Protein AF-0000000080588706 (afdb_homodimer)

Nearest PDB structures (foldseek):
  3ign-assembly1_A  TM=9.531E-01  e=1.843E-22  Marinobacter nauticus VT8
  2v0n-assembly1_B  TM=8.837E-01  e=4.310E-19  Caulobacter vibrioides CB15
  6zxc-assembly2_D  TM=8.278E-01  e=2.221E-19  Leptospira biflexa serovar Patoc strain 'Patoc 1 (Paris)'
  7e6g-assembly1_B  TM=8.335E-01  e=3.306E-19  Pseudomonas aeruginosa
  5xge-assembly1_A  TM=8.839E-01  e=7.107E-17  Pseudomonas aeruginosa PAO1

Secondary structure (DSSP, 8-state):
-HHHHHHHHHHHHHHHHHHHHHHHTT--B-TTT-SB-HHHHHHHHHHHHHHHHHH---EEEEEEEETTHHHHHHHH-HHHHHHHHHHHHHHHHTTS-TT-EEEE-SSSEEEEEEET--HHHHHHHHHHHHHHHHH-EEEETTEEEE--EEEEEEEE-TTS----HHHHHHHHHHHHHHHHHTTSS-EEE---------------/-HHHHHHHHHHHHHHHHHHHHHHHTT--B-TTT-SB-HHHHHHHHHHHHHHHHHH---EEEEEEEETTHHHHHHHH-HHHHHHHHHHHHHHHHTTS-TT-EEEE-SSSEEEEEEET--HHHHHHHHHHHHHHHHH-EEEETTEEEE--EEEEEEEE-TTS----HHHHHHHHHHHHHHHHHTTSS-EEE---------------

Structure (mmCIF, N/CA/C/O backbone):
data_AF-0000000080588706-model_v1
#
loop_
_entity.id
_entity.type
_entity.pdbx_description
1 polymer 'GGDEF domain-containing protein'
#
loop_
_atom_site.group_PDB
_atom_site.id
_atom_site.type_symbol
_atom_site.label_atom_id
_atom_site.label_alt_id
_atom_site.label_comp_id
_atom_site.label_asym_id
_atom_site.label_entity_id
_atom_site.label_seq_id
_atom_site.pdbx_PDB_ins_code
_atom_site.Cartn_x
_atom_site.Cartn_y
_atom_site.Cartn_z
_atom_site.occupancy
_atom_site.B_iso_or_equiv
_atom_site.auth_seq_id
_atom_site.auth_comp_id
_atom_site.auth_asym_id
_atom_site.auth_atom_id
_atom_site.pdbx_PDB_model_num
ATOM 1 N N . MET A 1 1 ? -2.217 -39.906 14.453 1 26.47 1 MET A N 1
ATOM 2 C CA . MET A 1 1 ? -1.635 -39.156 15.578 1 26.47 1 MET A CA 1
ATOM 3 C C . MET A 1 1 ? -1.185 -37.781 15.156 1 26.47 1 MET A C 1
ATOM 5 O O . MET A 1 1 ? -0.947 -36.906 16 1 26.47 1 MET A O 1
ATOM 9 N N . SER A 1 2 ? -0.702 -37.719 13.852 1 30.05 2 SER A N 1
ATOM 10 C CA . SER A 1 2 ? 0.004 -36.531 13.328 1 30.05 2 SER A CA 1
ATOM 11 C C . SER A 1 2 ? -0.957 -35.375 13.055 1 30.05 2 SER A C 1
ATOM 13 O O . SER A 1 2 ? -0.527 -34.25 12.781 1 30.05 2 SER A O 1
ATOM 15 N N . PHE A 1 3 ? -2.244 -35.688 12.867 1 34.56 3 PHE A N 1
ATOM 16 C CA . PHE A 1 3 ? -3.264 -34.688 12.578 1 34.56 3 PHE A CA 1
ATOM 17 C C . PHE A 1 3 ? -3.553 -33.844 13.812 1 34.56 3 PHE A C 1
ATOM 19 O O . PHE A 1 3 ? -4.023 -32.688 13.695 1 34.56 3 PHE A O 1
ATOM 26 N N . ALA A 1 4 ? -3.445 -34.438 14.977 1 36.06 4 ALA A N 1
ATOM 27 C CA . ALA A 1 4 ? -3.834 -33.844 16.25 1 36.06 4 ALA A CA 1
ATOM 28 C C . ALA A 1 4 ? -2.926 -32.656 16.578 1 36.06 4 ALA A C 1
ATOM 30 O O . ALA A 1 4 ? -3.383 -31.641 17.141 1 36.06 4 ALA A O 1
ATOM 31 N N . LEU A 1 5 ? -1.639 -32.812 16.328 1 36.34 5 LEU A N 1
ATOM 32 C CA . LEU A 1 5 ? -0.689 -31.766 16.703 1 36.34 5 LEU A CA 1
ATOM 33 C C . LEU A 1 5 ? -0.88 -30.516 15.852 1 36.34 5 LEU A C 1
ATOM 35 O O . LEU A 1 5 ? -0.644 -29.391 16.312 1 36.34 5 LEU A O 1
ATOM 39 N N . MET A 1 6 ? -1.364 -30.719 14.633 1 37.78 6 MET A N 1
ATOM 40 C CA . MET A 1 6 ? -1.624 -29.562 13.781 1 37.78 6 MET A CA 1
ATOM 41 C C . MET A 1 6 ? -2.83 -28.781 14.281 1 37.78 6 MET A C 1
ATOM 43 O O . MET A 1 6 ? -2.906 -27.562 14.094 1 37.78 6 MET A O 1
ATOM 47 N N . GLY A 1 7 ? -3.705 -29.453 14.922 1 40.56 7 GLY A N 1
ATOM 48 C CA . GLY A 1 7 ? -4.887 -28.812 15.469 1 40.56 7 GLY A CA 1
ATOM 49 C C . GLY A 1 7 ? -4.574 -27.906 16.656 1 40.56 7 GLY A C 1
ATOM 50 O O . GLY A 1 7 ? -5.141 -26.828 16.781 1 40.56 7 GLY A O 1
ATOM 51 N N . SER A 1 8 ? -3.865 -28.516 17.578 1 45.09 8 SER A N 1
ATOM 52 C CA . SER A 1 8 ? -3.594 -27.781 18.812 1 45.09 8 SER A CA 1
ATOM 53 C C . SER A 1 8 ? -2.701 -26.578 18.562 1 45.09 8 SER A C 1
ATOM 55 O O . SER A 1 8 ? -2.922 -25.5 19.125 1 45.09 8 SER A O 1
ATOM 57 N N . LEU A 1 9 ? -1.676 -26.797 17.781 1 43.16 9 LEU A N 1
ATOM 58 C CA . LEU A 1 9 ? -0.84 -25.656 17.422 1 43.16 9 LEU A CA 1
ATOM 59 C C . LEU A 1 9 ? -1.643 -24.609 16.641 1 43.16 9 LEU A C 1
ATOM 61 O O . LEU A 1 9 ? -1.504 -23.406 16.875 1 43.16 9 LEU A O 1
ATOM 65 N N . GLY A 1 10 ? -2.594 -25.094 15.977 1 42.53 10 GLY A N 1
ATOM 66 C CA . GLY A 1 10 ? -3.525 -24.203 15.32 1 42.53 10 GLY A CA 1
ATOM 67 C C . GLY A 1 10 ? -4.367 -23.391 16.297 1 42.53 10 GLY A C 1
ATOM 68 O O . GLY A 1 10 ? -4.582 -22.188 16.094 1 42.53 10 GLY A O 1
ATOM 69 N N . PHE A 1 11 ? -4.848 -24.234 17.219 1 42.31 11 PHE A N 1
ATOM 70 C CA . PHE A 1 11 ? -5.707 -23.594 18.203 1 42.31 11 PHE A CA 1
ATOM 71 C C . PHE A 1 11 ? -4.918 -22.578 19.031 1 42.31 11 PHE A C 1
ATOM 73 O O . PHE A 1 11 ? -5.379 -21.469 19.266 1 42.31 11 PHE A O 1
ATOM 80 N N . VAL A 1 12 ? -3.828 -22.969 19.641 1 44 12 VAL A N 1
ATOM 81 C CA . VAL A 1 12 ? -2.992 -22.062 20.406 1 44 12 VAL A CA 1
ATOM 82 C C . VAL A 1 12 ? -2.566 -20.891 19.531 1 44 12 VAL A C 1
ATOM 84 O O . VAL A 1 12 ? -2.576 -19.734 19.969 1 44 12 VAL A O 1
ATOM 87 N N . LEU A 1 13 ? -2.41 -21.203 18.281 1 44.69 13 LEU A N 1
ATOM 88 C CA . LEU A 1 13 ? -2.1 -20.141 17.344 1 44.69 13 LEU A CA 1
ATOM 89 C C . LEU A 1 13 ? -3.32 -19.266 17.078 1 44.69 13 LEU A C 1
ATOM 91 O O . LEU A 1 13 ? -3.191 -18.062 16.906 1 44.69 13 LEU A O 1
ATOM 95 N N . MET A 1 14 ? -4.48 -19.922 17.281 1 42.28 14 MET A N 1
ATOM 96 C CA . MET A 1 14 ? -5.719 -19.156 17.109 1 42.28 14 MET A CA 1
ATOM 97 C C . MET A 1 14 ? -5.945 -18.219 18.297 1 42.28 14 MET A C 1
ATOM 99 O O . MET A 1 14 ? -6.348 -17.078 18.125 1 42.28 14 MET A O 1
ATOM 103 N N . ILE A 1 15 ? -5.879 -18.781 19.484 1 45.59 15 ILE A N 1
ATOM 104 C CA . ILE A 1 15 ? -6.066 -17.953 20.672 1 45.59 15 ILE A CA 1
ATOM 105 C C . ILE A 1 15 ? -5.027 -16.828 20.672 1 45.59 15 ILE A C 1
ATOM 107 O O . ILE A 1 15 ? -5.348 -15.672 20.984 1 45.59 15 ILE A O 1
ATOM 111 N N . LYS A 1 16 ? -3.871 -17.156 20.391 1 43.78 16 LYS A N 1
ATOM 112 C CA . LYS A 1 16 ? -2.789 -16.172 20.344 1 43.78 16 LYS A CA 1
ATOM 113 C C . LYS A 1 16 ? -3.004 -15.164 19.234 1 43.78 16 LYS A C 1
ATOM 115 O O . LYS A 1 16 ? -2.695 -13.977 19.391 1 43.78 16 LYS A O 1
ATOM 120 N N . GLU A 1 17 ? -3.676 -15.516 18.25 1 45.12 17 GLU A N 1
ATOM 121 C CA . GLU A 1 17 ? -4.004 -14.633 17.141 1 45.12 17 GLU A CA 1
ATOM 122 C C . GLU A 1 17 ? -5.035 -13.578 17.547 1 45.12 17 GLU A C 1
ATOM 124 O O . GLU A 1 17 ? -4.945 -12.422 17.141 1 45.12 17 GLU A O 1
ATOM 129 N N . ARG A 1 18 ? -5.992 -14.07 18.281 1 44.62 18 ARG A N 1
ATOM 130 C CA . ARG A 1 18 ? -6.988 -13.102 18.734 1 44.62 18 ARG A CA 1
ATOM 131 C C . ARG A 1 18 ? -6.348 -12.031 19.609 1 44.62 18 ARG A C 1
ATOM 133 O O . ARG A 1 18 ? -6.676 -10.844 19.484 1 44.62 18 ARG A O 1
ATOM 140 N N . SER A 1 19 ? -5.586 -12.445 20.422 1 43.91 19 SER A N 1
ATOM 141 C CA . SER A 1 19 ? -4.957 -11.477 21.312 1 43.91 19 SER A CA 1
ATOM 142 C C . SER A 1 19 ? -4.02 -10.547 20.562 1 43.91 19 SER A C 1
ATOM 144 O O . SER A 1 19 ? -3.971 -9.344 20.828 1 43.91 19 SER A O 1
ATOM 146 N N . ASP A 1 20 ? -3.449 -11.102 19.578 1 43.53 20 ASP A N 1
ATOM 147 C CA . ASP A 1 20 ? -2.488 -10.32 18.812 1 43.53 20 ASP A CA 1
ATOM 148 C C . ASP A 1 20 ? -3.193 -9.258 17.969 1 43.53 20 ASP A C 1
ATOM 150 O O . ASP A 1 20 ? -2.713 -8.133 17.844 1 43.53 20 ASP A O 1
ATOM 154 N N . ARG A 1 21 ? -4.309 -9.594 17.359 1 43.53 21 ARG A N 1
ATOM 155 C CA . ARG A 1 21 ? -5.117 -8.578 16.688 1 43.53 21 ARG A CA 1
ATOM 156 C C . ARG A 1 21 ? -5.605 -7.523 17.672 1 43.53 21 ARG A C 1
ATOM 158 O O . ARG A 1 21 ? -5.645 -6.336 17.344 1 43.53 21 ARG A O 1
ATOM 165 N N . GLU A 1 22 ? -6.055 -8.039 18.672 1 45.22 22 GLU A N 1
ATOM 166 C CA . GLU A 1 22 ? -6.508 -7.094 19.703 1 45.22 22 GLU A CA 1
ATOM 167 C C . GLU A 1 22 ? -5.352 -6.238 20.203 1 45.22 22 GLU A C 1
ATOM 169 O O . GLU A 1 22 ? -5.512 -5.035 20.422 1 45.22 22 GLU A O 1
ATOM 174 N N . ILE A 1 23 ? -4.262 -6.801 20.281 1 44.41 23 ILE A N 1
ATOM 175 C CA . ILE A 1 23 ? -3.102 -6.098 20.812 1 44.41 23 ILE A CA 1
ATOM 176 C C . ILE A 1 23 ? -2.512 -5.188 19.75 1 44.41 23 ILE A C 1
ATOM 178 O O . ILE A 1 23 ? -2.131 -4.047 20.031 1 44.41 23 ILE A O 1
ATOM 182 N N . ARG A 1 24 ? -2.4 -5.602 18.5 1 49.34 24 ARG A N 1
ATOM 183 C CA . ARG A 1 24 ? -1.996 -4.715 17.422 1 49.34 24 ARG A CA 1
ATOM 184 C C . ARG A 1 24 ? -2.953 -3.535 17.281 1 49.34 24 ARG A C 1
ATOM 186 O O . ARG A 1 24 ? -2.529 -2.412 17.016 1 49.34 24 ARG A O 1
ATOM 193 N N . THR A 1 25 ? -4.238 -3.881 17.5 1 48.94 25 THR A N 1
ATOM 194 C CA . THR A 1 25 ? -5.234 -2.818 17.562 1 48.94 25 THR A CA 1
ATOM 195 C C . THR A 1 25 ? -4.945 -1.869 18.719 1 48.94 25 THR A C 1
ATOM 197 O O . THR A 1 25 ? -5.27 -0.682 18.656 1 48.94 25 THR A O 1
ATOM 200 N N . LEU A 1 26 ? -3.955 -2.4 19.516 1 59.91 26 LEU A N 1
ATOM 201 C CA . LEU A 1 26 ? -3.83 -1.521 20.688 1 59.91 26 LEU A CA 1
ATOM 202 C C . LEU A 1 26 ? -2.531 -0.723 20.625 1 59.91 26 LEU A C 1
ATOM 204 O O . LEU A 1 26 ? -2.412 0.326 2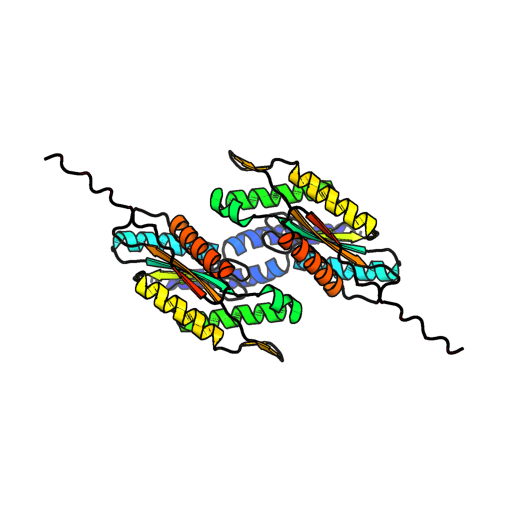1.25 1 59.91 26 LEU A O 1
ATOM 208 N N . ALA A 1 27 ? -1.582 -1.171 19.625 1 76.94 27 ALA A N 1
ATOM 209 C CA . ALA A 1 27 ? -0.328 -0.426 19.547 1 76.94 27 ALA A CA 1
ATOM 210 C C . ALA A 1 27 ? -0.531 0.915 18.844 1 76.94 27 ALA A C 1
ATOM 212 O O . ALA A 1 27 ? -1.333 1.021 17.922 1 76.94 27 ALA A O 1
ATOM 213 N N . MET A 1 28 ? 0.199 1.892 19.359 1 89.5 28 MET A N 1
ATOM 214 C CA . MET A 1 28 ? 0.049 3.24 18.828 1 89.5 28 MET A CA 1
ATOM 215 C C . MET A 1 28 ? 1.148 3.549 17.812 1 89.5 28 MET A C 1
ATOM 217 O O . MET A 1 28 ? 1.116 4.59 17.156 1 89.5 28 MET A O 1
ATOM 221 N N . THR A 1 29 ? 2.184 2.6 17.688 1 93.44 29 THR A N 1
ATOM 222 C CA . THR A 1 29 ? 3.311 2.891 16.797 1 93.44 29 THR A CA 1
ATOM 223 C C . THR A 1 29 ? 3.461 1.805 15.742 1 93.44 29 THR A C 1
ATOM 225 O O . THR A 1 29 ? 3.062 0.658 15.953 1 93.44 29 THR A O 1
ATOM 228 N N . ASP A 1 30 ? 3.998 2.164 14.672 1 92.62 30 ASP A N 1
ATOM 229 C CA . ASP A 1 30 ? 4.418 1.229 13.633 1 92.62 30 ASP A CA 1
ATOM 230 C C . ASP A 1 30 ? 5.621 0.408 14.086 1 92.62 30 ASP A C 1
ATOM 232 O O . ASP A 1 30 ? 6.641 0.967 14.5 1 92.62 30 ASP A O 1
ATOM 236 N N . PRO A 1 31 ? 5.535 -0.844 13.992 1 87.88 31 PRO A N 1
ATOM 237 C CA . PRO A 1 31 ? 6.59 -1.673 14.578 1 87.88 31 PRO A CA 1
ATOM 238 C C . PRO A 1 31 ? 7.934 -1.509 13.867 1 87.88 31 PRO A C 1
ATOM 240 O O . PRO A 1 31 ? 8.984 -1.752 14.469 1 87.88 31 PRO A O 1
ATOM 243 N N . LEU A 1 32 ? 7.938 -1.105 12.648 1 91.69 32 LEU A N 1
ATOM 244 C CA . LEU A 1 32 ? 9.172 -0.988 11.883 1 91.69 32 LEU A CA 1
ATOM 245 C C . LEU A 1 32 ? 9.836 0.367 12.125 1 91.69 32 LEU A C 1
ATOM 247 O O . LEU A 1 32 ? 11 0.435 12.516 1 91.69 32 LEU A O 1
ATOM 251 N N . THR A 1 33 ? 9.078 1.403 12.023 1 96.81 33 THR A N 1
ATOM 252 C CA . THR A 1 33 ? 9.641 2.748 12 1 96.81 33 THR A CA 1
ATOM 253 C C . THR A 1 33 ? 9.5 3.42 13.359 1 96.81 33 THR A C 1
ATOM 255 O O . THR A 1 33 ? 10.125 4.453 13.617 1 96.81 33 THR A O 1
ATOM 258 N N . LYS A 1 34 ? 8.602 2.979 14.234 1 94.75 34 LYS A N 1
ATOM 259 C CA . LYS A 1 34 ? 8.414 3.385 15.625 1 94.75 34 LYS A CA 1
ATOM 260 C C . LYS A 1 34 ? 7.699 4.727 15.719 1 94.75 34 LYS A C 1
ATOM 262 O O . LYS A 1 34 ? 7.562 5.297 16.797 1 94.75 34 LYS A O 1
ATOM 267 N N . ILE A 1 35 ? 7.234 5.219 14.602 1 96.88 35 ILE A N 1
ATOM 268 C CA . ILE A 1 35 ? 6.371 6.395 14.633 1 96.88 35 ILE A CA 1
ATOM 269 C C . ILE A 1 35 ? 4.91 5.957 14.758 1 96.88 35 ILE A C 1
ATOM 271 O O . ILE A 1 35 ? 4.617 4.762 14.805 1 96.88 35 ILE A O 1
ATOM 275 N N . PHE A 1 36 ? 4.043 6.965 14.938 1 96.06 36 PHE A N 1
ATOM 276 C CA . PHE A 1 36 ? 2.631 6.633 15.094 1 96.06 36 PHE A CA 1
ATOM 277 C C . PHE A 1 36 ? 2.145 5.777 13.93 1 96.06 36 PHE A C 1
ATOM 279 O O . PHE A 1 36 ? 2.498 6.027 12.781 1 96.06 36 PHE A O 1
ATOM 286 N N . ASN A 1 37 ? 1.39 4.746 14.281 1 93.69 37 ASN A N 1
ATOM 287 C CA . ASN A 1 37 ? 0.704 4.016 13.219 1 93.69 37 ASN A CA 1
ATOM 288 C C . ASN A 1 37 ? -0.527 4.773 12.727 1 93.69 37 ASN A C 1
ATOM 290 O O . ASN A 1 37 ? -0.875 5.824 13.266 1 93.69 37 ASN A O 1
ATOM 294 N N . ARG A 1 38 ? -1.147 4.32 11.742 1 92.25 38 ARG A N 1
ATOM 295 C CA . ARG A 1 38 ? -2.254 5.02 11.102 1 92.25 38 ARG A CA 1
ATOM 296 C C . ARG A 1 38 ? -3.363 5.328 12.102 1 92.25 38 ARG A C 1
ATOM 298 O O . ARG A 1 38 ? -3.865 6.453 12.148 1 92.25 38 ARG A O 1
ATOM 305 N N . ARG A 1 39 ? -3.742 4.328 12.859 1 88 39 ARG A N 1
ATOM 306 C CA . ARG A 1 39 ? -4.828 4.488 13.82 1 88 39 ARG A CA 1
ATOM 307 C C . ARG A 1 39 ? -4.512 5.594 14.828 1 88 39 ARG A C 1
ATOM 309 O O . ARG A 1 39 ? -5.34 6.473 15.07 1 88 39 ARG A O 1
ATOM 316 N N . ALA A 1 40 ? -3.35 5.473 15.367 1 93.62 40 ALA A N 1
ATOM 317 C CA . ALA A 1 40 ? -2.93 6.465 16.344 1 93.62 40 ALA A CA 1
ATOM 318 C C . ALA A 1 40 ? -2.855 7.855 15.727 1 93.62 40 ALA A C 1
ATOM 320 O O . ALA A 1 40 ? -3.234 8.844 16.359 1 93.62 40 ALA A O 1
ATOM 321 N N . PHE A 1 41 ? -2.355 7.891 14.555 1 96.19 41 PHE A N 1
ATOM 322 C CA . PHE A 1 41 ? -2.256 9.172 13.875 1 96.19 41 PHE A CA 1
ATOM 323 C C . PHE A 1 41 ? -3.635 9.789 13.68 1 96.19 41 PHE A C 1
ATOM 325 O O . PHE A 1 41 ? -3.811 11 13.859 1 96.19 41 PHE A O 1
ATOM 332 N N . MET A 1 42 ? -4.594 9.016 13.312 1 92.38 42 MET A N 1
ATOM 333 C CA . MET A 1 42 ? -5.949 9.508 13.086 1 92.38 42 MET A CA 1
ATOM 334 C C . MET A 1 42 ? -6.559 10.055 14.375 1 92.38 42 MET A C 1
ATOM 336 O O . MET A 1 42 ? -7.277 11.055 14.359 1 92.38 42 MET A O 1
ATOM 340 N N . ILE A 1 43 ? -6.285 9.398 15.398 1 92.5 43 ILE A N 1
ATOM 341 C CA . ILE A 1 43 ? -6.738 9.867 16.703 1 92.5 43 ILE A CA 1
ATOM 342 C C . ILE A 1 43 ? -6.133 11.242 17 1 92.5 43 ILE A C 1
ATOM 344 O O . ILE A 1 43 ? -6.84 12.156 17.438 1 92.5 43 ILE A O 1
ATOM 348 N N . GLN A 1 44 ? -4.859 11.375 16.719 1 94.81 44 GLN A N 1
ATOM 349 C CA . GLN A 1 44 ? -4.18 12.648 16.938 1 94.81 44 GLN A CA 1
ATOM 350 C C . GLN A 1 44 ? -4.734 13.734 16.016 1 94.81 44 GLN A C 1
ATOM 352 O O . GLN A 1 44 ? -4.867 14.891 16.422 1 94.81 44 GLN A O 1
ATOM 357 N N . ALA A 1 45 ? -5.016 13.375 14.852 1 95.5 45 ALA A N 1
ATOM 358 C CA . ALA A 1 45 ? -5.535 14.336 13.883 1 95.5 45 ALA A CA 1
ATOM 359 C C . ALA A 1 45 ? -6.867 14.922 14.344 1 95.5 45 ALA A C 1
ATOM 361 O O . ALA A 1 45 ? -7.098 16.125 14.234 1 95.5 45 ALA A O 1
ATOM 362 N N . GLU A 1 46 ? -7.695 14.039 14.812 1 93.19 46 GLU A N 1
ATOM 363 C CA . GLU A 1 46 ? -8.984 14.492 15.336 1 93.19 46 GLU A CA 1
ATOM 364 C C . GLU A 1 46 ? -8.797 15.445 16.516 1 93.19 46 GLU A C 1
ATOM 366 O O . GLU A 1 46 ? -9.43 16.5 16.578 1 93.19 46 GLU A O 1
ATOM 371 N N . LYS A 1 47 ? -7.934 15.109 17.359 1 94.19 47 LYS A N 1
ATOM 372 C CA . LYS A 1 47 ? -7.652 15.914 18.547 1 94.19 47 LYS A CA 1
ATOM 373 C C . LYS A 1 47 ? -7.07 17.266 18.172 1 94.19 47 LYS A C 1
ATOM 375 O O . LYS A 1 47 ? -7.48 18.297 18.703 1 94.19 47 LYS A O 1
ATOM 380 N N . GLU A 1 48 ? -6.137 17.281 17.281 1 94.25 48 GLU A N 1
ATOM 381 C CA . GLU A 1 48 ? -5.434 18.516 16.922 1 94.25 48 GLU A CA 1
ATOM 382 C C . GLU A 1 48 ? -6.34 19.453 16.125 1 94.25 48 GLU A C 1
ATOM 384 O O . GLU A 1 48 ? -6.223 20.672 16.25 1 94.25 48 GLU A O 1
ATOM 389 N N . LEU A 1 49 ? -7.172 18.875 15.328 1 94.06 49 LEU A N 1
ATOM 390 C CA . LEU A 1 49 ? -8.109 19.75 14.625 1 94.06 49 LEU A CA 1
ATOM 391 C C . LEU A 1 49 ? -9.062 20.422 15.609 1 94.06 49 LEU A C 1
ATOM 393 O O . LEU A 1 49 ? -9.344 21.609 15.477 1 94.06 49 LEU A O 1
ATOM 397 N N . ALA A 1 50 ? -9.562 19.656 16.531 1 91.81 50 ALA A N 1
ATOM 398 C CA . ALA A 1 50 ? -10.43 20.219 17.562 1 91.81 50 ALA A CA 1
ATOM 399 C C . ALA A 1 50 ? -9.711 21.344 18.328 1 91.81 50 ALA A C 1
ATOM 401 O O . ALA A 1 50 ? -10.297 22.375 18.625 1 91.81 50 ALA A O 1
ATOM 402 N N . ALA A 1 51 ? -8.469 21.141 18.625 1 92.75 51 ALA A N 1
ATOM 403 C CA . ALA A 1 51 ? -7.66 22.141 19.328 1 92.75 51 ALA A CA 1
ATOM 404 C C . ALA A 1 51 ? -7.477 23.391 18.469 1 92.75 51 ALA A C 1
ATOM 406 O O . ALA A 1 51 ? -7.523 24.516 18.984 1 92.75 51 ALA A O 1
ATOM 407 N N . ALA A 1 52 ? -7.234 23.172 17.234 1 93.62 52 ALA A N 1
ATOM 408 C CA . ALA A 1 52 ? -7.086 24.297 16.312 1 93.62 52 ALA A CA 1
ATOM 409 C C . ALA A 1 52 ? -8.367 25.109 16.234 1 93.62 52 ALA A C 1
ATOM 411 O O . ALA A 1 52 ? -8.32 26.344 16.25 1 93.62 52 ALA A O 1
ATOM 412 N N . GLU A 1 53 ? -9.445 24.422 16.203 1 90.62 53 GLU A N 1
ATOM 413 C CA . GLU A 1 53 ? -10.734 25.094 16.156 1 90.62 53 GLU A CA 1
ATOM 414 C C . GLU A 1 53 ? -10.969 25.953 17.406 1 90.62 53 GLU A C 1
ATOM 416 O O . GLU A 1 53 ? -11.484 27.062 17.312 1 90.62 53 GLU A O 1
ATOM 421 N N . ARG A 1 54 ? -10.594 25.438 18.5 1 90.19 54 ARG A N 1
ATOM 422 C CA . ARG A 1 54 ? -10.773 26.141 19.766 1 90.19 54 ARG A CA 1
ATOM 423 C C . ARG A 1 54 ? -9.836 27.344 19.859 1 90.19 54 ARG A C 1
ATOM 425 O O . ARG A 1 54 ? -10.242 28.422 20.328 1 90.19 54 ARG A O 1
ATOM 432 N N . SER A 1 55 ? -8.617 27.203 19.422 1 92.06 55 SER A N 1
ATOM 433 C CA . SER A 1 55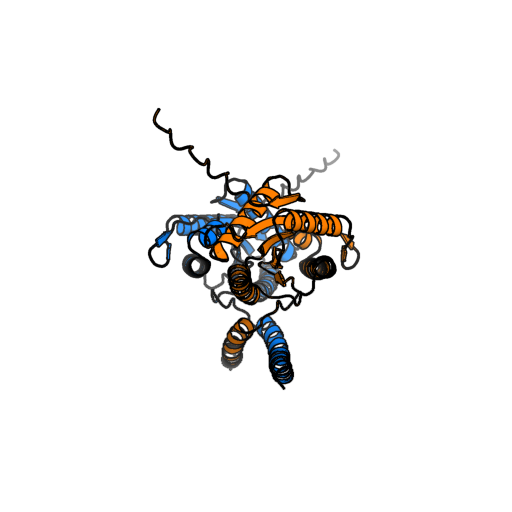 ? -7.602 28.234 19.594 1 92.06 55 SER A CA 1
ATOM 434 C C . SER A 1 55 ? -7.641 29.234 18.453 1 92.06 55 SER A C 1
ATOM 436 O O . SER A 1 55 ? -7.109 30.344 18.562 1 92.06 55 SER A O 1
ATOM 438 N N . GLY A 1 56 ? -8.164 28.766 17.312 1 91.38 56 GLY A N 1
ATOM 439 C CA . GLY A 1 56 ? -8.172 29.609 16.141 1 91.38 56 GLY A CA 1
ATOM 440 C C . GLY A 1 56 ? -6.852 29.594 15.383 1 91.38 56 GLY A C 1
ATOM 441 O O . GLY A 1 56 ? -6.684 30.328 14.406 1 91.38 56 GLY A O 1
ATOM 442 N N . LEU A 1 57 ? -5.941 28.812 15.852 1 93.88 57 LEU A N 1
ATOM 443 C CA . LEU A 1 57 ? -4.641 28.703 15.203 1 93.88 57 LEU A CA 1
ATOM 444 C C . LEU A 1 57 ? -4.715 27.766 14 1 93.88 57 LEU A C 1
ATOM 446 O O . LEU A 1 57 ? -5.516 26.828 13.992 1 93.88 57 LEU A O 1
ATOM 450 N N . PRO A 1 58 ? -3.898 28.031 13.031 1 95.25 58 PRO A N 1
ATOM 451 C CA . PRO A 1 58 ? -3.941 27.156 11.852 1 95.25 58 PRO A CA 1
ATOM 452 C C . PRO A 1 58 ? -3.387 25.766 12.117 1 95.25 58 PRO A C 1
ATOM 454 O O . PRO A 1 58 ? -2.654 25.562 13.086 1 95.25 58 PRO A O 1
ATOM 457 N N . LEU A 1 59 ? -3.803 24.844 11.281 1 96.44 59 LEU A N 1
ATOM 458 C CA . LEU A 1 59 ? -3.336 23.469 11.297 1 96.44 59 LEU A CA 1
ATOM 459 C C . LEU A 1 59 ? -3.023 22.984 9.883 1 96.44 59 LEU A C 1
ATOM 461 O O . LEU A 1 59 ? -3.832 23.156 8.969 1 96.44 59 LEU A O 1
ATOM 465 N N . ALA A 1 60 ? -1.846 22.453 9.703 1 97.44 60 ALA A N 1
ATOM 466 C CA . ALA A 1 60 ? -1.495 21.891 8.398 1 97.44 60 ALA A CA 1
ATOM 467 C C . ALA A 1 60 ? -1.352 20.375 8.469 1 97.44 60 ALA A C 1
ATOM 469 O O . ALA A 1 60 ? -0.986 19.828 9.516 1 97.44 60 ALA A O 1
ATOM 470 N N . PHE A 1 61 ? -1.729 19.75 7.418 1 97.81 61 PHE A N 1
ATOM 471 C CA . PHE A 1 61 ? -1.598 18.312 7.219 1 97.81 61 PHE A CA 1
ATOM 472 C C . PHE A 1 61 ? -0.785 18.016 5.965 1 97.81 61 PHE A C 1
ATOM 474 O O . PHE A 1 61 ? -1.027 18.594 4.906 1 97.81 61 PHE A O 1
ATOM 481 N N . LEU A 1 62 ? 0.229 17.141 6.102 1 98.75 62 LEU A N 1
ATOM 482 C CA . LEU A 1 62 ? 1.02 16.703 4.957 1 98.75 62 LEU A CA 1
ATOM 483 C C . LEU A 1 62 ? 0.875 15.203 4.738 1 98.75 62 LEU A C 1
ATOM 485 O O . LEU A 1 62 ? 0.862 14.43 5.699 1 98.75 62 LEU A O 1
ATOM 489 N N . MET A 1 63 ? 0.682 14.781 3.502 1 98.62 63 MET A N 1
ATOM 490 C CA . MET A 1 63 ? 0.807 13.406 3.037 1 98.62 63 MET A CA 1
ATOM 491 C C . MET A 1 63 ? 2.066 13.227 2.195 1 98.62 63 MET A C 1
ATOM 493 O O . MET A 1 63 ? 2.307 13.992 1.262 1 98.62 63 MET A O 1
ATOM 497 N N . LEU A 1 64 ? 2.848 12.219 2.551 1 98.81 64 LEU A N 1
ATOM 498 C CA . LEU A 1 64 ? 4.117 11.969 1.877 1 98.81 64 LEU A CA 1
ATOM 499 C C . LEU A 1 64 ? 4.152 10.562 1.287 1 98.81 64 LEU A C 1
ATOM 501 O O . LEU A 1 64 ? 3.662 9.617 1.902 1 98.81 64 LEU A O 1
ATOM 505 N N . ASP A 1 65 ? 4.766 10.391 0.19 1 98.56 65 ASP A N 1
ATOM 506 C CA . ASP A 1 65 ? 4.957 9.102 -0.465 1 98.56 65 ASP A CA 1
ATOM 507 C C . ASP A 1 65 ? 6.371 8.977 -1.026 1 98.56 65 ASP A C 1
ATOM 509 O O . ASP A 1 65 ? 6.887 9.914 -1.638 1 98.56 65 ASP A O 1
ATOM 513 N N . ILE A 1 66 ? 7 7.855 -0.748 1 98.31 66 ILE A N 1
ATOM 514 C CA . ILE A 1 66 ? 8.32 7.605 -1.319 1 98.31 66 ILE A CA 1
ATOM 515 C C . ILE A 1 66 ? 8.18 7.246 -2.797 1 98.31 66 ILE A C 1
ATOM 517 O O . ILE A 1 66 ? 7.547 6.246 -3.143 1 98.31 66 ILE A O 1
ATOM 521 N N . ASP A 1 67 ? 8.859 8.055 -3.666 1 98.12 67 ASP A N 1
ATOM 522 C CA . ASP A 1 67 ? 8.766 7.836 -5.105 1 98.12 67 ASP A CA 1
ATOM 523 C C . ASP A 1 67 ? 9.445 6.535 -5.512 1 98.12 67 ASP A C 1
ATOM 525 O O . ASP A 1 67 ? 10.602 6.293 -5.148 1 98.12 67 ASP A O 1
ATOM 529 N N . HIS A 1 68 ? 8.703 5.664 -6.258 1 95.44 68 HIS A N 1
ATOM 530 C CA . HIS A 1 68 ? 9.227 4.449 -6.879 1 95.44 68 HIS A CA 1
ATOM 531 C C . HIS A 1 68 ? 9.758 3.479 -5.828 1 95.44 68 HIS A C 1
ATOM 533 O O . HIS A 1 68 ? 10.781 2.822 -6.039 1 95.44 68 HIS A O 1
ATOM 539 N N . PHE A 1 69 ? 9.102 3.393 -4.699 1 96.25 69 PHE A N 1
ATOM 540 C CA . PHE A 1 69 ? 9.539 2.541 -3.6 1 96.25 69 PHE A CA 1
ATOM 541 C C . PHE A 1 69 ? 9.5 1.072 -4.004 1 96.25 69 PHE A C 1
ATOM 543 O O . PHE A 1 69 ? 10.359 0.289 -3.598 1 96.25 69 PHE A O 1
ATOM 550 N N . LYS A 1 70 ? 8.484 0.717 -4.738 1 91.25 70 LYS A N 1
ATOM 551 C CA . LYS A 1 70 ? 8.398 -0.667 -5.191 1 91.25 70 LYS A CA 1
ATOM 552 C C . LYS A 1 70 ? 9.648 -1.072 -5.965 1 91.25 70 LYS A C 1
ATOM 554 O O . LYS A 1 70 ? 10.109 -2.209 -5.855 1 91.25 70 LYS A O 1
ATOM 559 N N . GLN A 1 71 ? 10.148 -0.189 -6.766 1 92.31 71 GLN A N 1
ATOM 560 C CA . GLN A 1 71 ? 11.352 -0.476 -7.547 1 92.31 71 GLN A CA 1
ATOM 561 C C . GLN A 1 71 ? 12.539 -0.774 -6.641 1 92.31 71 GLN A C 1
ATOM 563 O O . GLN A 1 71 ? 13.406 -1.578 -6.988 1 92.31 71 GLN A O 1
ATOM 568 N N . ILE A 1 72 ? 12.594 -0.135 -5.527 1 93.56 72 ILE A N 1
ATOM 569 C CA . ILE A 1 72 ? 13.656 -0.389 -4.551 1 93.56 72 ILE A CA 1
ATOM 570 C C . ILE A 1 72 ? 13.508 -1.805 -3.996 1 93.56 72 ILE A C 1
ATOM 572 O O . ILE A 1 72 ? 14.484 -2.557 -3.941 1 93.56 72 ILE A O 1
ATOM 576 N N . ASN A 1 73 ? 12.344 -2.166 -3.615 1 89.69 73 ASN A N 1
ATOM 577 C CA . ASN A 1 73 ? 12.086 -3.516 -3.121 1 89.69 73 ASN A CA 1
ATOM 578 C C . ASN A 1 73 ? 12.438 -4.57 -4.168 1 89.69 73 ASN A C 1
ATOM 580 O O . ASN A 1 73 ? 13.031 -5.598 -3.846 1 89.69 73 ASN A O 1
ATOM 584 N N . ASP A 1 74 ? 12.031 -4.238 -5.383 1 85.56 74 ASP A N 1
ATOM 585 C CA . ASP A 1 74 ? 12.25 -5.18 -6.473 1 85.56 74 ASP A CA 1
ATOM 586 C C . ASP A 1 74 ? 13.742 -5.387 -6.727 1 85.56 74 ASP A C 1
ATOM 588 O O . ASP A 1 74 ? 14.188 -6.508 -6.973 1 85.56 74 ASP A O 1
ATOM 592 N N . LYS A 1 75 ? 14.461 -4.359 -6.699 1 89.62 75 LYS A N 1
ATOM 593 C CA . LYS A 1 75 ? 15.867 -4.395 -7.086 1 89.62 75 LYS A CA 1
ATOM 594 C C . LYS A 1 75 ? 16.75 -4.867 -5.926 1 89.62 75 LYS A C 1
ATOM 596 O O . LYS A 1 75 ? 17.703 -5.625 -6.129 1 89.62 75 LYS A O 1
ATOM 601 N N . TYR A 1 76 ? 16.375 -4.457 -4.699 1 90.69 76 TYR A N 1
ATOM 602 C CA . TYR A 1 76 ? 17.312 -4.68 -3.6 1 90.69 76 TYR A CA 1
ATOM 603 C C . TYR A 1 76 ? 16.688 -5.578 -2.533 1 90.69 76 TYR A C 1
ATOM 605 O O . TYR A 1 76 ? 17.359 -5.953 -1.566 1 90.69 76 TYR A O 1
ATOM 613 N N . GLY A 1 77 ? 15.453 -5.902 -2.668 1 86.75 77 GLY A N 1
ATOM 614 C CA . GLY A 1 77 ? 14.773 -6.766 -1.719 1 86.75 77 GLY A CA 1
ATOM 615 C C . GLY A 1 77 ? 13.984 -6 -0.673 1 86.75 77 GLY A C 1
ATOM 616 O O . GLY A 1 77 ? 14.25 -4.82 -0.429 1 86.75 77 GLY A O 1
ATOM 617 N N . HIS A 1 78 ? 13.094 -6.668 0.027 1 87.25 78 HIS A N 1
ATOM 618 C CA . HIS A 1 78 ? 12.211 -6.047 1.012 1 87.25 78 HIS A CA 1
ATOM 619 C C . HIS A 1 78 ? 12.992 -5.602 2.244 1 87.25 78 HIS A C 1
ATOM 621 O O . HIS A 1 78 ? 12.641 -4.609 2.885 1 87.25 78 HIS A O 1
ATOM 627 N N . ALA A 1 79 ? 13.984 -6.359 2.557 1 88.19 79 ALA A N 1
ATOM 628 C CA . ALA A 1 79 ? 14.812 -5.953 3.688 1 88.19 79 ALA A CA 1
ATOM 629 C C . ALA A 1 79 ? 15.445 -4.586 3.441 1 88.19 79 ALA A C 1
ATOM 631 O O . ALA A 1 79 ? 15.508 -3.752 4.348 1 88.19 79 ALA A O 1
ATOM 632 N N . ALA A 1 80 ? 15.883 -4.406 2.246 1 92.56 80 ALA A N 1
ATOM 633 C CA . ALA A 1 80 ? 16.422 -3.105 1.864 1 92.56 80 ALA A CA 1
ATOM 634 C C . ALA A 1 80 ? 15.344 -2.027 1.911 1 92.56 80 ALA A C 1
ATOM 636 O O . ALA A 1 80 ? 15.602 -0.907 2.359 1 92.56 80 ALA A O 1
ATOM 637 N N . GLY A 1 81 ? 14.188 -2.369 1.465 1 95.62 81 GLY A N 1
ATOM 638 C CA . GLY A 1 81 ? 13.062 -1.453 1.561 1 95.62 81 GLY A CA 1
ATOM 639 C C . GLY A 1 81 ? 12.75 -1.042 2.986 1 95.62 81 GLY A C 1
ATOM 640 O O . GLY A 1 81 ? 12.484 0.133 3.256 1 95.62 81 GLY A O 1
ATOM 641 N N . ASP A 1 82 ? 12.797 -2.002 3.879 1 94.44 82 ASP A N 1
ATOM 642 C CA . ASP A 1 82 ? 12.57 -1.728 5.293 1 94.44 82 ASP A CA 1
ATOM 643 C C . ASP A 1 82 ? 13.594 -0.73 5.836 1 94.44 82 ASP A C 1
ATOM 645 O O . ASP A 1 82 ? 13.242 0.182 6.586 1 94.44 82 ASP A O 1
ATOM 649 N N . GLU A 1 83 ? 14.773 -0.954 5.488 1 95.81 83 GLU A N 1
ATOM 650 C CA . GLU A 1 83 ? 15.828 -0.047 5.93 1 95.81 83 GLU A CA 1
ATOM 651 C C . GLU A 1 83 ? 15.602 1.362 5.391 1 95.81 83 GLU A C 1
ATOM 653 O O . GLU A 1 83 ? 15.836 2.348 6.094 1 95.81 83 GLU A O 1
ATOM 658 N N . VAL A 1 84 ? 15.188 1.441 4.176 1 97.25 84 VAL A N 1
ATOM 659 C CA . VAL A 1 84 ? 14.891 2.729 3.555 1 97.25 84 VAL A CA 1
ATOM 660 C C . VAL A 1 84 ? 13.797 3.447 4.344 1 97.25 84 VAL A C 1
ATOM 662 O O . VAL A 1 84 ? 13.914 4.641 4.637 1 97.25 84 VAL A O 1
ATOM 665 N N . LEU A 1 85 ? 12.766 2.744 4.707 1 97.94 85 LEU A N 1
ATOM 666 C CA . LEU A 1 85 ? 11.664 3.322 5.461 1 97.94 85 LEU A CA 1
ATOM 667 C C . LEU A 1 85 ? 12.148 3.9 6.785 1 97.94 85 LEU A C 1
ATOM 669 O O . LEU A 1 85 ? 11.766 5.008 7.164 1 97.94 85 LEU A O 1
ATOM 673 N N . VAL A 1 86 ? 12.961 3.17 7.445 1 97.5 86 VAL A N 1
ATOM 674 C CA . VAL A 1 86 ? 13.492 3.594 8.742 1 97.5 86 VAL A CA 1
ATOM 675 C C . VAL A 1 86 ? 14.336 4.855 8.562 1 97.5 86 VAL A C 1
ATOM 677 O O . VAL A 1 86 ? 14.188 5.816 9.328 1 97.5 86 VAL A O 1
ATOM 680 N N . ARG A 1 87 ? 15.156 4.867 7.586 1 96.5 87 ARG A N 1
ATOM 681 C CA . ARG A 1 87 ? 16.062 5.988 7.359 1 96.5 87 ARG A CA 1
ATOM 682 C C . ARG A 1 87 ? 15.281 7.238 6.953 1 96.5 87 ARG A C 1
ATOM 684 O O . ARG A 1 87 ? 15.633 8.352 7.355 1 96.5 87 ARG A O 1
ATOM 691 N N . ILE A 1 88 ? 14.297 7.078 6.137 1 97.69 88 ILE A N 1
ATOM 692 C CA . ILE A 1 88 ? 13.469 8.211 5.734 1 97.69 88 ILE A CA 1
ATOM 693 C C . ILE A 1 88 ? 12.82 8.844 6.961 1 97.69 88 ILE A C 1
ATOM 695 O O . ILE A 1 88 ? 12.781 10.07 7.086 1 97.69 88 ILE A O 1
ATOM 699 N N . VAL A 1 89 ? 12.344 8.031 7.84 1 98.06 89 VAL A N 1
ATOM 700 C CA . VAL A 1 89 ? 11.695 8.523 9.047 1 98.06 89 VAL A CA 1
ATOM 701 C C . VAL A 1 89 ? 12.695 9.305 9.891 1 98.06 89 VAL A C 1
ATOM 703 O O . VAL A 1 89 ? 12.352 10.336 10.484 1 98.06 89 VAL A O 1
ATOM 706 N N . GLU A 1 90 ? 13.875 8.836 9.945 1 97.25 90 GLU A N 1
ATOM 707 C CA . GLU A 1 90 ? 14.914 9.555 10.672 1 97.25 90 GLU A CA 1
ATOM 708 C C . GLU A 1 90 ? 15.133 10.953 10.102 1 97.25 90 GLU A C 1
ATOM 710 O O . GLU A 1 90 ? 15.227 11.93 10.844 1 97.25 90 GLU A O 1
ATOM 715 N N . VAL A 1 91 ? 15.195 11.023 8.789 1 97 91 VAL A N 1
ATOM 716 C CA . VAL A 1 91 ? 15.391 12.305 8.117 1 97 91 VAL A CA 1
ATOM 717 C C . VAL A 1 91 ? 14.195 13.219 8.375 1 97 91 VAL A C 1
ATOM 719 O O . VAL A 1 91 ? 14.367 14.383 8.734 1 97 91 VAL A O 1
ATOM 722 N N . LEU A 1 92 ? 13.023 12.758 8.234 1 98.31 92 LEU A N 1
ATOM 723 C CA . LEU A 1 92 ? 11.82 13.555 8.43 1 98.31 92 LEU A CA 1
ATOM 724 C C . LEU A 1 92 ? 11.734 14.055 9.867 1 98.31 92 LEU A C 1
ATOM 726 O O . LEU A 1 92 ? 11.484 15.242 10.102 1 98.31 92 LEU A O 1
ATOM 730 N N . SER A 1 93 ? 11.945 13.164 10.789 1 98.19 93 SER A N 1
ATOM 731 C CA . SER A 1 93 ? 11.797 13.469 12.211 1 98.19 93 SER A CA 1
ATOM 732 C C . SER A 1 93 ? 12.766 14.562 12.641 1 98.19 93 SER A C 1
ATOM 734 O O . SER A 1 93 ? 12.445 15.367 13.523 1 98.19 93 SER A O 1
ATOM 736 N N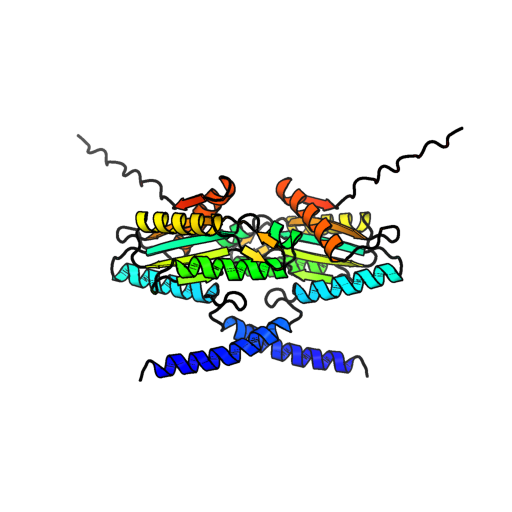 . SER A 1 94 ? 13.891 14.562 12.031 1 97.44 94 SER A N 1
ATOM 737 C CA . SER A 1 94 ? 14.922 15.516 12.422 1 97.44 94 SER A CA 1
ATOM 738 C C . SER A 1 94 ? 14.547 16.938 12.016 1 97.44 94 SER A C 1
ATOM 740 O O . SER A 1 94 ? 15.133 17.906 12.492 1 97.44 94 SER A O 1
ATOM 742 N N . HIS A 1 95 ? 13.492 17.062 11.195 1 98 95 HIS A N 1
ATOM 743 C CA . HIS A 1 95 ? 13.125 18.391 10.703 1 98 95 HIS A CA 1
ATOM 744 C C . HIS A 1 95 ? 11.758 18.812 11.234 1 98 95 HIS A C 1
ATOM 746 O O . HIS A 1 95 ? 11.25 19.875 10.867 1 98 95 HIS A O 1
ATOM 752 N N . LEU A 1 96 ? 11.18 18.047 12.086 1 98.44 96 LEU A N 1
ATOM 753 C CA . LEU A 1 96 ? 9.883 18.344 12.672 1 98.44 96 LEU A CA 1
ATOM 754 C C . LEU A 1 96 ? 10.039 18.875 14.094 1 98.44 96 LEU A C 1
ATOM 756 O O . LEU A 1 96 ? 10.984 18.5 14.797 1 98.44 96 LEU A O 1
ATOM 760 N N . ARG A 1 97 ? 9.102 19.703 14.445 1 98 97 ARG A N 1
ATOM 761 C CA . ARG A 1 97 ? 9.07 20.203 15.812 1 98 97 ARG A CA 1
ATOM 762 C C . ARG A 1 97 ? 8.477 19.172 16.766 1 98 97 ARG A C 1
ATOM 764 O O . ARG A 1 97 ? 7.859 18.188 16.328 1 98 97 ARG A O 1
ATOM 771 N N . LYS A 1 98 ? 8.617 19.375 18.047 1 95.5 98 LYS A N 1
ATOM 772 C CA . LYS A 1 98 ? 8.109 18.484 19.094 1 95.5 98 LYS A CA 1
ATOM 773 C C . LYS A 1 98 ? 6.594 18.359 19.016 1 95.5 98 LYS A C 1
ATOM 775 O O . LYS A 1 98 ? 6.031 17.312 19.312 1 95.5 98 LYS A O 1
ATOM 780 N N . GLN A 1 99 ? 5.93 19.422 18.688 1 96.06 99 GLN A N 1
ATOM 781 C CA . GLN A 1 99 ? 4.473 19.453 18.672 1 96.06 99 GLN A CA 1
ATOM 782 C C . GLN A 1 99 ? 3.922 18.828 17.391 1 96.06 99 GLN A C 1
ATOM 784 O O . GLN A 1 99 ? 2.723 18.547 17.297 1 96.06 99 GLN A O 1
ATOM 789 N N . ASP A 1 100 ? 4.859 18.672 16.422 1 98.25 100 ASP A N 1
ATOM 790 C CA . ASP A 1 100 ? 4.426 18.031 15.18 1 98.25 100 ASP A CA 1
ATOM 791 C C . ASP A 1 100 ? 4.289 16.531 15.367 1 98.25 100 ASP A C 1
ATOM 793 O O . ASP A 1 100 ? 4.957 15.93 16.219 1 98.25 100 ASP A O 1
ATOM 797 N N . THR A 1 101 ? 3.379 15.945 14.625 1 97.75 101 THR A N 1
ATOM 798 C CA . THR A 1 101 ? 3.139 14.508 14.688 1 97.75 101 THR A CA 1
ATOM 799 C C . THR A 1 101 ? 3.467 13.852 13.352 1 97.75 101 THR A C 1
ATOM 801 O O . THR A 1 101 ? 3.061 14.336 12.297 1 97.75 101 THR A O 1
ATOM 804 N N . LEU A 1 102 ? 4.227 12.812 13.414 1 98.56 102 LEU A N 1
ATOM 805 C CA . LEU A 1 102 ? 4.555 12.016 12.242 1 98.56 102 LEU A CA 1
ATOM 806 C C . LEU A 1 102 ? 3.975 10.609 12.359 1 98.56 102 LEU A C 1
ATOM 808 O O . LEU A 1 102 ? 4.059 9.984 13.422 1 98.56 102 LEU A O 1
ATOM 812 N N . GLY A 1 103 ? 3.326 10.141 11.297 1 98.25 103 GLY A N 1
ATOM 813 C CA . GLY A 1 103 ? 2.766 8.797 11.281 1 98.25 103 GLY A CA 1
ATOM 814 C C . GLY A 1 103 ? 3.023 8.055 9.984 1 98.25 103 GLY A C 1
ATOM 815 O O . GLY A 1 103 ? 3.285 8.672 8.953 1 98.25 103 GLY A O 1
ATOM 816 N N . ARG A 1 104 ? 3.068 6.727 10.062 1 97.5 104 ARG A N 1
ATOM 817 C CA . ARG A 1 104 ? 3.086 5.895 8.867 1 97.5 104 ARG A CA 1
ATOM 818 C C . ARG A 1 104 ? 1.672 5.523 8.43 1 97.5 104 ARG A C 1
ATOM 820 O O . ARG A 1 104 ? 0.966 4.809 9.141 1 97.5 104 ARG A O 1
ATOM 827 N N . TYR A 1 105 ? 1.23 5.996 7.301 1 94.81 105 TYR A N 1
ATOM 828 C CA . TYR A 1 105 ? -0.146 5.902 6.828 1 94.81 105 TYR A CA 1
ATOM 829 C C . TYR A 1 105 ? -0.353 4.637 6.004 1 94.81 105 TYR A C 1
ATOM 831 O O . TYR A 1 105 ? -1.438 4.051 6.012 1 94.81 105 TYR A O 1
ATOM 839 N N . GLY A 1 106 ? 0.6 4.266 5.242 1 92.31 106 GLY A N 1
ATOM 840 C CA . GLY A 1 106 ? 0.635 3.088 4.391 1 92.31 106 GLY A CA 1
ATOM 841 C C . GLY A 1 106 ? 2.01 2.451 4.312 1 92.31 106 GLY A C 1
ATOM 842 O O . GLY A 1 106 ? 2.869 2.707 5.16 1 92.31 106 GLY A O 1
ATOM 843 N N . GLY A 1 107 ? 2.115 1.514 3.408 1 92.69 107 GLY A N 1
ATOM 844 C CA . GLY A 1 107 ? 3.41 0.864 3.283 1 92.69 107 GLY A CA 1
ATOM 845 C C . GLY A 1 107 ? 4.551 1.842 3.086 1 92.69 107 GLY A C 1
ATOM 846 O O . GLY A 1 107 ? 5.535 1.818 3.832 1 92.69 107 GLY A O 1
ATOM 847 N N . GLU A 1 108 ? 4.395 2.668 2.127 1 96.94 108 GLU A N 1
ATOM 848 C CA . GLU A 1 108 ? 5.43 3.643 1.796 1 96.94 108 GLU A CA 1
ATOM 849 C C . GLU A 1 108 ? 4.93 5.07 2.002 1 96.94 108 GLU A C 1
ATOM 851 O O . GLU A 1 108 ? 5.57 6.027 1.566 1 96.94 108 GLU A O 1
ATOM 856 N N . GLU A 1 109 ? 3.771 5.191 2.617 1 97.44 109 GLU A N 1
ATOM 857 C CA . GLU A 1 109 ? 3.139 6.492 2.801 1 97.44 109 GLU A CA 1
ATOM 858 C C . GLU A 1 109 ? 3.24 6.957 4.25 1 97.44 109 GLU A C 1
ATOM 860 O O . GLU A 1 109 ? 3.119 6.152 5.176 1 97.44 109 GLU A O 1
ATOM 865 N N . PHE A 1 110 ? 3.51 8.258 4.406 1 98.56 110 PHE A N 1
ATOM 866 C CA . PHE A 1 110 ? 3.604 8.906 5.711 1 98.56 110 PHE A CA 1
ATOM 867 C C . PHE A 1 110 ? 2.701 10.133 5.773 1 98.56 110 PHE A C 1
ATOM 869 O O . PHE A 1 110 ? 2.195 10.594 4.746 1 98.56 110 PHE A O 1
ATOM 876 N N . CYS A 1 111 ? 2.48 10.562 6.949 1 98.5 111 CYS A N 1
ATOM 877 C CA . CYS A 1 111 ? 1.689 11.773 7.152 1 98.5 111 CYS A CA 1
ATOM 878 C C . CYS A 1 111 ? 2.23 12.594 8.32 1 98.5 111 CYS A C 1
ATOM 880 O O . CYS A 1 111 ? 2.896 12.055 9.203 1 98.5 111 CYS A O 1
ATOM 882 N N . ALA A 1 112 ? 1.999 13.859 8.305 1 98.75 112 ALA A N 1
ATOM 883 C CA . ALA A 1 112 ? 2.432 14.766 9.367 1 98.75 112 ALA A CA 1
ATOM 884 C C . ALA A 1 112 ? 1.338 15.773 9.711 1 98.75 112 ALA A C 1
ATOM 886 O O . ALA A 1 112 ? 0.641 16.266 8.82 1 98.75 112 ALA A O 1
ATOM 887 N N . LEU A 1 113 ? 1.202 15.977 10.938 1 98.19 113 LEU A N 1
ATOM 888 C CA . LEU A 1 113 ? 0.336 17 11.492 1 98.19 113 LEU A CA 1
ATOM 889 C C . LEU A 1 113 ? 1.159 18.156 12.07 1 98.19 113 LEU A C 1
ATOM 891 O O . LEU A 1 113 ? 2.059 17.938 12.883 1 98.19 113 LEU A O 1
ATOM 895 N N . LEU A 1 114 ? 0.83 19.375 11.648 1 98.56 114 LEU A N 1
ATOM 896 C CA . LEU A 1 114 ? 1.63 20.547 12.008 1 98.56 114 LEU A CA 1
ATOM 897 C C . LEU A 1 114 ? 0.766 21.609 12.672 1 98.56 114 LEU A C 1
ATOM 899 O O . LEU A 1 114 ? 0.339 22.562 12.008 1 98.56 114 LEU A O 1
ATOM 903 N N . PRO A 1 115 ? 0.574 21.484 13.992 1 97.62 115 PRO A N 1
ATOM 904 C CA . PRO A 1 115 ? -0.19 22.531 14.688 1 97.62 115 PRO A CA 1
ATOM 905 C C . PRO A 1 115 ? 0.459 23.906 14.57 1 97.62 115 PRO A C 1
ATOM 907 O O . PRO A 1 115 ? 1.687 24.016 14.617 1 97.62 115 PRO A O 1
ATOM 910 N N . GLY A 1 116 ? -0.433 24.875 14.43 1 96.88 116 GLY A N 1
ATOM 911 C CA . GLY A 1 116 ? 0.04 26.25 14.383 1 96.88 116 GLY A CA 1
ATOM 912 C C . GLY A 1 116 ? 0.756 26.594 13.086 1 96.88 116 GLY A C 1
ATOM 913 O O . GLY A 1 116 ? 1.576 27.516 13.047 1 96.88 116 GLY A O 1
ATOM 914 N N . THR A 1 117 ? 0.516 25.859 12.047 1 97.56 117 THR A N 1
ATOM 915 C CA . THR A 1 117 ? 1.203 26.047 10.773 1 97.56 117 THR A CA 1
ATOM 916 C C . THR A 1 117 ? 0.211 26.422 9.672 1 97.56 117 THR A C 1
ATOM 918 O O . THR A 1 117 ? -0.758 25.688 9.438 1 97.56 117 THR A O 1
ATOM 921 N N . ASP A 1 118 ? 0.444 27.547 8.992 1 95.44 118 ASP A N 1
ATOM 922 C CA . ASP A 1 118 ? -0.438 27.984 7.918 1 95.44 118 ASP A CA 1
ATOM 923 C C . ASP A 1 118 ? 0.024 27.422 6.57 1 95.44 118 ASP A C 1
ATOM 925 O O . ASP A 1 118 ? 0.91 26.578 6.516 1 95.44 118 ASP A O 1
ATOM 929 N N . ALA A 1 119 ? -0.613 27.859 5.523 1 96.06 119 ALA A N 1
ATOM 930 C CA . ALA A 1 119 ? -0.35 27.344 4.18 1 96.06 119 ALA A CA 1
ATOM 931 C C . ALA A 1 119 ? 1.099 27.594 3.771 1 96.06 119 ALA A C 1
ATOM 933 O O . ALA A 1 119 ? 1.753 26.703 3.211 1 96.06 119 ALA A O 1
ATOM 934 N N . GLN A 1 120 ? 1.527 28.766 4.023 1 97.38 120 GLN A N 1
ATOM 935 C CA . GLN A 1 120 ? 2.898 29.125 3.662 1 97.38 120 GLN A CA 1
ATOM 936 C C . GLN A 1 120 ? 3.902 28.266 4.426 1 97.38 120 GLN A C 1
ATOM 938 O O . GLN A 1 120 ? 4.863 27.75 3.842 1 97.38 120 GLN A O 1
ATOM 943 N N . GLY A 1 121 ? 3.668 28.156 5.734 1 98.12 121 GLY A N 1
ATOM 944 C CA . GLY A 1 121 ? 4.535 27.312 6.551 1 98.12 121 GLY A CA 1
ATOM 945 C C . GLY A 1 121 ? 4.508 25.844 6.148 1 98.12 121 GLY A C 1
ATOM 946 O O . GLY A 1 121 ? 5.543 25.188 6.152 1 98.12 121 GLY A O 1
ATOM 947 N N . ALA A 1 122 ? 3.373 25.391 5.781 1 98.31 122 ALA A N 1
ATOM 948 C CA . ALA A 1 122 ? 3.215 24 5.363 1 98.31 122 ALA A CA 1
ATOM 949 C C . ALA A 1 122 ? 4.016 23.719 4.094 1 98.31 122 ALA A C 1
ATOM 951 O O . ALA A 1 122 ? 4.719 22.703 4.012 1 98.31 122 ALA A O 1
ATOM 952 N N . MET A 1 123 ? 3.877 24.609 3.152 1 98.44 123 MET A N 1
ATOM 953 C CA . MET A 1 123 ? 4.59 24.438 1.889 1 98.44 123 MET A CA 1
ATOM 954 C C . MET A 1 123 ? 6.098 24.516 2.102 1 98.44 123 MET A C 1
ATOM 956 O O . MET A 1 123 ? 6.855 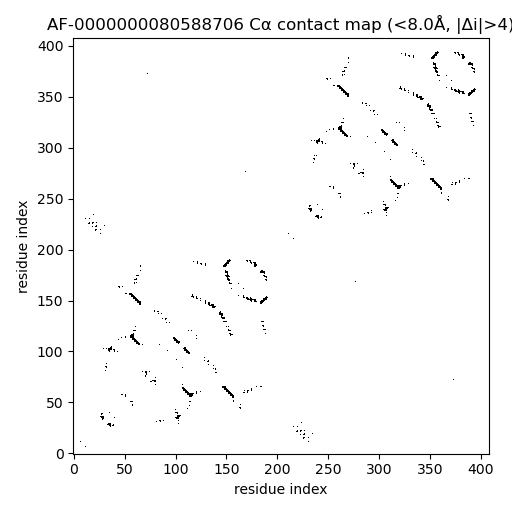23.75 1.509 1 98.44 123 MET A O 1
ATOM 960 N N . ALA A 1 124 ? 6.477 25.469 2.896 1 98.62 124 ALA A N 1
ATOM 961 C CA . ALA A 1 124 ? 7.898 25.609 3.191 1 98.62 124 ALA A CA 1
ATOM 962 C C . ALA A 1 124 ? 8.469 24.328 3.805 1 98.62 124 ALA A C 1
ATOM 964 O O . ALA A 1 124 ? 9.539 23.875 3.41 1 98.62 124 ALA A O 1
ATOM 965 N N . LEU A 1 125 ? 7.781 23.797 4.785 1 98.81 125 LEU A N 1
ATOM 966 C CA . LEU A 1 125 ? 8.25 22.578 5.422 1 98.81 125 LEU A CA 1
ATOM 967 C C . LEU A 1 125 ? 8.211 21.406 4.441 1 98.81 125 LEU A C 1
ATOM 969 O O . LEU A 1 125 ? 9.133 20.594 4.41 1 98.81 125 LEU A O 1
ATOM 973 N N . ALA A 1 126 ? 7.18 21.312 3.666 1 98.88 126 ALA A N 1
ATOM 974 C CA . ALA A 1 126 ? 7.078 20.25 2.668 1 98.88 126 ALA A CA 1
ATOM 975 C C . ALA A 1 126 ? 8.273 20.266 1.719 1 98.88 126 ALA A C 1
ATOM 977 O O . ALA A 1 126 ? 8.891 19.234 1.462 1 98.88 126 ALA A O 1
ATOM 978 N N . GLU A 1 127 ? 8.555 21.406 1.231 1 98.75 127 GLU A N 1
ATOM 979 C CA . GLU A 1 127 ? 9.688 21.562 0.319 1 98.75 127 GLU A CA 1
ATOM 980 C C . GLU A 1 127 ? 11 21.234 1.01 1 98.75 127 GLU A C 1
ATOM 982 O O . GLU A 1 127 ? 11.883 20.609 0.409 1 98.75 127 GLU A O 1
ATOM 987 N N . LYS A 1 128 ? 11.109 21.688 2.215 1 98.69 128 LYS A N 1
ATOM 988 C CA . LYS A 1 128 ? 12.312 21.375 2.979 1 98.69 128 LYS A CA 1
ATOM 989 C C . LYS A 1 128 ? 12.492 19.859 3.125 1 98.69 128 LYS A C 1
ATOM 991 O O . LYS A 1 128 ? 13.586 19.344 2.893 1 98.69 128 LYS A O 1
ATOM 996 N N . LEU A 1 129 ? 11.469 19.203 3.539 1 98.69 129 LEU A N 1
ATOM 997 C CA . LEU A 1 129 ? 11.516 17.75 3.693 1 98.69 129 LEU A CA 1
ATOM 998 C C . LEU A 1 129 ? 11.859 17.078 2.369 1 98.69 129 LEU A C 1
ATOM 1000 O O . LEU A 1 129 ? 12.703 16.172 2.324 1 98.69 129 LEU A O 1
ATOM 1004 N N . ARG A 1 130 ? 11.195 17.469 1.312 1 98.69 130 ARG A N 1
ATOM 1005 C CA . ARG A 1 130 ? 11.43 16.922 -0.021 1 98.69 130 ARG A CA 1
ATOM 1006 C C . ARG A 1 130 ? 12.898 17.062 -0.415 1 98.69 130 ARG A C 1
ATOM 1008 O O . ARG A 1 130 ? 13.523 16.078 -0.84 1 98.69 130 ARG A O 1
ATOM 1015 N N . LEU A 1 131 ? 13.406 18.234 -0.265 1 98.5 131 LEU A N 1
ATOM 1016 C CA . LEU A 1 131 ? 14.773 18.531 -0.659 1 98.5 131 LEU A CA 1
ATOM 1017 C C . LEU A 1 131 ? 15.773 17.766 0.204 1 98.5 131 LEU A C 1
ATOM 1019 O O . LEU A 1 131 ? 16.781 17.266 -0.3 1 98.5 131 LEU A O 1
ATOM 1023 N N . GLU A 1 132 ? 15.531 17.719 1.505 1 98.12 132 GLU A N 1
ATOM 1024 C CA . GLU A 1 132 ? 16.438 17.016 2.408 1 98.12 132 GLU A CA 1
ATOM 1025 C C . GLU A 1 132 ? 16.531 15.531 2.037 1 98.12 132 GLU A C 1
ATOM 1027 O O . GLU A 1 132 ? 17.625 14.961 2.047 1 98.12 132 GLU A O 1
ATOM 1032 N N . VAL A 1 133 ? 15.461 14.93 1.727 1 97.88 133 VAL A N 1
ATOM 1033 C CA . VAL A 1 133 ? 15.469 13.531 1.331 1 97.88 133 VAL A CA 1
ATOM 1034 C C . VAL A 1 133 ? 16.188 13.375 -0.009 1 97.88 133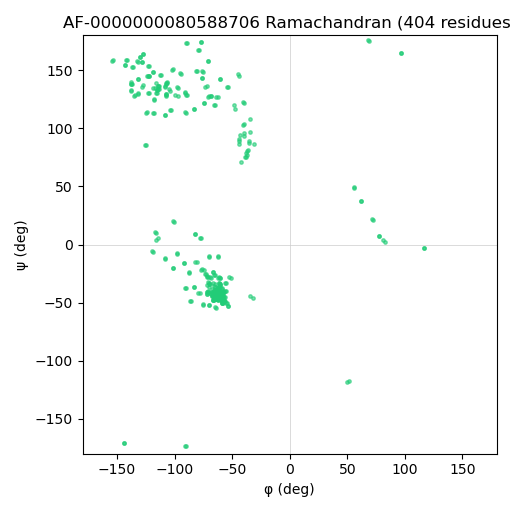 VAL A C 1
ATOM 1036 O O . VAL A 1 133 ? 16.984 12.453 -0.189 1 97.88 133 VAL A O 1
ATOM 1039 N N . ALA A 1 134 ? 15.891 14.242 -0.919 1 97.62 134 ALA A N 1
ATOM 1040 C CA . ALA A 1 134 ? 16.5 14.172 -2.242 1 97.62 134 ALA A CA 1
ATOM 1041 C C . ALA A 1 134 ? 18.016 14.312 -2.146 1 97.62 134 ALA A C 1
ATOM 1043 O O . ALA A 1 134 ? 18.75 13.75 -2.965 1 97.62 134 ALA A O 1
ATOM 1044 N N . MET A 1 135 ? 18.469 14.992 -1.167 1 96.31 135 MET A N 1
ATOM 1045 C CA . MET A 1 135 ? 19.891 15.281 -1.023 1 96.31 135 MET A CA 1
ATOM 1046 C C . MET A 1 135 ? 20.578 14.211 -0.185 1 96.31 135 MET A C 1
ATOM 1048 O O . MET A 1 135 ? 21.812 14.133 -0.164 1 96.31 135 MET A O 1
ATOM 1052 N N . THR A 1 136 ? 19.875 13.438 0.497 1 94.31 136 THR A N 1
ATOM 1053 C CA . THR A 1 136 ? 20.438 12.438 1.397 1 94.31 136 THR A CA 1
ATOM 1054 C C . THR A 1 136 ? 20.641 11.109 0.669 1 94.31 136 THR A C 1
ATOM 1056 O O . THR A 1 136 ? 19.75 10.633 -0.033 1 94.31 136 THR A O 1
ATOM 1059 N N . ARG A 1 137 ? 21.812 10.547 0.803 1 94.56 137 ARG A N 1
ATOM 1060 C CA . ARG A 1 137 ? 22.062 9.18 0.356 1 94.56 137 ARG A CA 1
ATOM 1061 C C . ARG A 1 137 ? 21.766 8.18 1.468 1 94.56 137 ARG A C 1
ATOM 1063 O O . ARG A 1 137 ? 22.25 8.328 2.594 1 94.56 137 ARG A O 1
ATOM 1070 N N . ILE A 1 138 ? 20.984 7.211 1.106 1 92.25 138 ILE A N 1
ATOM 1071 C CA . ILE A 1 138 ? 20.609 6.211 2.098 1 92.25 138 ILE A CA 1
ATOM 1072 C C . ILE A 1 138 ? 21.391 4.926 1.871 1 92.25 138 ILE A C 1
ATOM 1074 O O . ILE A 1 138 ? 21.281 4.293 0.821 1 92.25 138 ILE A O 1
ATOM 1078 N N . GLU A 1 139 ? 22.203 4.621 2.855 1 91.31 139 GLU A N 1
ATOM 1079 C CA . GLU A 1 139 ? 23.016 3.414 2.771 1 91.31 139 GLU A CA 1
ATOM 1080 C C . GLU A 1 139 ? 22.234 2.182 3.203 1 91.31 139 GLU A C 1
ATOM 1082 O O . GLU A 1 139 ? 21.766 2.104 4.34 1 91.31 139 GLU A O 1
ATOM 1087 N N . VAL A 1 140 ? 22.047 1.297 2.299 1 87.12 140 VAL A N 1
ATOM 1088 C CA . VAL A 1 140 ? 21.391 0.023 2.576 1 87.12 140 VAL A CA 1
ATOM 1089 C C . VAL A 1 140 ? 22.312 -1.129 2.164 1 87.12 140 VAL A C 1
ATOM 1091 O O . VAL A 1 140 ? 22.547 -1.344 0.974 1 87.12 140 VAL A O 1
ATOM 1094 N N . GLU A 1 141 ? 22.688 -1.815 3.203 1 85.5 141 GLU A N 1
ATOM 1095 C CA . GLU A 1 141 ? 23.703 -2.844 2.943 1 85.5 141 GLU A CA 1
ATOM 1096 C C . GLU A 1 141 ? 24.875 -2.277 2.152 1 85.5 141 GLU A C 1
ATOM 1098 O O . GLU A 1 141 ? 25.484 -1.279 2.553 1 85.5 141 GLU A O 1
ATOM 1103 N N . GLU A 1 142 ? 25.125 -2.791 0.951 1 87.88 142 GLU A N 1
ATOM 1104 C CA . GLU A 1 142 ? 26.281 -2.363 0.188 1 87.88 142 GLU A CA 1
ATOM 1105 C C . GLU A 1 142 ? 25.906 -1.354 -0.89 1 87.88 142 GLU A C 1
ATOM 1107 O O . GLU A 1 142 ? 26.703 -1.052 -1.777 1 87.88 142 GLU A O 1
ATOM 1112 N N . ASN A 1 143 ? 24.75 -0.77 -0.663 1 90.81 143 ASN A N 1
ATOM 1113 C CA . ASN A 1 143 ? 24.281 0.16 -1.682 1 90.81 143 ASN A CA 1
ATOM 1114 C C . ASN A 1 143 ? 24.016 1.547 -1.099 1 90.81 143 ASN A C 1
ATOM 1116 O O . ASN A 1 143 ? 23.656 1.676 0.073 1 90.81 143 ASN A O 1
ATOM 1120 N N . SER A 1 144 ? 24.297 2.572 -1.909 1 95.06 144 SER A N 1
ATOM 1121 C CA . SER A 1 144 ? 23.953 3.957 -1.615 1 95.06 144 SER A CA 1
ATOM 1122 C C . SER A 1 144 ? 22.812 4.445 -2.521 1 95.06 144 SER A C 1
ATOM 1124 O O . SER A 1 144 ? 23.031 4.68 -3.713 1 95.06 144 SER A O 1
ATOM 1126 N N . LEU A 1 145 ? 21.656 4.668 -1.913 1 95.5 145 LEU A N 1
ATOM 1127 C CA . LEU A 1 145 ? 20.469 4.918 -2.717 1 95.5 145 LEU A CA 1
ATOM 1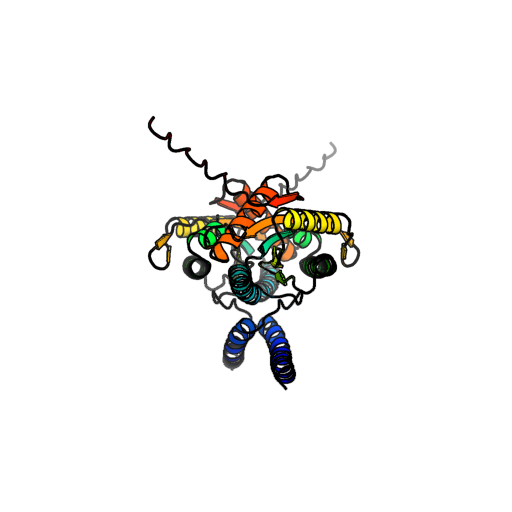128 C C . LEU A 1 145 ? 20.062 6.387 -2.639 1 95.5 145 LEU A C 1
ATOM 1130 O O . LEU A 1 145 ? 20.141 7 -1.574 1 95.5 145 LEU A O 1
ATOM 1134 N N . GLY A 1 146 ? 19.672 6.941 -3.809 1 95.56 146 GLY A N 1
ATOM 1135 C CA . GLY A 1 146 ? 18.953 8.203 -3.863 1 95.56 146 GLY A CA 1
ATOM 1136 C C . GLY A 1 146 ? 17.453 8.039 -3.977 1 95.56 146 GLY A C 1
ATOM 1137 O O . GLY A 1 146 ? 16.969 7.164 -4.703 1 95.56 146 GLY A O 1
ATOM 1138 N N . LEU A 1 147 ? 16.75 8.828 -3.174 1 96.38 147 LEU A N 1
ATOM 1139 C CA . LEU A 1 147 ? 15.297 8.734 -3.162 1 96.38 147 LEU A CA 1
ATOM 1140 C C . LEU A 1 147 ? 14.664 10.117 -3.262 1 96.38 147 LEU A C 1
ATOM 1142 O O . LEU A 1 147 ? 15.32 11.125 -2.98 1 96.38 147 LEU A O 1
ATOM 1146 N N . THR A 1 148 ? 13.477 10.125 -3.711 1 98.31 148 THR A N 1
ATOM 1147 C CA . THR A 1 148 ? 12.703 11.359 -3.684 1 98.31 148 THR A CA 1
ATOM 1148 C C . THR A 1 148 ? 11.328 11.117 -3.064 1 98.31 148 THR A C 1
ATOM 1150 O O . THR A 1 148 ? 10.891 9.977 -2.936 1 98.31 148 THR A O 1
ATOM 1153 N N . LEU A 1 149 ? 10.734 12.18 -2.654 1 98.38 149 LEU A N 1
ATOM 1154 C CA . LEU A 1 149 ? 9.391 12.172 -2.09 1 98.38 149 LEU A CA 1
ATOM 1155 C C . LEU A 1 149 ? 8.438 13.016 -2.934 1 98.38 149 LEU A C 1
ATOM 1157 O O . LEU A 1 149 ? 8.844 14.031 -3.506 1 98.38 149 LEU A O 1
ATOM 1161 N N . SER A 1 150 ? 7.234 12.625 -2.957 1 98.88 150 SER A N 1
ATOM 1162 C CA . SER A 1 150 ? 6.113 13.477 -3.336 1 98.88 150 SER A CA 1
ATOM 1163 C C . SER A 1 150 ? 5.254 13.828 -2.127 1 98.88 150 SER A C 1
ATOM 1165 O O . SER A 1 150 ? 4.996 12.977 -1.271 1 98.88 150 SER A O 1
ATOM 1167 N N . ILE A 1 151 ? 4.871 15.086 -2.031 1 98.88 151 ILE A N 1
ATOM 1168 C CA . ILE A 1 151 ? 4.184 15.547 -0.828 1 98.88 151 ILE A CA 1
ATOM 1169 C C . ILE A 1 151 ? 2.938 16.344 -1.217 1 98.88 151 ILE A C 1
ATOM 1171 O O . ILE A 1 151 ? 2.988 17.188 -2.119 1 98.88 151 ILE A O 1
ATOM 1175 N N . GLY A 1 152 ? 1.844 16.016 -0.64 1 98.88 152 GLY A N 1
ATOM 1176 C CA . GLY A 1 152 ? 0.619 16.797 -0.699 1 98.88 152 GLY A CA 1
ATOM 1177 C C . GLY A 1 152 ? 0.207 17.359 0.647 1 98.88 152 GLY A C 1
ATOM 1178 O O . GLY A 1 152 ? 0.287 16.672 1.666 1 98.88 152 GLY A O 1
ATOM 1179 N N . GLY A 1 153 ? -0.204 18.641 0.646 1 98.38 153 GLY A N 1
ATOM 1180 C CA . GLY A 1 153 ? -0.578 19.281 1.894 1 98.38 153 GLY A CA 1
ATOM 1181 C C . GLY A 1 153 ? -1.944 19.938 1.839 1 98.38 153 GLY A C 1
ATOM 1182 O O . GLY A 1 153 ? -2.479 20.188 0.756 1 98.38 153 GLY A O 1
ATOM 1183 N N . SER A 1 154 ? -2.514 20.094 3 1 96.69 154 SER A N 1
ATOM 1184 C CA . SER A 1 154 ? -3.736 20.859 3.221 1 96.69 154 SER A CA 1
ATOM 1185 C C . SER A 1 154 ? -3.674 21.641 4.531 1 96.69 154 SER A C 1
ATOM 1187 O O . SER A 1 154 ? -2.838 21.344 5.391 1 96.69 154 SER A O 1
ATOM 1189 N N . THR A 1 155 ? -4.504 22.703 4.645 1 95.12 155 THR A N 1
ATOM 1190 C CA . THR A 1 155 ? -4.496 23.516 5.855 1 95.12 155 THR A CA 1
ATOM 1191 C C . THR A 1 155 ? -5.918 23.859 6.289 1 95.12 155 THR A C 1
ATOM 1193 O O . THR A 1 155 ? -6.824 23.938 5.457 1 95.12 155 THR A O 1
ATOM 1196 N N . TRP A 1 156 ? -6.109 23.781 7.527 1 91.94 156 TRP A N 1
ATOM 1197 C CA . TRP A 1 156 ? -7.277 24.391 8.156 1 91.94 156 TRP A CA 1
ATOM 1198 C C . TRP A 1 156 ? -6.93 25.766 8.742 1 91.94 156 TRP A C 1
ATOM 1200 O O . TRP A 1 156 ? -5.965 25.891 9.5 1 91.94 156 TRP A O 1
ATOM 1210 N N . GLU A 1 157 ? -7.746 26.672 8.32 1 85.88 157 GLU A N 1
ATOM 1211 C CA . GLU A 1 157 ? -7.594 28.016 8.859 1 85.88 157 GLU A CA 1
ATOM 1212 C C . GLU A 1 157 ? -8.914 28.547 9.398 1 85.88 157 GLU A C 1
ATOM 1214 O O . GLU A 1 157 ? -9.984 28.141 8.953 1 85.88 157 GLU A O 1
ATOM 1219 N N . HIS A 1 158 ? -8.875 29.141 10.547 1 68.69 158 HIS A N 1
ATOM 1220 C CA . HIS A 1 158 ? -10 29.625 11.344 1 68.69 158 HIS A CA 1
ATOM 1221 C C . HIS A 1 158 ? -11.148 30.094 10.461 1 68.69 158 HIS A C 1
ATOM 1223 O O . HIS A 1 158 ? -12.32 29.859 10.781 1 68.69 158 HIS A O 1
ATOM 1229 N N . LEU A 1 159 ? -10.852 30.797 9.531 1 59.66 159 LEU A N 1
ATOM 1230 C CA . LEU A 1 159 ? -11.969 31.344 8.766 1 59.66 159 LEU A CA 1
ATOM 1231 C C . LEU A 1 159 ? -12.57 30.297 7.848 1 59.66 159 LEU A C 1
ATOM 1233 O O . LEU A 1 159 ? -13.586 30.547 7.188 1 59.66 159 LEU A O 1
ATOM 1237 N N . GLY A 1 160 ? -12.039 29.156 8.039 1 56.88 160 GLY A N 1
ATOM 1238 C CA . GLY A 1 160 ? -12.562 28.156 7.109 1 56.88 160 GLY A CA 1
ATOM 1239 C C . GLY A 1 160 ? -13.711 27.359 7.676 1 56.88 160 GLY A C 1
ATOM 1240 O O . GLY A 1 160 ? -14.031 27.469 8.859 1 56.88 160 GLY A O 1
ATOM 1241 N N . PRO A 1 161 ? -14.656 26.953 6.824 1 59.41 161 PRO A N 1
ATOM 1242 C CA . PRO A 1 161 ? -15.742 26.078 7.285 1 59.41 161 PRO A CA 1
ATOM 1243 C C . PRO A 1 161 ? -15.25 24.938 8.18 1 59.41 161 PRO A C 1
ATOM 1245 O O . PRO A 1 161 ? -14.078 24.562 8.109 1 59.41 161 PRO A O 1
ATOM 1248 N N . THR A 1 162 ? -16.109 24.656 9.117 1 62.06 162 THR A N 1
ATOM 1249 C CA . THR A 1 162 ? -15.867 23.484 9.953 1 62.06 162 THR A CA 1
ATOM 1250 C C . THR A 1 162 ? -15.508 22.281 9.094 1 62.06 162 THR A C 1
ATOM 1252 O O . THR A 1 162 ? -16.188 21.984 8.109 1 62.06 162 THR A O 1
AT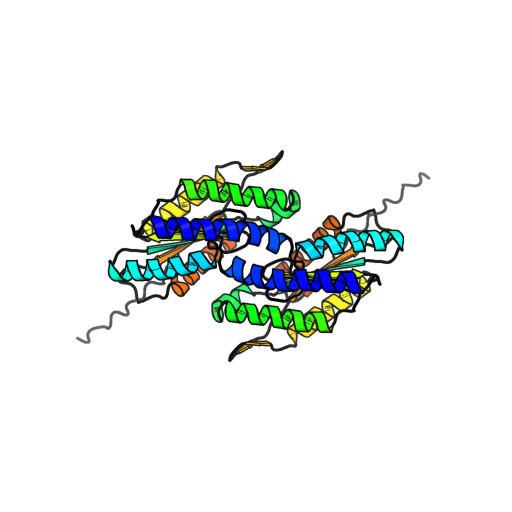OM 1255 N N . LYS A 1 163 ? -14.328 21.797 9.273 1 71.06 163 LYS A N 1
ATOM 1256 C CA . LYS A 1 163 ? -13.891 20.625 8.523 1 71.06 163 LYS A CA 1
ATOM 1257 C C . LYS A 1 163 ? -13.672 19.438 9.445 1 71.06 163 LYS A C 1
ATOM 1259 O O . LYS A 1 163 ? -13.305 19.594 10.609 1 71.06 163 LYS A O 1
ATOM 1264 N N . ASP A 1 164 ? -14.141 18.406 8.945 1 84.94 164 ASP A N 1
ATOM 1265 C CA . ASP A 1 164 ? -13.734 17.125 9.508 1 84.94 164 ASP A CA 1
ATOM 1266 C C . ASP A 1 164 ? -12.289 16.797 9.141 1 84.94 164 ASP A C 1
ATOM 1268 O O . ASP A 1 164 ? -11.797 17.234 8.094 1 84.94 164 ASP A O 1
ATOM 1272 N N . TYR A 1 165 ? -11.555 16.312 10.156 1 87.5 165 TYR A N 1
ATOM 1273 C CA . TYR A 1 165 ? -10.156 15.992 9.883 1 87.5 165 TYR A CA 1
ATOM 1274 C C . TYR A 1 165 ? -10.023 15.102 8.648 1 87.5 165 TYR A C 1
ATOM 1276 O O . TYR A 1 165 ? -9.016 15.141 7.949 1 87.5 165 TYR A O 1
ATOM 1284 N N . ARG A 1 166 ? -11.016 14.312 8.367 1 87.5 166 ARG A N 1
ATOM 1285 C CA . ARG A 1 166 ? -11.008 13.438 7.199 1 87.5 166 ARG A CA 1
ATOM 1286 C C . ARG A 1 166 ? -11.008 14.25 5.906 1 87.5 166 ARG A C 1
ATOM 1288 O O . ARG A 1 166 ? -10.414 13.828 4.906 1 87.5 166 ARG A O 1
ATOM 1295 N N . GLU A 1 167 ? -11.695 15.32 5.945 1 88.75 167 GLU A N 1
ATOM 1296 C CA . GLU A 1 167 ? -11.703 16.203 4.781 1 88.75 167 GLU A CA 1
ATOM 1297 C C . GLU A 1 167 ? -10.32 16.797 4.539 1 88.75 167 GLU A C 1
ATOM 1299 O O . GLU A 1 167 ? -9.883 16.906 3.393 1 88.75 167 GLU A O 1
ATOM 1304 N N . LEU A 1 168 ? -9.75 17.234 5.609 1 90.88 168 LEU A N 1
ATOM 1305 C CA . LEU A 1 168 ? -8.406 17.781 5.523 1 90.88 168 LEU A CA 1
ATOM 1306 C C . LEU A 1 168 ? -7.438 16.766 4.949 1 90.88 168 LEU A C 1
ATOM 1308 O O . LEU A 1 168 ? -6.59 17.094 4.117 1 90.88 168 LEU A O 1
ATOM 1312 N N . MET A 1 169 ? -7.578 15.594 5.344 1 92.75 169 MET A N 1
ATOM 1313 C CA . MET A 1 169 ? -6.723 14.508 4.879 1 92.75 169 MET A CA 1
ATOM 1314 C C . MET A 1 169 ? -6.984 14.203 3.406 1 92.75 169 MET A C 1
ATOM 1316 O O . MET A 1 169 ? -6.051 13.93 2.648 1 92.75 169 MET A O 1
ATOM 1320 N N . GLU A 1 170 ? -8.227 14.195 3.053 1 91.75 170 GLU A N 1
ATOM 1321 C CA . GLU A 1 170 ? -8.594 13.969 1.659 1 91.75 170 GLU A CA 1
ATOM 1322 C C . GLU A 1 170 ? -8.008 15.047 0.752 1 91.75 170 GLU A C 1
ATOM 1324 O O . GLU A 1 170 ? -7.559 14.758 -0.358 1 91.75 170 GLU A O 1
ATOM 1329 N N . GLU A 1 171 ? -8.078 16.219 1.166 1 93.81 171 GLU A N 1
ATOM 1330 C CA . GLU A 1 171 ? -7.5 17.344 0.417 1 93.81 171 GLU A CA 1
ATOM 1331 C C . GLU A 1 171 ? -5.996 17.156 0.221 1 93.81 171 GLU A C 1
ATOM 1333 O O . GLU A 1 171 ? -5.48 17.344 -0.883 1 93.81 171 GLU A O 1
ATOM 1338 N N . ALA A 1 172 ? -5.305 16.812 1.3 1 97.06 172 ALA A N 1
ATOM 1339 C CA . ALA A 1 172 ? -3.867 16.578 1.213 1 97.06 172 ALA A CA 1
ATOM 1340 C C . ALA A 1 172 ? -3.559 15.414 0.272 1 97.06 172 ALA A C 1
ATOM 1342 O O . ALA A 1 172 ? -2.584 15.453 -0.48 1 97.06 172 ALA A O 1
ATOM 1343 N N . ASP A 1 173 ? -4.375 14.414 0.339 1 95.44 173 ASP A N 1
ATOM 1344 C CA . ASP A 1 173 ? -4.203 13.242 -0.522 1 95.44 173 ASP A CA 1
ATOM 1345 C C . ASP A 1 173 ? -4.391 13.617 -1.992 1 95.44 173 ASP A C 1
ATOM 1347 O O . ASP A 1 173 ? -3.699 13.086 -2.865 1 95.44 173 ASP A O 1
ATOM 1351 N N . ARG A 1 174 ? -5.34 14.422 -2.289 1 95.06 174 ARG A N 1
ATOM 1352 C CA . ARG A 1 174 ? -5.551 14.906 -3.65 1 95.06 174 ARG A CA 1
ATOM 1353 C C . ARG A 1 174 ? -4.332 15.672 -4.152 1 95.06 174 ARG A C 1
ATOM 1355 O O . ARG A 1 174 ? -3.916 15.508 -5.301 1 95.06 174 ARG A O 1
ATOM 1362 N N . ALA A 1 175 ? -3.842 16.453 -3.273 1 98.19 175 ALA A N 1
ATOM 1363 C CA . ALA A 1 175 ? -2.631 17.188 -3.625 1 98.19 175 ALA A CA 1
ATOM 1364 C C . ALA A 1 175 ? -1.463 16.234 -3.867 1 98.19 175 ALA A C 1
ATOM 1366 O O . ALA A 1 175 ? -0.674 16.438 -4.797 1 98.19 175 ALA A O 1
ATOM 1367 N N . LEU A 1 176 ? -1.329 15.258 -3.068 1 98.25 176 LEU A N 1
ATOM 1368 C CA . LEU A 1 176 ? -0.289 14.25 -3.262 1 98.25 176 LEU A CA 1
ATOM 1369 C C . LEU A 1 176 ? -0.45 13.555 -4.609 1 98.25 176 LEU A C 1
ATOM 1371 O O . LEU A 1 176 ? 0.534 13.312 -5.312 1 98.25 176 LEU A O 1
ATOM 1375 N N . TYR A 1 177 ? -1.687 13.219 -4.898 1 95.5 177 TYR A N 1
ATOM 1376 C CA . TYR A 1 177 ? -1.962 12.57 -6.176 1 95.5 177 TYR A CA 1
ATOM 1377 C C . TYR A 1 177 ? -1.484 13.438 -7.336 1 95.5 177 TYR A C 1
ATOM 1379 O O . TYR A 1 177 ? -0.889 12.93 -8.289 1 95.5 177 TYR A O 1
ATOM 1387 N N . GLN A 1 178 ? -1.773 14.656 -7.262 1 97.38 178 GLN A N 1
ATOM 1388 C CA . GLN A 1 178 ? -1.324 15.586 -8.289 1 97.38 178 GLN A CA 1
ATOM 1389 C C . GLN A 1 178 ? 0.199 15.656 -8.344 1 97.38 178 GLN A C 1
ATOM 1391 O O . GLN A 1 178 ? 0.783 15.742 -9.422 1 97.38 178 GLN A O 1
ATOM 1396 N N . ALA A 1 179 ? 0.812 15.641 -7.195 1 98.44 179 ALA A N 1
ATOM 1397 C CA . ALA A 1 179 ? 2.271 15.641 -7.145 1 98.44 179 ALA A CA 1
ATOM 1398 C C . ALA A 1 179 ? 2.844 14.406 -7.836 1 98.44 179 ALA A C 1
ATOM 1400 O O . ALA A 1 179 ? 3.785 14.508 -8.625 1 98.44 179 ALA A O 1
ATOM 1401 N N . LYS A 1 180 ? 2.271 13.273 -7.574 1 96.62 180 LYS A N 1
ATOM 1402 C CA . LYS A 1 180 ? 2.725 12.016 -8.172 1 96.62 180 LYS A CA 1
ATOM 1403 C C . LYS A 1 180 ? 2.496 12.016 -9.68 1 96.62 180 LYS A C 1
ATOM 1405 O O . LYS A 1 180 ? 3.389 11.648 -10.445 1 96.62 180 LYS A O 1
ATOM 1410 N N . THR A 1 181 ? 1.38 12.438 -10.125 1 94.62 181 THR A N 1
ATOM 1411 C CA . THR A 1 181 ? 1.03 12.406 -11.547 1 94.62 181 THR A CA 1
ATOM 1412 C C . THR A 1 181 ? 1.736 13.531 -12.297 1 94.62 181 THR A C 1
ATOM 1414 O O . THR A 1 181 ? 1.836 13.492 -13.523 1 94.62 181 THR A O 1
ATOM 1417 N N . GLY A 1 182 ? 2.133 14.555 -11.516 1 96.81 182 GLY A N 1
ATOM 1418 C CA . GLY A 1 182 ? 2.842 15.672 -12.109 1 96.81 182 GLY A CA 1
ATOM 1419 C C . GLY A 1 182 ? 4.324 15.414 -12.297 1 96.81 182 GLY A C 1
ATOM 1420 O O . GLY A 1 182 ? 5.082 16.328 -12.633 1 96.81 182 GLY A O 1
ATOM 1421 N N . GLY A 1 183 ? 4.82 14.203 -12.094 1 97.12 183 GLY A N 1
ATOM 1422 C CA . GLY A 1 183 ? 6.211 13.859 -12.344 1 97.12 183 GLY A CA 1
ATOM 1423 C C . GLY A 1 183 ? 6.957 13.445 -11.094 1 97.12 183 GLY A C 1
ATOM 1424 O O . GLY A 1 183 ? 8.148 13.125 -11.148 1 97.12 183 GLY A O 1
ATOM 1425 N N . ARG A 1 184 ? 6.262 13.516 -9.914 1 97.94 184 ARG A N 1
ATOM 1426 C CA . ARG A 1 184 ? 6.836 13.117 -8.633 1 97.94 184 ARG A CA 1
ATOM 1427 C C . ARG A 1 184 ? 7.945 14.078 -8.211 1 97.94 184 ARG A C 1
ATOM 1429 O O . ARG A 1 184 ? 8.188 15.086 -8.875 1 97.94 184 ARG A O 1
ATOM 1436 N N . ASN A 1 185 ? 8.477 13.891 -7.055 1 98.5 185 ASN A N 1
ATOM 1437 C CA . ASN A 1 185 ? 9.523 14.758 -6.516 1 98.5 185 ASN A CA 1
ATOM 1438 C C . ASN A 1 185 ? 9.086 16.219 -6.484 1 98.5 185 ASN A C 1
ATOM 1440 O O . ASN A 1 185 ? 9.781 17.094 -7.008 1 98.5 185 ASN A O 1
ATOM 1444 N N . ARG A 1 186 ? 7.926 16.406 -5.965 1 98.62 186 ARG A N 1
ATOM 1445 C CA . ARG A 1 186 ? 7.395 17.75 -5.832 1 98.62 186 ARG A CA 1
ATOM 1446 C C . ARG A 1 186 ? 6.398 17.844 -4.684 1 98.62 186 ARG A C 1
ATOM 1448 O O . ARG A 1 186 ? 5.922 16.812 -4.188 1 98.62 186 ARG A O 1
ATOM 1455 N N . SER A 1 187 ? 6.188 18.984 -4.203 1 98.75 187 SER A N 1
ATOM 1456 C CA . SER A 1 187 ? 5.223 19.281 -3.148 1 98.75 187 SER A CA 1
ATOM 1457 C C . SER A 1 187 ? 4.098 20.172 -3.666 1 98.75 187 SER A C 1
ATOM 1459 O O . SER A 1 187 ? 4.344 21.141 -4.398 1 98.75 187 SER A O 1
ATOM 1461 N N . LEU A 1 188 ? 2.871 19.781 -3.309 1 98.69 188 LEU A N 1
ATOM 1462 C CA . LEU A 1 188 ? 1.72 20.594 -3.678 1 98.69 188 LEU A CA 1
ATOM 1463 C C . LEU A 1 188 ? 0.799 20.812 -2.482 1 98.69 188 LEU A C 1
ATOM 1465 O O . LEU A 1 188 ? 0.604 19.906 -1.671 1 98.69 188 LEU A O 1
ATOM 1469 N N . LEU A 1 189 ? 0.252 21.953 -2.385 1 97.94 189 LEU A N 1
ATOM 1470 C CA . LEU A 1 189 ? -0.774 22.25 -1.394 1 97.94 189 LEU A CA 1
ATOM 1471 C C . LEU A 1 189 ? -2.156 22.312 -2.039 1 97.94 189 LEU A C 1
ATOM 1473 O O . LEU A 1 189 ? -2.328 22.906 -3.104 1 97.94 189 LEU A O 1
ATOM 1477 N N . TYR A 1 190 ? -3.061 21.656 -1.379 1 95.69 190 TYR A N 1
ATOM 1478 C CA . TYR A 1 190 ? -4.434 21.703 -1.87 1 95.69 190 TYR A CA 1
ATOM 1479 C C . TYR A 1 190 ? -4.98 23.125 -1.805 1 95.69 190 TYR A C 1
ATOM 1481 O O . TYR A 1 190 ? -4.836 23.812 -0.788 1 95.69 190 TYR A O 1
ATOM 1489 N N . ARG A 1 191 ? -5.5 23.625 -2.902 1 86.75 191 ARG A N 1
ATOM 1490 C CA . ARG A 1 191 ? -6.094 24.953 -2.961 1 86.75 191 ARG A CA 1
ATOM 1491 C C . ARG A 1 191 ? -7.57 24.875 -3.336 1 86.75 191 ARG A C 1
ATOM 1493 O O . ARG A 1 191 ? -7.941 24.188 -4.293 1 86.75 191 ARG A O 1
ATOM 1500 N N . THR A 1 192 ? -8.391 25.266 -2.346 1 69.25 192 THR A N 1
ATOM 1501 C CA . THR A 1 192 ? -9.805 25.359 -2.686 1 69.25 192 THR A CA 1
ATOM 1502 C C . THR A 1 192 ? -10.047 26.469 -3.717 1 69.25 192 THR A C 1
ATOM 1504 O O . THR A 1 192 ? -9.375 27.5 -3.697 1 69.25 192 THR A O 1
ATOM 1507 N N . ALA A 1 193 ? -10.578 26.172 -4.875 1 54.97 193 ALA A N 1
ATOM 1508 C CA . ALA A 1 193 ? -10.93 27.234 -5.809 1 54.97 193 ALA A CA 1
ATOM 1509 C C . ALA A 1 193 ? -11.547 28.422 -5.074 1 54.97 193 ALA A C 1
ATOM 1511 O O . ALA A 1 193 ? -12.297 28.25 -4.113 1 54.97 193 ALA A O 1
ATOM 1512 N N . PRO A 1 194 ? -10.93 29.625 -5.234 1 50.59 194 PRO A N 1
ATOM 1513 C CA . PRO A 1 194 ? -11.562 30.781 -4.613 1 50.59 194 PRO A CA 1
ATOM 1514 C C . PRO A 1 194 ? -13.086 30.781 -4.754 1 50.59 194 PRO A C 1
ATOM 1516 O O . PRO A 1 194 ? -13.609 30.297 -5.766 1 50.59 194 PRO A O 1
ATOM 1519 N N . SER A 1 195 ? -13.781 30.438 -3.707 1 43.25 195 SER A N 1
ATOM 1520 C CA . SER A 1 195 ? -15.211 30.703 -3.842 1 43.25 195 SER A CA 1
ATOM 1521 C C . SER A 1 195 ? -15.461 31.969 -4.637 1 43.25 195 SER A C 1
ATOM 1523 O O . SER A 1 195 ? -14.945 33.031 -4.297 1 43.25 195 SER A O 1
ATOM 1525 N N . ILE A 1 196 ? -15.555 31.875 -5.867 1 41.59 196 ILE A N 1
ATOM 1526 C CA . ILE A 1 196 ? -15.984 33.062 -6.574 1 41.59 196 ILE A CA 1
ATOM 1527 C C . ILE A 1 196 ? -17.062 33.812 -5.758 1 41.59 196 ILE A C 1
ATOM 1529 O O . ILE A 1 196 ? -18.125 33.25 -5.504 1 41.59 196 ILE A O 1
ATOM 1533 N N . GLN A 1 197 ? -16.797 34.469 -4.785 1 39.38 197 GLN A N 1
ATOM 1534 C CA . GLN A 1 197 ? -17.781 35.406 -4.219 1 39.38 197 GLN A CA 1
ATOM 1535 C C . GLN A 1 197 ? -18.578 36.094 -5.316 1 39.38 197 GLN A C 1
ATOM 1537 O O . GLN A 1 197 ? -18.016 36.812 -6.137 1 39.38 197 GLN A O 1
ATOM 1542 N N . THR A 1 198 ? -19.547 35.469 -5.855 1 40.25 198 THR A N 1
ATOM 1543 C CA . THR A 1 198 ? -20.5 36.188 -6.68 1 40.25 198 THR A CA 1
ATOM 1544 C C . THR A 1 198 ? -20.906 37.5 -6.012 1 40.25 198 THR A C 1
ATOM 1546 O O . THR A 1 198 ? -21.422 37.5 -4.887 1 40.25 198 THR A O 1
ATOM 1549 N N . ALA A 1 199 ? -20.219 38.625 -6.227 1 40.59 199 ALA A N 1
ATOM 1550 C CA . ALA A 1 199 ? -20.672 39.969 -5.926 1 40.59 199 ALA A CA 1
ATOM 1551 C C . ALA A 1 199 ? -22.156 40.156 -6.238 1 40.59 199 ALA A C 1
ATOM 1553 O O . ALA A 1 199 ? -22.578 40.031 -7.395 1 40.59 199 ALA A O 1
ATOM 1554 N N . SER A 1 200 ? -23.047 39.688 -5.504 1 39.97 200 SER A N 1
ATOM 1555 C CA . SER A 1 200 ? -24.438 40.125 -5.625 1 39.97 200 SER A CA 1
ATOM 1556 C C . SER A 1 200 ? -24.516 41.625 -5.863 1 39.97 200 SER A C 1
ATOM 1558 O O . SER A 1 200 ? -24 42.406 -5.07 1 39.97 200 SER A O 1
ATOM 1560 N N . ALA A 1 201 ? -24.625 42.156 -7.117 1 41.5 201 ALA A N 1
ATOM 1561 C CA . ALA A 1 201 ? -24.969 43.5 -7.594 1 41.5 201 ALA A CA 1
ATOM 1562 C C . ALA A 1 201 ? -26.094 44.125 -6.766 1 41.5 201 ALA A C 1
ATOM 1564 O O . ALA A 1 201 ? -27.172 43.531 -6.664 1 41.5 201 ALA A O 1
ATOM 1565 N N . ALA A 1 202 ? -25.781 44.875 -5.777 1 39.31 202 ALA A N 1
ATOM 1566 C CA . ALA A 1 202 ? -26.734 45.781 -5.188 1 39.31 202 ALA A CA 1
ATOM 1567 C C . ALA A 1 202 ? -27.531 46.5 -6.266 1 39.31 202 ALA A C 1
ATOM 1569 O O . ALA A 1 202 ? -26.953 47.062 -7.215 1 39.31 202 ALA A O 1
ATOM 1570 N N . THR A 1 203 ? -28.688 46.031 -6.648 1 37.97 203 THR A N 1
ATOM 1571 C CA . THR A 1 203 ? -29.688 46.781 -7.387 1 37.97 203 THR A CA 1
ATOM 1572 C C . THR A 1 203 ? -29.719 48.219 -6.945 1 37.97 203 THR A C 1
ATOM 1574 O O . THR A 1 203 ? -30.016 48.531 -5.789 1 37.97 203 THR A O 1
ATOM 1577 N N . LEU A 1 204 ? -28.781 49.062 -7.469 1 28.59 204 LEU A N 1
ATOM 1578 C CA . LEU A 1 204 ? -29.219 50.469 -7.547 1 28.59 204 LEU A CA 1
ATOM 1579 C C . LEU A 1 204 ? -30.453 50.594 -8.43 1 28.59 204 LEU A C 1
ATOM 1581 O O . LEU A 1 204 ? -30.562 49.906 -9.445 1 28.59 204 LEU A O 1
ATOM 1585 N N . MET B 1 1 ? 1.974 13.383 40.031 1 26.05 1 MET B N 1
ATOM 1586 C CA . MET B 1 1 ? 1.389 12.047 40.156 1 26.05 1 MET B CA 1
ATOM 1587 C C . MET B 1 1 ? 0.945 11.516 38.781 1 26.05 1 MET B C 1
ATOM 1589 O O . MET B 1 1 ? 0.721 10.32 38.625 1 26.05 1 MET B O 1
ATOM 1593 N N . SER B 1 2 ? 0.434 12.508 37.938 1 29.84 2 SER B N 1
ATOM 1594 C CA . SER B 1 2 ? -0.245 12.195 36.688 1 29.84 2 SER B CA 1
ATOM 1595 C C . SER B 1 2 ? 0.743 11.719 35.625 1 29.84 2 SER B C 1
ATOM 1597 O O . SER B 1 2 ? 0.34 11.219 34.562 1 29.84 2 SER B O 1
ATOM 1599 N N . PHE B 1 3 ? 2.018 12.086 35.688 1 34.16 3 PHE B N 1
ATOM 1600 C CA . PHE B 1 3 ? 3.039 11.695 34.75 1 34.16 3 PHE B CA 1
ATOM 1601 C C . PHE B 1 3 ? 3.352 10.203 34.875 1 34.16 3 PHE B C 1
ATOM 1603 O O . PHE B 1 3 ? 3.814 9.578 33.906 1 34.16 3 PHE B O 1
ATOM 1610 N N . ALA B 1 4 ? 3.271 9.695 36.062 1 35.59 4 ALA B N 1
ATOM 1611 C CA . ALA B 1 4 ? 3.676 8.336 36.375 1 35.59 4 ALA B CA 1
ATOM 1612 C C . ALA B 1 4 ? 2.773 7.312 35.719 1 35.59 4 ALA B C 1
ATOM 1614 O O . ALA B 1 4 ? 3.236 6.25 35.281 1 35.59 4 ALA B O 1
ATOM 1615 N N . LEU B 1 5 ? 1.455 7.562 35.656 1 36.06 5 LEU B N 1
ATOM 1616 C CA . LEU B 1 5 ? 0.505 6.609 35.094 1 36.06 5 LEU B CA 1
ATOM 1617 C C . LEU B 1 5 ? 0.694 6.48 33.594 1 36.06 5 LEU B C 1
ATOM 1619 O O . LEU B 1 5 ? 0.443 5.422 33.031 1 36.06 5 LEU B O 1
ATOM 1623 N N . MET B 1 6 ? 1.185 7.555 32.969 1 37.72 6 MET B N 1
ATOM 1624 C CA . MET B 1 6 ? 1.454 7.488 31.547 1 37.72 6 MET B CA 1
ATOM 1625 C C . MET B 1 6 ? 2.668 6.609 31.266 1 37.72 6 MET B C 1
ATOM 1627 O O . MET B 1 6 ? 2.756 5.984 30.203 1 37.72 6 MET B O 1
ATOM 1631 N N . GLY B 1 7 ? 3.547 6.551 32.219 1 40.62 7 GLY B N 1
ATOM 1632 C CA . GLY B 1 7 ? 4.723 5.711 32.062 1 40.62 7 GLY B CA 1
ATOM 1633 C C . GLY B 1 7 ? 4.41 4.227 32.094 1 40.62 7 GLY B C 1
ATOM 1634 O O . GLY B 1 7 ? 4.98 3.443 31.328 1 40.62 7 GLY B O 1
ATOM 1635 N N . SER B 1 8 ? 3.709 3.896 33.156 1 45.34 8 SER B N 1
ATOM 1636 C CA . SER B 1 8 ? 3.434 2.477 33.344 1 45.34 8 SER B CA 1
ATOM 1637 C C . SER B 1 8 ? 2.539 1.922 32.25 1 45.34 8 SER B C 1
ATOM 1639 O O . SER B 1 8 ? 2.756 0.807 31.781 1 45.34 8 SER B O 1
ATOM 1641 N N . LEU B 1 9 ? 1.497 2.654 31.938 1 43.72 9 LEU B N 1
ATOM 1642 C CA . LEU B 1 9 ? 0.662 2.229 30.812 1 43.72 9 LEU B CA 1
ATOM 1643 C C . LEU B 1 9 ? 1.465 2.191 29.516 1 43.72 9 LEU B C 1
ATOM 1645 O O . LEU B 1 9 ? 1.326 1.258 28.719 1 43.72 9 LEU B O 1
ATOM 1649 N N . GLY B 1 10 ? 2.414 3.016 29.484 1 42.72 10 GLY B N 1
ATOM 1650 C CA . GLY B 1 10 ? 3.348 2.973 28.375 1 42.72 10 GLY B CA 1
ATOM 1651 C C . GLY B 1 10 ? 4.195 1.714 28.344 1 42.72 10 GLY B C 1
ATOM 1652 O O . GLY B 1 10 ? 4.418 1.124 27.281 1 42.72 10 GLY B O 1
ATOM 1653 N N . PHE B 1 11 ? 4.676 1.521 29.578 1 42.91 11 PHE B N 1
ATOM 1654 C CA . PHE B 1 11 ? 5.543 0.354 29.703 1 42.91 11 PHE B CA 1
ATOM 1655 C C . PHE B 1 11 ? 4.762 -0.928 29.438 1 42.91 11 PHE B C 1
ATOM 1657 O O . PHE B 1 11 ? 5.23 -1.806 28.703 1 42.91 11 PHE B O 1
ATOM 1664 N N . VAL B 1 12 ? 3.666 -1.161 30.109 1 44.5 12 VAL B N 1
ATOM 1665 C CA . VAL B 1 12 ? 2.838 -2.338 29.875 1 44.5 12 VAL B CA 1
ATOM 1666 C C . VAL B 1 12 ? 2.416 -2.387 28.406 1 44.5 12 VAL B C 1
ATOM 1668 O O . VAL B 1 12 ? 2.432 -3.451 27.781 1 44.5 12 VAL B O 1
ATOM 1671 N N . LEU B 1 13 ? 2.242 -1.215 27.875 1 45.22 13 LEU B N 1
ATOM 1672 C CA . LEU B 1 13 ? 1.936 -1.134 26.453 1 45.22 13 LEU B CA 1
ATOM 1673 C C . LEU B 1 13 ? 3.162 -1.477 25.609 1 45.22 13 LEU B C 1
ATOM 1675 O O . LEU B 1 13 ? 3.037 -2.082 24.547 1 45.22 13 LEU B O 1
ATOM 1679 N N . MET B 1 14 ? 4.324 -1.22 26.234 1 43.03 14 MET B N 1
ATOM 1680 C CA . MET B 1 14 ? 5.562 -1.562 25.547 1 43.03 14 MET B CA 1
ATOM 1681 C C . MET B 1 14 ? 5.801 -3.068 25.578 1 43.03 14 MET B C 1
ATOM 1683 O O . MET B 1 14 ? 6.207 -3.65 24.562 1 43.03 14 MET B O 1
ATOM 1687 N N . ILE B 1 15 ? 5.738 -3.646 26.75 1 45.94 15 ILE B N 1
ATOM 1688 C CA . ILE B 1 15 ? 5.93 -5.09 26.844 1 45.94 15 ILE B CA 1
ATOM 1689 C C . ILE B 1 15 ? 4.895 -5.805 25.984 1 45.94 15 ILE B C 1
ATOM 1691 O O . ILE B 1 15 ? 5.219 -6.77 25.281 1 45.94 15 ILE B O 1
ATOM 1695 N N . LYS B 1 16 ? 3.754 -5.402 26.047 1 44.06 16 LYS B N 1
ATOM 1696 C CA . LYS B 1 16 ? 2.682 -5.996 25.25 1 44.06 16 LYS B CA 1
ATOM 1697 C C . LYS B 1 16 ? 2.906 -5.758 23.766 1 44.06 16 LYS B C 1
ATOM 1699 O O . LYS B 1 16 ? 2.607 -6.625 22.938 1 44.06 16 LYS B O 1
ATOM 1704 N N . GLU B 1 17 ? 3.561 -4.781 23.422 1 45.44 17 GLU B N 1
ATOM 1705 C CA . GLU B 1 17 ? 3.898 -4.48 22.031 1 45.44 17 GLU B CA 1
ATOM 1706 C C . GLU B 1 17 ? 4.938 -5.457 21.5 1 45.44 17 GLU B C 1
ATOM 1708 O O . GLU B 1 17 ? 4.859 -5.879 20.344 1 45.44 17 GLU B O 1
ATOM 1713 N N . ARG B 1 18 ? 5.887 -5.707 22.344 1 45 18 ARG B N 1
ATOM 1714 C CA . ARG B 1 18 ? 6.887 -6.664 21.891 1 45 18 ARG B CA 1
ATOM 1715 C C . ARG B 1 18 ? 6.258 -8.023 21.609 1 45 18 ARG B C 1
ATOM 1717 O O . ARG B 1 18 ? 6.59 -8.672 20.609 1 45 18 ARG B O 1
ATOM 1724 N N . SER B 1 19 ? 5.516 -8.406 22.453 1 44.28 19 SER B N 1
ATOM 1725 C CA . SER B 1 19 ? 4.895 -9.711 22.266 1 44.28 19 SER B CA 1
ATOM 1726 C C . SER B 1 19 ? 3.963 -9.719 21.062 1 44.28 19 SER B C 1
ATOM 1728 O O . SER B 1 19 ? 3.93 -10.688 20.297 1 44.28 19 SER B O 1
ATOM 1730 N N . ASP B 1 20 ? 3.379 -8.625 20.875 1 43.97 20 ASP B N 1
ATOM 1731 C CA . ASP B 1 20 ? 2.424 -8.531 19.781 1 43.97 20 ASP B CA 1
ATOM 1732 C C . ASP B 1 20 ? 3.141 -8.531 18.422 1 43.97 20 ASP B C 1
ATOM 1734 O O . ASP B 1 20 ? 2.674 -9.156 17.469 1 43.97 20 ASP B O 1
ATOM 1738 N N . ARG B 1 21 ? 4.246 -7.828 18.312 1 44.03 21 ARG B N 1
ATOM 1739 C CA . ARG B 1 21 ? 5.066 -7.934 17.109 1 44.03 21 ARG B CA 1
ATOM 1740 C C . ARG B 1 21 ? 5.566 -9.359 16.906 1 44.03 21 ARG B C 1
ATOM 1742 O O . ARG B 1 21 ? 5.613 -9.852 15.781 1 44.03 21 ARG B O 1
ATOM 1749 N N . GLU B 1 22 ? 6.02 -9.812 17.953 1 45.59 22 GLU B N 1
ATOM 1750 C CA . GLU B 1 22 ? 6.488 -11.195 17.859 1 45.59 22 GLU B CA 1
ATOM 1751 C C . GLU B 1 22 ? 5.352 -12.141 17.5 1 45.59 22 GLU B C 1
ATOM 1753 O O . GLU B 1 22 ? 5.535 -13.062 16.688 1 45.59 22 GLU B O 1
ATOM 1758 N N . ILE B 1 23 ? 4.262 -11.875 17.984 1 44.91 23 ILE B N 1
ATOM 1759 C CA . ILE B 1 23 ? 3.117 -12.742 17.734 1 44.91 23 ILE B CA 1
ATOM 1760 C C . ILE B 1 23 ? 2.551 -12.484 16.344 1 44.91 23 ILE B C 1
ATOM 1762 O O . ILE B 1 23 ? 2.201 -13.414 15.625 1 44.91 23 ILE B O 1
ATOM 1766 N N . ARG B 1 24 ? 2.443 -11.25 15.891 1 49.5 24 ARG B N 1
ATOM 1767 C CA . ARG B 1 24 ? 2.055 -10.961 14.516 1 49.5 24 ARG B CA 1
ATOM 1768 C C . ARG B 1 24 ? 3.031 -11.594 13.523 1 49.5 24 ARG B C 1
ATOM 1770 O O . ARG B 1 24 ? 2.625 -12.086 12.469 1 49.5 24 ARG B O 1
ATOM 1777 N N . THR B 1 25 ? 4.297 -11.531 13.945 1 49.41 25 THR B N 1
ATOM 1778 C CA . THR B 1 25 ? 5.316 -12.227 13.172 1 49.41 25 THR B CA 1
ATOM 1779 C C . THR B 1 25 ? 5.047 -13.734 13.156 1 49.41 25 THR B C 1
ATOM 1781 O O . THR B 1 25 ? 5.387 -14.422 12.195 1 49.41 25 THR B O 1
ATOM 1784 N N . LEU B 1 26 ? 4.066 -14.023 14.062 1 60.22 26 LEU B N 1
ATOM 1785 C CA . LEU B 1 26 ? 3.951 -15.477 14.109 1 60.22 26 LEU B CA 1
ATOM 1786 C C . LEU B 1 26 ? 2.658 -15.945 13.445 1 60.22 26 LEU B C 1
ATOM 1788 O O . LEU B 1 26 ? 2.547 -17.094 13.031 1 60.22 26 LEU B O 1
ATOM 1792 N N . ALA B 1 27 ? 1.719 -14.906 13.156 1 77.06 27 ALA B N 1
ATOM 1793 C CA . ALA B 1 27 ? 0.468 -15.32 12.523 1 77.06 27 ALA B CA 1
ATOM 1794 C C . ALA B 1 27 ? 0.675 -15.625 11.047 1 77.06 27 ALA B C 1
ATOM 1796 O O . ALA B 1 27 ? 1.48 -14.969 10.375 1 77.06 27 ALA B O 1
ATOM 1797 N N . MET B 1 28 ? -0.044 -16.641 10.609 1 89.81 28 MET B N 1
ATOM 1798 C CA . MET B 1 28 ? 0.113 -17.078 9.227 1 89.81 28 MET B CA 1
ATOM 1799 C C . MET B 1 28 ? -0.981 -16.484 8.344 1 89.81 28 MET B C 1
ATOM 1801 O O . MET B 1 28 ? -0.948 -16.641 7.121 1 89.81 28 MET B O 1
ATOM 1805 N N . THR B 1 29 ? -2.014 -15.773 8.992 1 93.5 29 THR B N 1
ATOM 1806 C CA . THR B 1 29 ? -3.135 -15.273 8.203 1 93.5 29 THR B CA 1
ATOM 1807 C C . THR B 1 29 ? -3.283 -13.766 8.367 1 93.5 29 THR B C 1
ATOM 1809 O O . THR B 1 29 ? -2.887 -13.203 9.391 1 93.5 29 THR B O 1
ATOM 1812 N N . ASP B 1 30 ? -3.826 -13.172 7.414 1 92.62 30 ASP B N 1
ATOM 1813 C CA . ASP B 1 30 ? -4.242 -11.781 7.477 1 92.62 30 ASP B CA 1
ATOM 1814 C C . ASP B 1 30 ? -5.449 -11.602 8.391 1 92.62 30 ASP B C 1
ATOM 1816 O O . ASP B 1 30 ? -6.469 -12.281 8.219 1 92.62 30 ASP B O 1
ATOM 1820 N N . PRO B 1 31 ? -5.363 -10.742 9.305 1 87.75 31 PRO B N 1
ATOM 1821 C CA . PRO B 1 31 ? -6.426 -10.672 10.32 1 87.75 31 PRO B CA 1
ATOM 1822 C C . PRO B 1 31 ? -7.766 -10.227 9.734 1 87.75 31 PRO B C 1
ATOM 1824 O O . PRO B 1 31 ? -8.82 -10.531 10.305 1 87.75 31 PRO B O 1
ATOM 1827 N N . LEU B 1 32 ? -7.766 -9.547 8.641 1 91.69 32 LEU B N 1
ATOM 1828 C CA . LEU B 1 32 ? -9 -9.031 8.062 1 91.69 32 LEU B CA 1
ATOM 1829 C C . LEU B 1 32 ? -9.656 -10.078 7.164 1 91.69 32 LEU B C 1
ATOM 1831 O O . LEU B 1 32 ? -10.82 -10.422 7.355 1 91.69 32 LEU B O 1
ATOM 1835 N N . THR B 1 33 ? -8.898 -10.656 6.301 1 96.81 33 THR B N 1
ATOM 1836 C CA . THR B 1 33 ? -9.461 -11.484 5.242 1 96.81 33 THR B CA 1
ATOM 1837 C C . THR B 1 33 ? -9.328 -12.969 5.586 1 96.81 33 THR B C 1
ATOM 1839 O O . THR B 1 33 ? -9.953 -13.82 4.949 1 96.81 33 THR B O 1
ATOM 1842 N N . LYS B 1 34 ? -8.43 -13.359 6.488 1 94.81 34 LYS B N 1
ATOM 1843 C CA . LYS B 1 34 ? -8.242 -14.695 7.059 1 94.81 34 LYS B CA 1
ATOM 1844 C C . LYS B 1 34 ? -7.523 -15.617 6.078 1 94.81 34 LYS B C 1
ATOM 1846 O O . LYS B 1 34 ? -7.391 -16.812 6.328 1 94.81 34 LYS B O 1
ATOM 1851 N N . ILE B 1 35 ? -7.059 -15.062 4.992 1 96.94 35 ILE B N 1
ATOM 1852 C CA . ILE B 1 35 ? -6.191 -15.836 4.105 1 96.94 35 ILE B CA 1
ATOM 1853 C C . ILE B 1 35 ? -4.738 -15.656 4.527 1 96.94 35 ILE B C 1
ATOM 1855 O O . ILE B 1 35 ? -4.445 -14.938 5.488 1 96.94 35 ILE B O 1
ATOM 1859 N N . PHE B 1 36 ? -3.859 -16.422 3.871 1 96.06 36 PHE B N 1
ATOM 1860 C CA . PHE B 1 36 ? -2.449 -16.344 4.234 1 96.06 36 PHE B CA 1
ATOM 1861 C C . PHE B 1 36 ? -1.96 -14.898 4.164 1 96.06 36 PHE B C 1
ATOM 1863 O O . PHE B 1 36 ? -2.309 -14.164 3.238 1 96.06 36 PHE B O 1
ATOM 1870 N N . ASN B 1 37 ? -1.211 -14.516 5.18 1 93.75 37 ASN B N 1
ATOM 1871 C CA . ASN B 1 37 ? -0.522 -13.234 5.07 1 93.75 37 ASN B CA 1
ATOM 1872 C C . ASN B 1 37 ? 0.712 -13.336 4.18 1 93.75 37 ASN B C 1
ATOM 1874 O O . ASN B 1 37 ? 1.06 -14.422 3.713 1 93.75 37 ASN B O 1
ATOM 1878 N N . ARG B 1 38 ? 1.326 -12.289 3.914 1 92.31 38 ARG B N 1
ATOM 1879 C CA . ARG B 1 38 ? 2.436 -12.234 2.967 1 92.31 38 ARG B CA 1
ATOM 1880 C C . ARG B 1 38 ? 3.543 -13.203 3.367 1 92.31 38 ARG B C 1
ATOM 1882 O O . ARG B 1 38 ? 4.047 -13.953 2.529 1 92.31 38 ARG B O 1
ATOM 1889 N N . ARG B 1 39 ? 3.916 -13.164 4.617 1 88.25 39 ARG B N 1
ATOM 1890 C CA . ARG B 1 39 ? 5 -14.008 5.105 1 88.25 39 ARG B CA 1
ATOM 1891 C C . ARG B 1 39 ? 4.684 -15.484 4.887 1 88.25 39 ARG B C 1
ATOM 1893 O O . ARG B 1 39 ? 5.512 -16.234 4.359 1 88.25 39 ARG B O 1
ATOM 1900 N N . ALA B 1 40 ? 3.518 -15.836 5.324 1 93.81 40 ALA B N 1
ATOM 1901 C CA . ALA B 1 40 ? 3.1 -17.234 5.176 1 93.81 40 ALA B CA 1
ATOM 1902 C C . ALA B 1 40 ? 3.031 -17.625 3.703 1 93.81 40 ALA B C 1
ATOM 1904 O O . ALA B 1 40 ? 3.414 -18.734 3.338 1 93.81 40 ALA B O 1
ATOM 1905 N N . PHE B 1 41 ? 2.539 -16.75 2.932 1 96.31 41 PHE B N 1
ATOM 1906 C CA . PHE B 1 41 ? 2.445 -17.031 1.505 1 96.31 41 PHE B CA 1
ATOM 1907 C C . PHE B 1 41 ? 3.828 -17.266 0.91 1 96.31 41 PHE B C 1
ATOM 1909 O O . PHE B 1 41 ? 4.008 -18.172 0.094 1 96.31 41 PHE B O 1
ATOM 1916 N N . MET B 1 42 ? 4.777 -16.5 1.277 1 92.5 42 MET B N 1
ATOM 1917 C CA . MET B 1 42 ? 6.133 -16.625 0.755 1 92.5 42 MET B CA 1
ATOM 1918 C C . MET B 1 42 ? 6.738 -17.969 1.155 1 92.5 42 MET B C 1
ATOM 1920 O O . MET B 1 42 ? 7.461 -18.594 0.372 1 92.5 42 MET B O 1
ATOM 1924 N N . ILE B 1 43 ? 6.469 -18.344 2.314 1 92.69 43 ILE B N 1
ATOM 1925 C CA . ILE B 1 43 ? 6.918 -19.656 2.779 1 92.69 43 ILE B CA 1
ATOM 1926 C C . ILE B 1 43 ? 6.312 -20.75 1.903 1 92.69 43 ILE B C 1
ATOM 1928 O O . ILE B 1 43 ? 7.02 -21.672 1.467 1 92.69 43 ILE B O 1
ATOM 1932 N N . GLN B 1 44 ? 5.035 -20.625 1.614 1 94.94 44 GLN B N 1
ATOM 1933 C CA . GLN B 1 44 ? 4.355 -21.594 0.766 1 94.94 44 GLN B CA 1
ATOM 1934 C C . GLN B 1 44 ? 4.918 -21.578 -0.653 1 94.94 44 GLN B C 1
ATOM 1936 O O . GLN B 1 44 ? 5.051 -22.625 -1.289 1 94.94 44 GLN B O 1
ATOM 1941 N N . ALA B 1 45 ? 5.203 -20.438 -1.12 1 95.69 45 ALA B N 1
ATOM 1942 C CA . ALA B 1 45 ? 5.727 -20.297 -2.477 1 95.69 45 ALA B CA 1
ATOM 1943 C C . ALA B 1 45 ? 7.055 -21.031 -2.629 1 95.69 45 ALA B C 1
ATOM 1945 O O . ALA B 1 45 ? 7.285 -21.719 -3.633 1 95.69 45 ALA B O 1
ATOM 1946 N N . GLU B 1 46 ? 7.887 -20.844 -1.647 1 93.5 46 GLU B N 1
ATOM 1947 C CA . GLU B 1 46 ? 9.172 -21.531 -1.659 1 93.5 46 GLU B CA 1
ATOM 1948 C C . GLU B 1 46 ? 8.977 -23.047 -1.647 1 93.5 46 GLU B C 1
ATOM 1950 O O . GLU B 1 46 ? 9.617 -23.766 -2.422 1 93.5 46 GLU B O 1
ATOM 1955 N N . LYS B 1 47 ? 8.109 -23.5 -0.854 1 94.44 47 LYS B N 1
ATOM 1956 C CA . LYS B 1 47 ? 7.828 -24.922 -0.721 1 94.44 47 LYS B CA 1
ATOM 1957 C C . LYS B 1 47 ? 7.246 -25.5 -2.014 1 94.44 47 LYS B C 1
ATOM 1959 O O . LYS B 1 47 ? 7.652 -26.562 -2.463 1 94.44 47 LYS B O 1
ATOM 1964 N N . GLU B 1 48 ? 6.316 -24.812 -2.586 1 94.5 48 GLU B N 1
ATOM 1965 C CA . GLU B 1 48 ? 5.617 -25.297 -3.768 1 94.5 48 GLU B CA 1
ATOM 1966 C C . GLU B 1 48 ? 6.527 -25.297 -4.992 1 94.5 48 GLU B C 1
ATOM 1968 O O . GLU B 1 48 ? 6.414 -26.156 -5.863 1 94.5 48 GLU B O 1
ATOM 1973 N N . LEU B 1 49 ? 7.371 -24.312 -5.059 1 94.31 49 LEU B N 1
ATOM 1974 C CA . LEU B 1 49 ? 8.312 -24.312 -6.172 1 94.31 49 LEU B CA 1
ATOM 1975 C C . LEU B 1 49 ? 9.266 -25.5 -6.07 1 94.31 49 LEU B C 1
ATOM 1977 O O . LEU B 1 49 ? 9.547 -26.172 -7.074 1 94.31 49 LEU B O 1
ATOM 1981 N N . ALA B 1 50 ? 9.758 -25.734 -4.883 1 92.12 50 ALA B N 1
ATOM 1982 C CA . ALA B 1 50 ? 10.617 -26.906 -4.668 1 92.12 50 ALA B CA 1
ATOM 1983 C C . ALA B 1 50 ? 9.891 -28.188 -5.047 1 92.12 50 ALA B C 1
ATOM 1985 O O . ALA B 1 50 ? 10.484 -29.078 -5.66 1 92.12 50 ALA B O 1
ATOM 1986 N N . ALA B 1 51 ? 8.664 -28.312 -4.695 1 92.94 51 ALA B N 1
ATOM 1987 C CA . ALA B 1 51 ? 7.852 -29.484 -5.031 1 92.94 51 ALA B CA 1
ATOM 1988 C C . ALA B 1 51 ? 7.672 -29.609 -6.539 1 92.94 51 ALA B C 1
ATOM 1990 O O . ALA B 1 51 ? 7.719 -30.719 -7.082 1 92.94 51 ALA B O 1
ATOM 1991 N N . ALA B 1 52 ? 7.434 -28.516 -7.16 1 93.81 52 ALA B N 1
ATOM 1992 C CA . ALA B 1 52 ? 7.293 -28.516 -8.609 1 93.81 52 ALA B CA 1
ATOM 1993 C C . ALA B 1 52 ? 8.578 -28.984 -9.289 1 93.81 52 ALA B C 1
ATOM 1995 O O . ALA B 1 52 ? 8.531 -29.781 -10.234 1 93.81 52 ALA B O 1
ATOM 1996 N N . GLU B 1 53 ? 9.648 -28.516 -8.789 1 90.88 53 GLU B N 1
ATOM 1997 C CA . GLU B 1 53 ? 10.945 -28.906 -9.336 1 90.88 53 GLU B CA 1
ATOM 1998 C C . GLU B 1 53 ? 11.172 -30.406 -9.195 1 90.88 53 GLU B C 1
ATOM 2000 O O . GLU B 1 53 ? 11.688 -31.062 -10.109 1 90.88 53 GLU B O 1
ATOM 2005 N N . ARG B 1 54 ? 10.781 -30.938 -8.102 1 90.31 54 ARG B N 1
ATOM 2006 C CA . ARG B 1 54 ? 10.961 -32.344 -7.836 1 90.31 54 ARG B CA 1
ATOM 2007 C C . ARG B 1 54 ? 10.031 -33.188 -8.703 1 90.31 54 ARG B C 1
ATOM 2009 O O . ARG B 1 54 ? 10.43 -34.219 -9.234 1 90.31 54 ARG B O 1
ATOM 2016 N N . SER B 1 55 ? 8.805 -32.75 -8.883 1 92.25 55 SER B N 1
ATOM 2017 C CA . SER B 1 55 ? 7.793 -33.531 -9.578 1 92.25 55 SER B CA 1
ATOM 2018 C C . SER B 1 55 ? 7.84 -33.281 -11.086 1 92.25 55 SER B C 1
ATOM 2020 O O . SER B 1 55 ? 7.312 -34.094 -11.867 1 92.25 55 SER B O 1
ATOM 2022 N N . GLY B 1 56 ? 8.359 -32.156 -11.438 1 91.62 56 GLY B N 1
ATOM 2023 C CA . GLY B 1 56 ? 8.375 -31.766 -12.844 1 91.62 56 GLY B CA 1
ATOM 2024 C C . GLY B 1 56 ? 7.062 -31.172 -13.312 1 91.62 56 GLY B C 1
ATOM 2025 O O . GLY B 1 56 ? 6.898 -30.891 -14.5 1 91.62 56 GLY B O 1
ATOM 2026 N N . LEU B 1 57 ? 6.152 -31.031 -12.398 1 93.94 57 LEU B N 1
ATOM 2027 C CA . LEU B 1 57 ? 4.855 -30.453 -12.734 1 93.94 57 LEU B CA 1
ATOM 2028 C C . LEU B 1 57 ? 4.938 -28.922 -12.766 1 93.94 57 LEU B C 1
ATOM 2030 O O . LEU B 1 57 ? 5.734 -28.328 -12.039 1 93.94 57 LEU B O 1
ATOM 2034 N N . PRO B 1 58 ? 4.129 -28.328 -13.594 1 95.31 58 PRO B N 1
ATOM 2035 C CA . PRO B 1 58 ? 4.18 -26.859 -13.68 1 95.31 58 PRO B CA 1
ATOM 2036 C C . PRO B 1 58 ? 3.621 -26.188 -12.43 1 95.31 58 PRO B C 1
ATOM 2038 O O . PRO B 1 58 ? 2.877 -26.812 -11.664 1 95.31 58 PRO B O 1
ATOM 2041 N N . LEU B 1 59 ? 4.031 -24.969 -12.242 1 96.5 59 LEU B N 1
ATOM 2042 C CA . LEU B 1 59 ? 3.561 -24.094 -11.164 1 96.5 59 LEU B CA 1
ATOM 2043 C C . LEU B 1 59 ? 3.248 -22.703 -11.688 1 96.5 59 LEU B C 1
ATOM 2045 O O . LEU B 1 59 ? 4.059 -22.109 -12.398 1 96.5 59 LEU B O 1
ATOM 2049 N N . ALA B 1 60 ? 2.074 -22.219 -11.391 1 97.5 60 ALA B N 1
ATOM 2050 C CA . ALA B 1 60 ? 1.725 -20.859 -11.789 1 97.5 60 ALA B CA 1
ATOM 2051 C C . ALA B 1 60 ? 1.575 -19.953 -10.57 1 97.5 60 ALA B C 1
ATOM 2053 O O . ALA B 1 60 ? 1.207 -20.422 -9.484 1 97.5 60 ALA B O 1
ATOM 2054 N N . PHE B 1 61 ? 1.941 -18.75 -10.766 1 97.81 61 PHE B N 1
ATOM 2055 C CA . PHE B 1 61 ? 1.808 -17.688 -9.781 1 97.81 61 PHE B CA 1
ATOM 2056 C C . PHE B 1 61 ? 0.998 -16.531 -10.344 1 97.81 61 PHE B C 1
ATOM 2058 O O . PHE B 1 61 ? 1.248 -16.078 -11.469 1 97.81 61 PHE B O 1
ATOM 2065 N N . LEU B 1 62 ? -0.009 -16.062 -9.586 1 98.75 62 LEU B N 1
ATOM 2066 C CA . LEU B 1 62 ? -0.797 -14.906 -9.977 1 98.75 62 LEU B CA 1
ATOM 2067 C C . LEU B 1 62 ? -0.657 -13.781 -8.953 1 98.75 62 LEU B C 1
ATOM 2069 O O . LEU B 1 62 ? -0.652 -14.039 -7.746 1 98.75 62 LEU B O 1
ATOM 2073 N N . MET B 1 63 ? -0.466 -12.57 -9.422 1 98.62 63 MET B N 1
ATOM 2074 C CA . MET B 1 63 ? -0.591 -11.336 -8.648 1 98.62 63 MET B CA 1
ATOM 2075 C C . MET B 1 63 ? -1.848 -10.57 -9.047 1 98.62 63 MET B C 1
ATOM 2077 O O . MET B 1 63 ? -2.084 -10.336 -10.234 1 98.62 63 MET B O 1
ATOM 2081 N N . LEU B 1 64 ? -2.629 -10.203 -8.047 1 98.81 64 LEU B N 1
ATOM 2082 C CA . LEU B 1 64 ? -3.896 -9.523 -8.289 1 98.81 64 LEU B CA 1
ATOM 2083 C C . LEU B 1 64 ? -3.934 -8.172 -7.574 1 98.81 64 LEU B C 1
ATOM 2085 O O . LEU B 1 64 ? -3.438 -8.047 -6.453 1 98.81 64 LEU B O 1
ATOM 2089 N N . ASP B 1 65 ? -4.535 -7.223 -8.141 1 98.56 65 ASP B N 1
ATOM 2090 C CA . ASP B 1 65 ? -4.73 -5.898 -7.555 1 98.56 65 ASP B CA 1
ATOM 2091 C C . ASP B 1 65 ? -6.145 -5.387 -7.816 1 98.56 65 ASP B C 1
ATOM 2093 O O . ASP B 1 65 ? -6.656 -5.504 -8.93 1 98.56 65 ASP B O 1
ATOM 2097 N N . ILE B 1 66 ? -6.781 -4.887 -6.777 1 98.31 66 ILE B N 1
ATOM 2098 C CA . ILE B 1 66 ? -8.094 -4.281 -6.949 1 98.31 66 ILE B CA 1
ATOM 2099 C C . ILE B 1 66 ? -7.953 -2.91 -7.605 1 98.31 66 ILE B C 1
ATOM 2101 O O . ILE B 1 66 ? -7.328 -2.01 -7.047 1 98.31 66 ILE B O 1
ATOM 2105 N N . ASP B 1 67 ? -8.625 -2.736 -8.781 1 98.12 67 ASP B N 1
ATOM 2106 C CA . ASP B 1 67 ? -8.523 -1.486 -9.531 1 98.12 67 ASP B CA 1
ATOM 2107 C C . ASP B 1 67 ? -9.211 -0.344 -8.781 1 98.12 67 ASP B C 1
ATOM 2109 O O . ASP B 1 67 ? -10.367 -0.47 -8.375 1 98.12 67 ASP B O 1
ATOM 2113 N N . HIS B 1 68 ? -8.469 0.78 -8.586 1 95.44 68 HIS B N 1
ATOM 2114 C CA . HIS B 1 68 ? -8.992 2.029 -8.047 1 95.44 68 HIS B CA 1
ATOM 2115 C C . HIS B 1 68 ? -9.523 1.835 -6.629 1 95.44 68 HIS B C 1
ATOM 2117 O O . HIS B 1 68 ? -10.547 2.42 -6.258 1 95.44 68 HIS B O 1
ATOM 2123 N N . PHE B 1 69 ? -8.875 1.018 -5.832 1 96.25 69 PHE B N 1
ATOM 2124 C CA . PHE B 1 69 ? -9.32 0.706 -4.48 1 96.25 69 PHE B CA 1
ATOM 2125 C C . PHE B 1 69 ? -9.289 1.947 -3.598 1 96.25 69 PHE B C 1
ATOM 2127 O O . PHE B 1 69 ? -10.148 2.129 -2.738 1 96.25 69 PHE B O 1
ATOM 2134 N N . LYS B 1 70 ? -8.266 2.734 -3.791 1 91.19 70 LYS B N 1
ATOM 2135 C CA . LYS B 1 70 ? -8.18 3.967 -3.01 1 91.19 70 LYS B CA 1
ATOM 2136 C C . LYS B 1 70 ? -9.438 4.82 -3.188 1 91.19 70 LYS B C 1
ATOM 2138 O O . LYS B 1 70 ? -9.898 5.453 -2.238 1 91.19 70 LYS B O 1
ATOM 2143 N N . GLN B 1 71 ? -9.93 4.883 -4.375 1 92.19 71 GLN B N 1
ATOM 2144 C CA . GLN B 1 71 ? -11.125 5.664 -4.652 1 92.19 71 GLN B CA 1
ATOM 2145 C C . GLN B 1 71 ? -12.32 5.156 -3.848 1 92.19 71 GLN B C 1
ATOM 2147 O O . GLN B 1 71 ? -13.188 5.934 -3.447 1 92.19 71 GLN B O 1
ATOM 2152 N N . ILE B 1 72 ? -12.383 3.898 -3.627 1 93.69 72 ILE B N 1
ATOM 2153 C CA . ILE B 1 72 ? -13.438 3.307 -2.814 1 93.69 72 ILE B CA 1
ATOM 2154 C C . ILE B 1 72 ? -13.297 3.775 -1.368 1 93.69 72 ILE B C 1
ATOM 2156 O O . ILE B 1 72 ? -14.273 4.215 -0.755 1 93.69 72 ILE B O 1
ATOM 2160 N N . ASN B 1 73 ? -12.133 3.703 -0.855 1 89.75 73 ASN B N 1
ATOM 2161 C CA . ASN B 1 73 ? -11.883 4.176 0.502 1 89.75 73 ASN B CA 1
ATOM 2162 C C . ASN B 1 73 ? -12.227 5.652 0.655 1 89.75 73 ASN B C 1
ATOM 2164 O O . ASN B 1 73 ? -12.828 6.055 1.651 1 89.75 73 ASN B O 1
ATOM 2168 N N . ASP B 1 74 ? -11.82 6.395 -0.357 1 85.5 74 ASP B N 1
ATOM 2169 C CA . ASP B 1 74 ? -12.047 7.836 -0.318 1 85.5 74 ASP B CA 1
ATOM 2170 C C . ASP B 1 74 ? -13.539 8.164 -0.326 1 85.5 74 ASP B C 1
ATOM 2172 O O . ASP B 1 74 ? -13.984 9.062 0.387 1 85.5 74 ASP B O 1
ATOM 2176 N N . LYS B 1 75 ? -14.242 7.477 -1.108 1 89.62 75 LYS B N 1
ATOM 2177 C CA . LYS B 1 75 ? -15.648 7.797 -1.333 1 89.62 75 LYS B CA 1
ATOM 2178 C C . LYS B 1 75 ? -16.531 7.203 -0.239 1 89.62 75 LYS B C 1
ATOM 2180 O O . LYS B 1 75 ? -17.484 7.84 0.211 1 89.62 75 LYS B O 1
ATOM 2185 N N . TYR B 1 76 ? -16.172 5.996 0.223 1 90.81 76 TYR B N 1
ATOM 2186 C CA . TYR B 1 76 ? -17.109 5.281 1.086 1 90.81 76 TYR B CA 1
ATOM 2187 C C . TYR B 1 76 ? -16.5 5.027 2.459 1 90.81 76 TYR B C 1
ATOM 2189 O O . TYR B 1 76 ? -17.172 4.512 3.357 1 90.81 76 TYR B O 1
ATOM 2197 N N . GLY B 1 77 ? -15.273 5.336 2.633 1 86.88 77 GLY B N 1
ATOM 2198 C CA . GLY B 1 77 ? -14.594 5.148 3.904 1 86.88 77 GLY B CA 1
ATOM 2199 C C . GLY B 1 77 ? -13.805 3.852 3.973 1 86.88 77 GLY B C 1
ATOM 2200 O O . GLY B 1 77 ? -14.07 2.918 3.215 1 86.88 77 GLY B O 1
ATOM 2201 N N . HIS B 1 78 ? -12.914 3.729 4.938 1 87.38 78 HIS B N 1
ATOM 2202 C CA . HIS B 1 78 ? -12.031 2.574 5.082 1 87.38 78 HIS B CA 1
ATOM 2203 C C . HIS B 1 78 ? -12.812 1.339 5.52 1 87.38 78 HIS B C 1
ATOM 2205 O O . HIS B 1 78 ? -12.453 0.215 5.16 1 87.38 78 HIS B O 1
ATOM 2211 N N . ALA B 1 79 ? -13.82 1.587 6.305 1 88.31 79 ALA B N 1
ATOM 2212 C CA . ALA B 1 79 ? -14.648 0.454 6.703 1 88.31 79 ALA B CA 1
ATOM 2213 C C . ALA B 1 79 ? -15.273 -0.223 5.488 1 88.31 79 ALA B C 1
ATOM 2215 O O . ALA B 1 79 ? -15.336 -1.452 5.418 1 88.31 79 ALA B O 1
ATOM 2216 N N . ALA B 1 80 ? -15.703 0.589 4.59 1 92.69 80 ALA B N 1
ATOM 2217 C CA . ALA B 1 80 ? -16.234 0.058 3.34 1 92.69 80 ALA B CA 1
ATOM 2218 C C . ALA B 1 80 ? -15.156 -0.661 2.539 1 92.69 80 ALA B C 1
ATOM 2220 O O . ALA B 1 80 ? -15.406 -1.719 1.957 1 92.69 80 ALA B O 1
ATOM 2221 N N . GLY B 1 81 ? -14 -0.099 2.518 1 95.62 81 GLY B N 1
ATOM 2222 C CA . GLY B 1 81 ? -12.875 -0.752 1.873 1 95.62 81 GLY B CA 1
ATOM 2223 C C . GLY B 1 81 ? -12.562 -2.115 2.461 1 95.62 81 GLY B C 1
ATOM 2224 O O . GLY B 1 81 ? -12.305 -3.07 1.725 1 95.62 81 GLY B O 1
ATOM 2225 N N . ASP B 1 82 ? -12.609 -2.203 3.77 1 94.5 82 ASP B N 1
ATOM 2226 C CA . ASP B 1 82 ? -12.383 -3.473 4.453 1 94.5 82 ASP B CA 1
ATOM 2227 C C . ASP B 1 82 ? -13.406 -4.523 4.023 1 94.5 82 ASP B C 1
ATOM 2229 O O . ASP B 1 82 ? -13.055 -5.68 3.793 1 94.5 82 ASP B O 1
ATOM 2233 N N . GLU B 1 83 ? -14.586 -4.105 3.979 1 95.88 83 GLU B N 1
ATOM 2234 C CA . GLU B 1 83 ? -15.641 -5.023 3.555 1 95.88 83 GLU B CA 1
ATOM 2235 C C . GLU B 1 83 ? -15.414 -5.5 2.123 1 95.88 83 GLU B C 1
ATOM 2237 O O . GLU B 1 83 ? -15.648 -6.672 1.809 1 95.88 83 GLU B O 1
ATOM 2242 N N . VAL B 1 84 ? -15 -4.617 1.295 1 97.25 84 VAL B N 1
ATOM 2243 C CA . VAL B 1 84 ? -14.703 -4.953 -0.094 1 97.25 84 VAL B CA 1
ATOM 2244 C C . VAL B 1 84 ? -13.609 -6.02 -0.146 1 97.25 84 VAL B C 1
ATOM 2246 O O . VAL B 1 84 ? -13.727 -7 -0.884 1 97.25 84 VAL B O 1
ATOM 2249 N N . LEU B 1 85 ? -12.578 -5.852 0.623 1 97.94 85 LEU B N 1
ATOM 2250 C CA . LEU B 1 85 ? -11.469 -6.801 0.653 1 97.94 85 LEU B CA 1
ATOM 2251 C C . LEU B 1 85 ? -11.961 -8.195 1.045 1 97.94 85 LEU B C 1
ATOM 2253 O O . LEU B 1 85 ? -11.578 -9.188 0.425 1 97.94 85 LEU B O 1
ATOM 2257 N N . VAL B 1 86 ? -12.781 -8.242 2.025 1 97.5 86 VAL B N 1
ATOM 2258 C CA . VAL B 1 86 ? -13.312 -9.508 2.514 1 97.5 86 VAL B CA 1
ATOM 2259 C C . VAL B 1 86 ? -14.148 -10.18 1.426 1 97.5 86 VAL B C 1
ATOM 2261 O O . VAL B 1 86 ? -14 -11.375 1.162 1 97.5 86 VAL B O 1
ATOM 2264 N N . ARG B 1 87 ? -14.969 -9.422 0.799 1 96.56 87 ARG B N 1
ATOM 2265 C CA . ARG B 1 87 ? -15.867 -9.953 -0.216 1 96.56 87 ARG B CA 1
ATOM 2266 C C . ARG B 1 87 ? -15.086 -10.438 -1.438 1 96.56 87 ARG B C 1
ATOM 2268 O O . ARG B 1 87 ? -15.438 -11.453 -2.043 1 96.56 87 ARG B O 1
ATOM 2275 N N . ILE B 1 88 ? -14.102 -9.703 -1.825 1 97.69 88 ILE B N 1
ATOM 2276 C CA . ILE B 1 88 ? -13.273 -10.109 -2.955 1 97.69 88 ILE B CA 1
ATOM 2277 C C . ILE B 1 88 ? -12.625 -11.461 -2.664 1 97.69 88 ILE B C 1
ATOM 2279 O O . ILE B 1 88 ? -12.586 -12.336 -3.533 1 97.69 88 ILE B O 1
ATOM 2283 N N . VAL B 1 89 ? -12.148 -11.625 -1.484 1 98.06 89 VAL B N 1
ATOM 2284 C CA . VAL B 1 89 ? -11.5 -12.875 -1.095 1 98.06 89 VAL B CA 1
ATOM 2285 C C . VAL B 1 89 ? -12.508 -14.023 -1.17 1 98.06 89 VAL B C 1
ATOM 2287 O O . VAL B 1 89 ? -12.164 -15.125 -1.593 1 98.06 89 VAL B O 1
ATOM 2290 N N . GLU B 1 90 ? -13.695 -13.758 -0.776 1 97.19 90 GLU B N 1
ATOM 2291 C CA . GLU B 1 90 ? -14.734 -14.781 -0.873 1 97.19 90 GLU B CA 1
ATOM 2292 C C . GLU B 1 90 ? -14.945 -15.219 -2.318 1 97.19 90 GLU B C 1
ATOM 2294 O O . GLU B 1 90 ? -15.039 -16.422 -2.602 1 97.19 90 GLU B O 1
ATOM 2299 N N . VAL B 1 91 ? -15 -14.25 -3.203 1 97 91 VAL B N 1
ATOM 2300 C CA . VAL B 1 91 ? -15.195 -14.539 -4.621 1 97 91 VAL B CA 1
ATOM 2301 C C . VAL B 1 91 ? -14 -15.32 -5.156 1 97 91 VAL B C 1
ATOM 2303 O O . VAL B 1 91 ? -14.164 -16.344 -5.832 1 97 91 VAL B O 1
ATOM 2306 N N . LEU B 1 92 ? -12.828 -14.93 -4.887 1 98.31 92 LEU B N 1
ATOM 2307 C CA . LEU B 1 92 ? -11.625 -15.586 -5.379 1 98.31 92 LEU B CA 1
ATOM 2308 C C . LEU B 1 92 ? -11.539 -17.016 -4.859 1 98.31 92 LEU B C 1
ATOM 2310 O O . LEU B 1 92 ? -11.289 -17.953 -5.629 1 98.31 92 LEU B O 1
ATOM 2314 N N . SER B 1 93 ? -11.758 -17.156 -3.576 1 98.19 93 SER B N 1
ATOM 2315 C CA . SER B 1 93 ? -11.609 -18.453 -2.918 1 98.19 93 SER B CA 1
ATOM 2316 C C . SER B 1 93 ? -12.578 -19.484 -3.494 1 98.19 93 SER B C 1
ATOM 2318 O O . SER B 1 93 ? -12.266 -20.672 -3.561 1 98.19 93 SER B O 1
ATOM 2320 N N . SER B 1 94 ? -13.703 -19 -3.881 1 97.44 94 SER B N 1
ATOM 2321 C CA . SER B 1 94 ? -14.734 -19.906 -4.383 1 97.44 94 SER B CA 1
ATOM 2322 C C . SER B 1 94 ? -14.352 -20.484 -5.738 1 97.44 94 SER B C 1
ATOM 2324 O O . SER B 1 94 ? -14.945 -21.469 -6.191 1 97.44 94 SER B O 1
ATOM 2326 N N . HIS B 1 95 ? -13.289 -19.953 -6.34 1 98 95 HIS B N 1
ATOM 2327 C CA . HIS B 1 95 ? -12.922 -20.406 -7.676 1 98 95 HIS B CA 1
ATOM 2328 C C . HIS B 1 95 ? -11.555 -21.094 -7.664 1 98 95 HIS B C 1
ATOM 2330 O O . HIS B 1 95 ? -11.039 -21.469 -8.719 1 98 95 HIS B O 1
ATOM 2336 N N . LEU B 1 96 ? -10.977 -21.25 -6.527 1 98.44 96 LEU B N 1
ATOM 2337 C CA . LEU B 1 96 ? -9.68 -21.906 -6.391 1 98.44 96 LEU B CA 1
ATOM 2338 C C . LEU B 1 96 ? -9.844 -23.344 -5.895 1 98.44 96 LEU B C 1
ATOM 2340 O O . LEU B 1 96 ? -10.789 -23.641 -5.16 1 98.44 96 LEU B O 1
ATOM 2344 N N . ARG B 1 97 ? -8.898 -24.125 -6.301 1 98 97 ARG B N 1
ATOM 2345 C CA . ARG B 1 97 ? -8.875 -25.5 -5.82 1 98 97 ARG B CA 1
ATOM 2346 C C . ARG B 1 97 ? -8.281 -25.594 -4.418 1 98 97 ARG B C 1
ATOM 2348 O O . ARG B 1 97 ? -7.668 -24.625 -3.941 1 98 97 ARG B O 1
ATOM 2355 N N . LYS B 1 98 ? -8.43 -26.719 -3.768 1 95.62 98 LYS B N 1
ATOM 2356 C CA . LYS B 1 98 ? -7.922 -26.969 -2.42 1 95.62 98 LYS B CA 1
ATOM 2357 C C . LYS B 1 98 ? -6.402 -26.844 -2.371 1 95.62 98 LYS B C 1
ATOM 2359 O O . LYS B 1 98 ? -5.84 -26.406 -1.366 1 95.62 98 LYS B O 1
ATOM 2364 N N . GLN B 1 99 ? -5.734 -27.234 -3.402 1 96.12 99 GLN B N 1
ATOM 2365 C CA . GLN B 1 99 ? -4.277 -27.25 -3.422 1 96.12 99 GLN B CA 1
ATOM 2366 C C . GLN B 1 99 ? -3.725 -25.859 -3.75 1 96.12 99 GLN B C 1
ATOM 2368 O O . GLN B 1 99 ? -2.525 -25.625 -3.6 1 96.12 99 GLN B O 1
ATOM 2373 N N . ASP B 1 100 ? -4.664 -25.016 -4.262 1 98.25 100 ASP B N 1
ATOM 2374 C CA . ASP B 1 100 ? -4.23 -23.656 -4.547 1 98.25 100 ASP B CA 1
ATOM 2375 C C . ASP B 1 100 ? -4.094 -22.828 -3.262 1 98.25 100 ASP B C 1
ATOM 2377 O O . ASP B 1 100 ? -4.762 -23.125 -2.266 1 98.25 100 ASP B O 1
ATOM 2381 N N . THR B 1 101 ? -3.184 -21.906 -3.277 1 97.69 101 THR B N 1
ATOM 2382 C CA . THR B 1 101 ? -2.945 -21.031 -2.125 1 97.69 101 THR B CA 1
ATOM 2383 C C . THR B 1 101 ? -3.273 -19.578 -2.461 1 97.69 101 THR B C 1
ATOM 2385 O O . THR B 1 101 ? -2.869 -19.078 -3.51 1 97.69 101 THR B O 1
ATOM 2388 N N . LEU B 1 102 ? -4.027 -18.984 -1.608 1 98.56 102 LEU B N 1
ATOM 2389 C CA . LEU B 1 102 ? -4.359 -17.562 -1.734 1 98.56 102 LEU B CA 1
ATOM 2390 C C . LEU B 1 102 ? -3.783 -16.766 -0.571 1 98.56 102 LEU B C 1
ATOM 2392 O O . LEU B 1 102 ? -3.873 -17.188 0.583 1 98.56 102 LEU B O 1
ATOM 2396 N N . GLY B 1 103 ? -3.139 -15.648 -0.879 1 98.25 103 GLY B N 1
ATOM 2397 C CA . GLY B 1 103 ? -2.58 -14.789 0.152 1 98.25 103 GLY B CA 1
ATOM 2398 C C . GLY B 1 103 ? -2.83 -13.312 -0.1 1 98.25 103 GLY B C 1
ATOM 2399 O O . GLY B 1 103 ? -3.088 -12.906 -1.235 1 98.25 103 GLY B O 1
ATOM 2400 N N . ARG B 1 104 ? -2.871 -12.523 0.964 1 97.5 104 ARG B N 1
ATOM 2401 C CA . ARG B 1 104 ? -2.887 -11.07 0.846 1 97.5 104 ARG B CA 1
ATOM 2402 C C . ARG B 1 104 ? -1.47 -10.5 0.863 1 97.5 104 ARG B C 1
ATOM 2404 O O . ARG B 1 104 ? -0.767 -10.602 1.87 1 97.5 104 ARG B O 1
ATOM 2411 N N . TYR B 1 105 ? -1.013 -9.914 -0.212 1 94.88 105 TYR B N 1
ATOM 2412 C CA . TYR B 1 105 ? 0.364 -9.484 -0.436 1 94.88 105 TYR B CA 1
ATOM 2413 C C . TYR B 1 105 ? 0.569 -8.039 0.017 1 94.88 105 TYR B C 1
ATOM 2415 O O . TYR B 1 105 ? 1.653 -7.68 0.477 1 94.88 105 TYR B O 1
ATOM 2423 N N . GLY B 1 106 ? -0.391 -7.227 -0.182 1 92.19 106 GLY B N 1
ATOM 2424 C CA . GLY B 1 106 ? -0.432 -5.82 0.192 1 92.19 106 GLY B CA 1
ATOM 2425 C C . GLY B 1 106 ? -1.809 -5.359 0.63 1 92.19 106 GLY B C 1
ATOM 2426 O O . GLY B 1 106 ? -2.668 -6.18 0.962 1 92.19 106 GLY B O 1
ATOM 2427 N N . GLY B 1 107 ? -1.921 -4.074 0.783 1 92.75 107 GLY B N 1
ATOM 2428 C CA . GLY B 1 107 ? -3.219 -3.57 1.2 1 92.75 107 GLY B CA 1
ATOM 2429 C C . GLY B 1 107 ? -4.355 -4.035 0.309 1 92.75 107 GLY B C 1
ATOM 2430 O O . GLY B 1 107 ? -5.34 -4.598 0.792 1 92.75 107 GLY B O 1
ATOM 2431 N N . GLU B 1 108 ? -4.188 -3.814 -0.929 1 96.94 108 GLU B N 1
ATOM 2432 C CA . GLU B 1 108 ? -5.215 -4.176 -1.901 1 96.94 108 GLU B CA 1
ATOM 2433 C C . GLU B 1 108 ? -4.707 -5.234 -2.873 1 96.94 108 GLU B C 1
ATOM 2435 O O . GLU B 1 108 ? -5.34 -5.504 -3.895 1 96.94 108 GLU B O 1
ATOM 2440 N N . GLU B 1 109 ? -3.561 -5.793 -2.57 1 97.44 109 GLU B N 1
ATOM 2441 C CA . GLU B 1 109 ? -2.922 -6.762 -3.457 1 97.44 109 GLU B CA 1
ATOM 2442 C C . GLU B 1 109 ? -3.029 -8.18 -2.896 1 97.44 109 GLU B C 1
ATOM 2444 O O . GLU B 1 109 ? -2.908 -8.383 -1.688 1 97.44 109 GLU B O 1
ATOM 2449 N N . PHE B 1 110 ? -3.297 -9.125 -3.814 1 98.56 110 PHE B N 1
ATOM 2450 C CA . PHE B 1 110 ? -3.395 -10.547 -3.488 1 98.56 110 PHE B CA 1
ATOM 2451 C C . PHE B 1 110 ? -2.492 -11.367 -4.395 1 98.56 110 PHE B C 1
ATOM 2453 O O . PHE B 1 110 ? -1.985 -10.867 -5.402 1 98.56 110 PHE B O 1
ATOM 2460 N N . CYS B 1 111 ? -2.273 -12.555 -3.973 1 98.5 111 CYS B N 1
ATOM 2461 C CA . CYS B 1 111 ? -1.482 -13.484 -4.777 1 98.5 111 CYS B CA 1
ATOM 2462 C C . CYS B 1 111 ? -2.025 -14.898 -4.672 1 98.5 111 CYS B C 1
ATOM 2464 O O . CYS B 1 111 ? -2.689 -15.242 -3.693 1 98.5 111 CYS B O 1
ATOM 2466 N N . ALA B 1 112 ? -1.789 -15.695 -5.664 1 98.75 112 ALA B N 1
ATOM 2467 C CA . ALA B 1 112 ? -2.225 -17.094 -5.691 1 98.75 112 ALA B CA 1
ATOM 2468 C C . ALA B 1 112 ? -1.13 -18 -6.25 1 98.75 112 ALA B C 1
ATOM 2470 O O . ALA B 1 112 ? -0.43 -17.625 -7.195 1 98.75 112 ALA B O 1
ATOM 2471 N N . LEU B 1 113 ? -0.995 -19.078 -5.621 1 98.25 113 LEU B N 1
ATOM 2472 C CA . LEU B 1 113 ? -0.132 -20.156 -6.07 1 98.25 113 LEU B CA 1
ATOM 2473 C C . LEU B 1 113 ? -0.959 -21.328 -6.598 1 98.25 113 LEU B C 1
ATOM 2475 O O . LEU B 1 113 ? -1.865 -21.812 -5.914 1 98.25 113 LEU B O 1
ATOM 2479 N N . LEU B 1 114 ? -0.611 -21.781 -7.809 1 98.56 114 LEU B N 1
ATOM 2480 C CA . LEU B 1 114 ? -1.41 -22.797 -8.484 1 98.56 114 LEU B CA 1
ATOM 2481 C C . LEU B 1 114 ? -0.548 -23.984 -8.898 1 98.56 114 LEU B C 1
ATOM 2483 O O . LEU B 1 114 ? -0.116 -24.078 -10.047 1 98.56 114 LEU B O 1
ATOM 2487 N N . PRO B 1 115 ? -0.369 -24.922 -7.949 1 97.69 115 PRO B N 1
ATOM 2488 C CA . PRO B 1 115 ? 0.393 -26.125 -8.312 1 97.69 115 PRO B CA 1
ATOM 2489 C C . PRO B 1 115 ? -0.252 -26.906 -9.453 1 97.69 115 PRO B C 1
ATOM 2491 O O . PRO B 1 115 ? -1.479 -27.016 -9.516 1 97.69 115 PRO B O 1
ATOM 2494 N N . GLY B 1 116 ? 0.648 -27.422 -10.297 1 96.88 116 GLY B N 1
ATOM 2495 C CA . GLY B 1 116 ? 0.18 -28.25 -11.391 1 96.88 116 GLY B CA 1
ATOM 2496 C C . GLY B 1 116 ? -0.535 -27.469 -12.477 1 96.88 116 GLY B C 1
ATOM 2497 O O . GLY B 1 116 ? -1.362 -28.016 -13.203 1 96.88 116 GLY B O 1
ATOM 2498 N N . THR B 1 117 ? -0.293 -26.219 -12.562 1 97.62 117 THR B N 1
ATOM 2499 C CA . THR B 1 117 ? -0.978 -25.359 -13.516 1 97.62 117 THR B CA 1
ATOM 2500 C C . THR B 1 117 ? 0.016 -24.734 -14.5 1 97.62 117 THR B C 1
ATOM 2502 O O . THR B 1 117 ? 0.985 -24.094 -14.086 1 97.62 117 THR B O 1
ATOM 2505 N N . ASP B 1 118 ? -0.211 -24.906 -15.805 1 95.5 118 ASP B N 1
ATOM 2506 C CA . ASP B 1 118 ? 0.674 -24.344 -16.828 1 95.5 118 ASP B CA 1
ATOM 2507 C C . ASP B 1 118 ? 0.213 -22.953 -17.25 1 95.5 118 ASP B C 1
ATOM 2509 O O . ASP B 1 118 ? -0.676 -22.375 -16.625 1 95.5 118 ASP B O 1
ATOM 2513 N N . ALA B 1 119 ? 0.856 -22.422 -18.25 1 96.06 119 ALA B N 1
ATOM 2514 C CA . ALA B 1 119 ? 0.595 -21.062 -18.688 1 96.06 119 ALA B CA 1
ATOM 2515 C C . ALA B 1 119 ? -0.853 -20.891 -19.156 1 96.06 119 ALA B C 1
ATOM 2517 O O . ALA B 1 119 ? -1.509 -19.906 -18.812 1 96.06 119 ALA B O 1
ATOM 2518 N N . GLN B 1 120 ? -1.269 -21.844 -19.906 1 97.38 120 GLN B N 1
ATOM 2519 C CA . GLN B 1 120 ? -2.637 -21.781 -20.406 1 97.38 120 GLN B CA 1
ATOM 2520 C C . GLN B 1 120 ? -3.646 -21.828 -19.266 1 97.38 120 GLN B C 1
ATOM 2522 O O . GLN B 1 120 ? -4.605 -21.047 -19.234 1 97.38 120 GLN B O 1
ATOM 2527 N N . GLY B 1 121 ? -3.424 -22.766 -18.344 1 98.12 121 GLY B N 1
ATOM 2528 C CA . GLY B 1 121 ? -4.293 -22.875 -17.188 1 98.12 121 GLY B CA 1
ATOM 2529 C C . GLY B 1 121 ? -4.266 -21.625 -16.312 1 98.12 121 GLY B C 1
ATOM 2530 O O . GLY B 1 121 ? -5.301 -21.203 -15.797 1 98.12 121 GLY B O 1
ATOM 2531 N N . ALA B 1 122 ? -3.141 -21.062 -16.188 1 98.31 122 ALA B N 1
ATOM 2532 C CA . ALA B 1 122 ? -2.984 -19.859 -15.375 1 98.31 122 ALA B CA 1
ATOM 2533 C C . ALA B 1 122 ? -3.777 -18.688 -15.961 1 98.31 122 ALA B C 1
ATOM 2535 O O . ALA B 1 122 ? -4.48 -17.984 -15.234 1 98.31 122 ALA B O 1
ATOM 2536 N N . MET B 1 123 ? -3.631 -18.531 -17.25 1 98.44 123 MET B N 1
ATOM 2537 C CA . MET B 1 123 ? -4.34 -17.438 -17.922 1 98.44 123 MET B CA 1
ATOM 2538 C C . MET B 1 123 ? -5.848 -17.656 -17.859 1 98.44 123 MET B C 1
ATOM 2540 O O . MET B 1 123 ? -6.605 -16.703 -17.641 1 98.44 123 MET B O 1
ATOM 2544 N N . ALA B 1 124 ? -6.223 -18.875 -18.062 1 98.69 124 ALA B N 1
ATOM 2545 C CA . ALA B 1 124 ? -7.645 -19.188 -18 1 98.69 124 ALA B CA 1
ATOM 2546 C C . ALA B 1 124 ? -8.219 -18.844 -16.625 1 98.69 124 ALA B C 1
ATOM 2548 O O . ALA B 1 124 ? -9.297 -18.25 -16.531 1 98.69 124 ALA B O 1
ATOM 2549 N N . LEU B 1 125 ? -7.539 -19.266 -15.594 1 98.81 125 LEU B N 1
ATOM 2550 C CA . LEU B 1 125 ? -8.016 -18.984 -14.25 1 98.81 125 LEU B CA 1
ATOM 2551 C C . LEU B 1 125 ? -7.977 -17.484 -13.969 1 98.81 125 LEU B C 1
ATOM 2553 O O . LEU B 1 125 ? -8.906 -16.938 -13.359 1 98.81 125 LEU B O 1
ATOM 2557 N N . ALA B 1 126 ? -6.945 -16.828 -14.383 1 98.88 126 ALA B N 1
ATOM 2558 C CA . ALA B 1 126 ? -6.844 -15.375 -14.195 1 98.88 126 ALA B CA 1
ATOM 2559 C C . ALA B 1 126 ? -8.031 -14.656 -14.82 1 98.88 126 ALA B C 1
ATOM 2561 O O . ALA B 1 126 ? -8.648 -13.797 -14.188 1 98.88 126 ALA B O 1
ATOM 2562 N N . GLU B 1 127 ? -8.312 -15.008 -16.016 1 98.75 127 GLU B N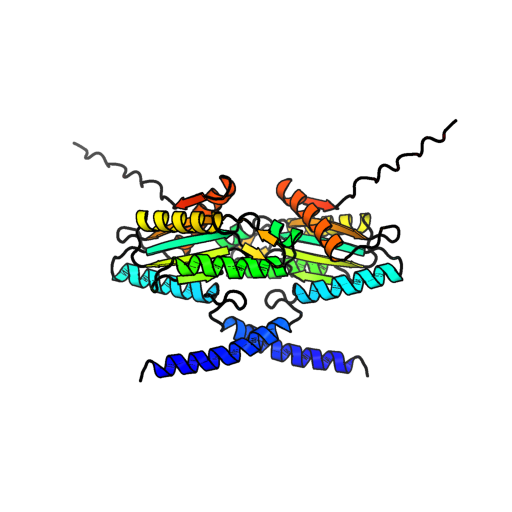 1
ATOM 2563 C CA . GLU B 1 127 ? -9.438 -14.406 -16.719 1 98.75 127 GLU B CA 1
ATOM 2564 C C . GLU B 1 127 ? -10.758 -14.727 -16.031 1 98.75 127 GLU B C 1
ATOM 2566 O O . GLU B 1 127 ? -11.633 -13.867 -15.93 1 98.75 127 GLU B O 1
ATOM 2571 N N . LYS B 1 128 ? -10.875 -15.938 -15.625 1 98.69 128 LYS B N 1
ATOM 2572 C CA . LYS B 1 128 ? -12.078 -16.328 -14.898 1 98.69 128 LYS B CA 1
ATOM 2573 C C . LYS B 1 128 ? -12.266 -15.477 -13.641 1 98.69 128 LYS B C 1
ATOM 2575 O O . LYS B 1 128 ? -13.352 -14.961 -13.391 1 98.69 128 LYS B O 1
ATOM 2580 N N . LEU B 1 129 ? -11.234 -15.383 -12.852 1 98.69 129 LEU B N 1
ATOM 2581 C CA . LEU B 1 129 ? -11.289 -14.578 -11.633 1 98.69 129 LEU B CA 1
ATOM 2582 C C . LEU B 1 129 ? -11.625 -13.125 -11.953 1 98.69 129 LEU B C 1
ATOM 2584 O O . LEU B 1 129 ? -12.469 -12.516 -11.289 1 98.69 129 LEU B O 1
ATOM 2588 N N . ARG B 1 130 ? -10.953 -12.555 -12.922 1 98.69 130 ARG B N 1
ATOM 2589 C CA . ARG B 1 130 ? -11.188 -11.18 -13.352 1 98.69 130 ARG B CA 1
ATOM 2590 C C . ARG B 1 130 ? -12.656 -10.961 -13.711 1 98.69 130 ARG B C 1
ATOM 2592 O O . ARG B 1 130 ? -13.281 -10.016 -13.227 1 98.69 130 ARG B O 1
ATOM 2599 N N . LEU B 1 131 ? -13.156 -11.82 -14.508 1 98.5 131 LEU B N 1
ATOM 2600 C CA . LEU B 1 131 ? -14.531 -11.711 -15 1 98.5 131 LEU B CA 1
ATOM 2601 C C . LEU B 1 131 ? -15.523 -11.891 -13.859 1 98.5 131 LEU B C 1
ATOM 2603 O O . LEU B 1 131 ? -16.531 -11.18 -13.789 1 98.5 131 LEU B O 1
ATOM 2607 N N . GLU B 1 132 ? -15.297 -12.867 -13.016 1 98.12 132 GLU B N 1
ATOM 2608 C CA . GLU B 1 132 ? -16.203 -13.117 -11.891 1 98.12 132 GLU B CA 1
ATOM 2609 C C . GLU B 1 132 ? -16.297 -11.891 -10.984 1 98.12 132 GLU B C 1
ATOM 2611 O O . GLU B 1 132 ? -17.391 -11.539 -10.539 1 98.12 132 GLU B O 1
ATOM 2616 N N . VAL B 1 133 ? -15.234 -11.273 -10.719 1 97.88 133 VAL B N 1
ATOM 2617 C CA . VAL B 1 133 ? -15.242 -10.07 -9.883 1 97.88 133 VAL B CA 1
ATOM 2618 C C . VAL B 1 133 ? -15.953 -8.938 -10.617 1 97.88 133 VAL B C 1
ATOM 2620 O O . VAL B 1 133 ? -16.75 -8.211 -10.023 1 97.88 133 VAL B O 1
ATOM 2623 N N . ALA B 1 134 ? -15.656 -8.789 -11.859 1 97.62 134 ALA B N 1
ATOM 2624 C CA . ALA B 1 134 ? -16.266 -7.719 -12.648 1 97.62 134 ALA B CA 1
ATOM 2625 C C . ALA B 1 134 ? -17.781 -7.879 -12.703 1 97.62 134 ALA B C 1
ATOM 2627 O O . ALA B 1 134 ? -18.516 -6.891 -12.789 1 97.62 134 ALA B O 1
ATOM 2628 N N . MET B 1 135 ? -18.234 -9.062 -12.602 1 96.38 135 MET B N 1
ATOM 2629 C CA . MET B 1 135 ? -19.656 -9.359 -12.742 1 96.38 135 MET B CA 1
ATOM 2630 C C . MET B 1 135 ? -20.359 -9.32 -11.383 1 96.38 135 MET B C 1
ATOM 2632 O O . MET B 1 135 ? -21.578 -9.289 -11.312 1 96.38 135 MET B O 1
ATOM 2636 N N . THR B 1 136 ? -19.656 -9.352 -10.359 1 94.44 136 THR B N 1
ATOM 2637 C CA . THR B 1 136 ? -20.219 -9.414 -9.016 1 94.44 136 THR B CA 1
ATOM 2638 C C . THR B 1 136 ? -20.422 -8.016 -8.453 1 94.44 136 THR B C 1
ATOM 2640 O O . THR B 1 136 ? -19.531 -7.168 -8.531 1 94.44 136 THR B O 1
ATOM 2643 N N . ARG B 1 137 ? -21.594 -7.762 -7.926 1 94.75 137 ARG B N 1
ATOM 2644 C CA . ARG B 1 137 ? -21.844 -6.547 -7.148 1 94.75 137 ARG B CA 1
ATOM 2645 C C . ARG B 1 137 ? -21.562 -6.777 -5.668 1 94.75 137 ARG B C 1
ATOM 2647 O O . ARG B 1 137 ? -22.047 -7.742 -5.078 1 94.75 137 ARG B O 1
ATOM 2654 N N . ILE B 1 138 ? -20.781 -5.891 -5.148 1 92.31 138 ILE B N 1
ATOM 2655 C CA . ILE B 1 138 ? -20.406 -6.027 -3.744 1 92.31 138 ILE B CA 1
ATOM 2656 C C . ILE B 1 138 ? -21.203 -5.039 -2.898 1 92.31 138 ILE B C 1
ATOM 2658 O O . ILE B 1 138 ? -21.078 -3.824 -3.072 1 92.31 138 ILE B O 1
ATOM 2662 N N . GLU B 1 139 ? -22.016 -5.59 -2.037 1 91.44 139 GLU B N 1
ATOM 2663 C CA . GLU B 1 139 ? -22.844 -4.762 -1.162 1 91.44 139 GLU B CA 1
ATOM 2664 C C . GLU B 1 139 ? -22.062 -4.32 0.073 1 91.44 139 GLU B C 1
ATOM 2666 O O . GLU B 1 139 ? -21.594 -5.156 0.852 1 91.44 139 GLU B O 1
ATOM 2671 N N . VAL B 1 140 ? -21.875 -3.061 0.188 1 87.25 140 VAL B N 1
ATOM 2672 C CA . VAL B 1 140 ? -21.219 -2.473 1.354 1 87.25 140 VAL B CA 1
ATOM 2673 C C . VAL B 1 140 ? -22.125 -1.42 1.979 1 87.25 140 VAL B C 1
ATOM 2675 O O . VAL B 1 140 ? -22.359 -0.361 1.391 1 87.25 140 VAL B O 1
ATOM 2678 N N . GLU B 1 141 ? -22.547 -1.786 3.162 1 85.69 141 GLU B N 1
ATOM 2679 C CA . GLU B 1 141 ? -23.547 -0.93 3.789 1 85.69 141 GLU B CA 1
ATOM 2680 C C . GLU B 1 141 ? -24.719 -0.666 2.844 1 85.69 141 GLU B C 1
ATOM 2682 O O . GLU B 1 141 ? -25.312 -1.603 2.318 1 85.69 141 GLU B O 1
ATOM 2687 N N . GLU B 1 142 ? -24.938 0.579 2.475 1 88 142 GLU B N 1
ATOM 2688 C CA . GLU B 1 142 ? -26.094 0.905 1.653 1 88 142 GLU B CA 1
ATOM 2689 C C . GLU B 1 142 ? -25.703 1.099 0.192 1 88 142 GLU B C 1
ATOM 2691 O O . GLU B 1 142 ? -26.484 1.604 -0.608 1 88 142 GLU B O 1
ATOM 2696 N N . ASN B 1 143 ? -24.547 0.544 -0.115 1 91 143 ASN B N 1
ATOM 2697 C CA . ASN B 1 143 ? -24.078 0.744 -1.477 1 91 143 ASN B CA 1
ATOM 2698 C C . ASN B 1 143 ? -23.812 -0.586 -2.182 1 91 143 ASN B C 1
ATOM 2700 O O . ASN B 1 143 ? -23.453 -1.575 -1.538 1 91 143 ASN B O 1
ATOM 2704 N N . SER B 1 144 ? -24.094 -0.605 -3.479 1 95.25 144 SER B N 1
ATOM 2705 C CA . SER B 1 144 ? -23.734 -1.711 -4.363 1 95.25 144 SER B CA 1
ATOM 2706 C C . SER B 1 144 ? -22.609 -1.32 -5.305 1 95.25 144 SER B C 1
ATOM 2708 O O . SER B 1 144 ? -22.812 -0.551 -6.246 1 95.25 144 SER B O 1
ATOM 2710 N N . LEU B 1 145 ? -21.453 -1.933 -5.09 1 95.62 145 LEU B N 1
ATOM 2711 C CA . LEU B 1 145 ? -20.25 -1.474 -5.785 1 95.62 145 LEU B CA 1
ATOM 2712 C C . LEU B 1 145 ? -19.844 -2.465 -6.867 1 95.62 145 LEU B C 1
ATOM 2714 O O . LEU B 1 145 ? -19.922 -3.678 -6.668 1 95.62 145 LEU B O 1
ATOM 2718 N N . GLY B 1 146 ? -19.438 -1.924 -8.023 1 95.69 146 GLY B N 1
ATOM 2719 C CA . GLY B 1 146 ? -18.719 -2.684 -9.039 1 95.69 146 GLY B CA 1
ATOM 2720 C C . GLY B 1 146 ? -17.219 -2.488 -8.977 1 95.69 146 GLY B C 1
ATOM 2721 O O . GLY B 1 146 ? -16.75 -1.373 -8.766 1 95.69 146 GLY B O 1
ATOM 2722 N N . LEU B 1 147 ? -16.531 -3.605 -9.094 1 96.38 147 LEU B N 1
ATOM 2723 C CA . LEU B 1 147 ? -15.07 -3.555 -9.023 1 96.38 147 LEU B CA 1
ATOM 2724 C C . LEU B 1 147 ? -14.438 -4.359 -10.148 1 96.38 147 LEU B C 1
ATOM 2726 O O . LEU B 1 147 ? -15.094 -5.215 -10.75 1 96.38 147 LEU B O 1
ATOM 2730 N N . THR B 1 148 ? -13.242 -4.027 -10.438 1 98.38 148 THR B N 1
ATOM 2731 C CA . THR B 1 148 ? -12.461 -4.832 -11.367 1 98.38 148 THR B CA 1
ATOM 2732 C C . THR B 1 148 ? -11.086 -5.16 -10.789 1 98.38 148 THR B C 1
ATOM 2734 O O . THR B 1 148 ? -10.656 -4.535 -9.82 1 98.38 148 THR B O 1
ATOM 2737 N N . LEU B 1 149 ? -10.492 -6.148 -11.352 1 98.44 149 LEU B N 1
ATOM 2738 C CA . LEU B 1 149 ? -9.148 -6.582 -10.984 1 98.44 149 LEU B CA 1
ATOM 2739 C C . LEU B 1 149 ? -8.195 -6.465 -12.164 1 98.44 149 LEU B C 1
ATOM 2741 O O . LEU B 1 149 ? -8.602 -6.664 -13.312 1 98.44 149 LEU B O 1
ATOM 2745 N N . SER B 1 150 ? -7 -6.199 -11.875 1 98.88 150 SER B N 1
ATOM 2746 C CA . SER B 1 150 ? -5.871 -6.445 -12.766 1 98.88 150 SER B CA 1
ATOM 2747 C C . SER B 1 150 ? -5.016 -7.602 -12.273 1 98.88 150 SER B C 1
ATOM 2749 O O . SER B 1 150 ? -4.766 -7.727 -11.07 1 98.88 150 SER B O 1
ATOM 2751 N N . ILE B 1 151 ? -4.629 -8.477 -13.18 1 98.88 151 ILE B N 1
ATOM 2752 C CA . ILE B 1 151 ? -3.941 -9.695 -12.773 1 98.88 151 ILE B CA 1
ATOM 2753 C C . ILE B 1 151 ? -2.695 -9.906 -13.625 1 98.88 151 ILE B C 1
ATOM 2755 O O . ILE B 1 151 ? -2.74 -9.742 -14.852 1 98.88 151 ILE B O 1
ATOM 2759 N N . GLY B 1 152 ? -1.598 -10.133 -12.992 1 98.88 152 GLY B N 1
ATOM 2760 C CA . GLY B 1 152 ? -0.373 -10.586 -13.633 1 98.88 152 GLY B CA 1
ATOM 2761 C C . GLY B 1 152 ? 0.033 -11.984 -13.219 1 98.88 152 GLY B C 1
ATOM 2762 O O . GLY B 1 152 ? -0.059 -12.344 -12.039 1 98.88 152 GLY B O 1
ATOM 2763 N N . GLY B 1 153 ? 0.453 -12.797 -14.203 1 98.44 153 GLY B N 1
ATOM 2764 C CA . GLY B 1 153 ? 0.824 -14.172 -13.906 1 98.44 153 GLY B CA 1
ATOM 2765 C C . GLY B 1 153 ? 2.191 -14.547 -14.445 1 98.44 153 GLY B C 1
ATOM 2766 O O . GLY B 1 153 ? 2.732 -13.859 -15.32 1 98.44 153 GLY B O 1
ATOM 2767 N N . SER B 1 154 ? 2.756 -15.547 -13.828 1 96.75 154 SER B N 1
ATOM 2768 C CA . SER B 1 154 ? 3.977 -16.203 -14.281 1 96.75 154 SER B CA 1
ATOM 2769 C C . SER B 1 154 ? 3.912 -17.719 -14.047 1 96.75 154 SER B C 1
ATOM 2771 O O . SER B 1 154 ? 3.074 -18.188 -13.281 1 96.75 154 SER B O 1
ATOM 2773 N N . THR B 1 155 ? 4.746 -18.469 -14.789 1 95.19 155 THR B N 1
ATOM 2774 C CA . THR B 1 155 ? 4.73 -19.922 -14.648 1 95.19 155 THR B CA 1
ATOM 2775 C C . THR B 1 155 ? 6.152 -20.469 -14.641 1 95.19 155 THR B C 1
ATOM 2777 O O . THR B 1 155 ? 7.059 -19.891 -15.234 1 95.19 155 THR B O 1
ATOM 2780 N N . TRP B 1 156 ? 6.336 -21.406 -13.812 1 92.12 156 TRP B N 1
ATOM 2781 C CA . TRP B 1 156 ? 7.504 -22.281 -13.891 1 92.12 156 TRP B CA 1
ATOM 2782 C C . TRP B 1 156 ? 7.152 -23.594 -14.562 1 92.12 156 TRP B C 1
ATOM 2784 O O . TRP B 1 156 ? 6.184 -24.266 -14.18 1 92.12 156 TRP B O 1
ATOM 2794 N N . GLU B 1 157 ? 7.988 -23.844 -15.523 1 86.31 157 GLU B N 1
ATOM 2795 C CA . GLU B 1 157 ? 7.828 -25.125 -16.234 1 86.31 157 GLU B CA 1
ATOM 2796 C C . GLU B 1 157 ? 9.141 -25.891 -16.266 1 86.31 157 GLU B C 1
ATOM 2798 O O . GLU B 1 157 ? 10.219 -25.297 -16.219 1 86.31 157 GLU B O 1
ATOM 2803 N N . HIS B 1 158 ? 9.07 -27.156 -16.031 1 69.5 158 HIS B N 1
ATOM 2804 C CA . HIS B 1 158 ? 10.18 -28.094 -15.891 1 69.5 158 HIS B CA 1
ATOM 2805 C C . HIS B 1 158 ? 11.328 -27.734 -16.812 1 69.5 158 HIS B C 1
ATOM 2807 O O . HIS B 1 158 ? 12.5 -27.844 -16.438 1 69.5 158 HIS B O 1
ATOM 2813 N N . LEU B 1 159 ? 11.023 -27.438 -17.953 1 61.69 159 LEU B N 1
ATOM 2814 C CA . LEU B 1 159 ? 12.125 -27.203 -18.875 1 61.69 159 LEU B CA 1
ATOM 2815 C C . LEU B 1 159 ? 12.742 -25.812 -18.641 1 61.69 159 LEU B C 1
ATOM 2817 O O . LEU B 1 159 ? 13.75 -25.469 -19.25 1 61.69 159 LEU B O 1
ATOM 2821 N N . GLY B 1 160 ? 12.211 -25.234 -17.609 1 58.38 160 GLY B N 1
ATOM 2822 C CA . GLY B 1 160 ? 12.727 -23.891 -17.422 1 58.38 160 GLY B CA 1
ATOM 2823 C C . GLY B 1 160 ? 13.883 -23.844 -16.438 1 58.38 160 GLY B C 1
ATOM 2824 O O . GLY B 1 160 ? 14.195 -24.844 -15.781 1 58.38 160 GLY B O 1
ATOM 2825 N N . PRO B 1 161 ? 14.836 -22.922 -16.641 1 60.47 161 PRO B N 1
ATOM 2826 C CA . PRO B 1 161 ? 15.922 -22.75 -15.68 1 60.47 161 PRO B CA 1
ATOM 2827 C C . PRO B 1 161 ? 15.43 -22.734 -14.234 1 60.47 161 PRO B C 1
ATOM 2829 O O . PRO B 1 161 ? 14.266 -22.422 -13.984 1 60.47 161 PRO B O 1
ATOM 2832 N N . THR B 1 162 ? 16.297 -23.266 -13.43 1 63.25 162 THR B N 1
ATOM 2833 C CA . THR B 1 162 ? 16.047 -23.156 -12 1 63.25 162 THR B CA 1
ATOM 2834 C C . THR B 1 162 ? 15.695 -21.719 -11.625 1 63.25 162 THR B C 1
ATOM 2836 O O . THR B 1 162 ? 16.359 -20.781 -12.062 1 63.25 162 THR B O 1
ATOM 2839 N N . LYS B 1 163 ? 14.539 -21.562 -11.094 1 72.38 163 LYS B N 1
ATOM 2840 C CA . LYS B 1 163 ? 14.109 -20.234 -10.672 1 72.38 163 LYS B CA 1
ATOM 2841 C C . LYS B 1 163 ? 13.898 -20.156 -9.164 1 72.38 163 LYS B C 1
ATOM 2843 O O . LYS B 1 163 ? 13.547 -21.172 -8.539 1 72.38 163 LYS B O 1
ATOM 2848 N N . ASP B 1 164 ? 14.336 -19.094 -8.703 1 85.19 164 ASP B N 1
ATOM 2849 C CA . ASP B 1 164 ? 13.93 -18.688 -7.359 1 85.19 164 ASP B CA 1
ATOM 2850 C C . ASP B 1 164 ? 12.477 -18.203 -7.348 1 85.19 164 ASP B C 1
ATOM 2852 O O . ASP B 1 164 ? 12 -17.656 -8.336 1 85.19 164 ASP B O 1
ATOM 2856 N N . TYR B 1 165 ? 11.75 -18.672 -6.324 1 87.94 165 TYR B N 1
ATOM 2857 C CA . TYR B 1 165 ? 10.352 -18.266 -6.262 1 87.94 165 TYR B CA 1
ATOM 2858 C C . TYR B 1 165 ? 10.227 -16.75 -6.348 1 87.94 165 TYR B C 1
ATOM 2860 O O . TYR B 1 165 ? 9.219 -16.234 -6.828 1 87.94 165 TYR B O 1
ATOM 2868 N N . ARG B 1 166 ? 11.211 -16.047 -5.926 1 87.88 166 ARG B N 1
ATOM 2869 C CA . ARG B 1 166 ? 11.211 -14.586 -5.988 1 87.88 166 ARG B CA 1
ATOM 2870 C C . ARG B 1 166 ? 11.219 -14.094 -7.43 1 87.88 166 ARG B C 1
ATOM 2872 O O . ARG B 1 166 ? 10.633 -13.055 -7.746 1 87.88 166 ARG B O 1
ATOM 2879 N N . GLU B 1 167 ? 11.906 -14.82 -8.234 1 88.94 167 GLU B N 1
ATOM 2880 C CA . GLU B 1 167 ? 11.922 -14.484 -9.648 1 88.94 167 GLU B CA 1
ATOM 2881 C C . GLU B 1 167 ? 10.539 -14.672 -10.273 1 88.94 167 GLU B C 1
ATOM 2883 O O . GLU B 1 167 ? 10.102 -13.852 -11.086 1 88.94 167 GLU B O 1
ATOM 2888 N N . LEU B 1 168 ? 9.969 -15.773 -9.93 1 91.12 168 LEU B N 1
ATOM 2889 C CA . LEU B 1 168 ? 8.617 -16.047 -10.414 1 91.12 168 LEU B CA 1
ATOM 2890 C C . LEU B 1 168 ? 7.652 -14.953 -9.984 1 91.12 168 LEU B C 1
ATOM 2892 O O . LEU B 1 168 ? 6.812 -14.516 -10.781 1 91.12 168 LEU B O 1
ATOM 2896 N N . MET B 1 169 ? 7.793 -14.508 -8.828 1 93 169 MET B N 1
ATOM 2897 C CA . MET B 1 169 ? 6.934 -13.453 -8.297 1 93 169 MET B CA 1
ATOM 2898 C C . MET B 1 169 ? 7.203 -12.125 -8.992 1 93 169 MET B C 1
ATOM 2900 O O . MET B 1 169 ? 6.273 -11.367 -9.266 1 93 169 MET B O 1
ATOM 2904 N N . GLU B 1 170 ? 8.445 -11.844 -9.211 1 91.81 170 GLU B N 1
ATOM 2905 C CA . GLU B 1 170 ? 8.82 -10.625 -9.914 1 91.81 170 GLU B CA 1
ATOM 2906 C C . GLU B 1 170 ? 8.234 -10.609 -11.328 1 91.81 170 GLU B C 1
ATOM 2908 O O . GLU B 1 170 ? 7.785 -9.562 -11.805 1 91.81 170 GLU B O 1
ATOM 2913 N N . GLU B 1 171 ? 8.305 -11.688 -11.969 1 93.81 171 GLU B N 1
ATOM 2914 C CA . GLU B 1 171 ? 7.738 -11.812 -13.305 1 93.81 171 GLU B CA 1
ATOM 2915 C C . GLU B 1 171 ? 6.234 -11.539 -13.289 1 93.81 171 GLU B C 1
ATOM 2917 O O . GLU B 1 171 ? 5.727 -10.805 -14.141 1 93.81 171 GLU B O 1
ATOM 2922 N N . ALA B 1 172 ? 5.547 -12.148 -12.359 1 97.12 172 ALA B N 1
ATOM 2923 C CA . ALA B 1 172 ? 4.105 -11.93 -12.234 1 97.12 172 ALA B CA 1
ATOM 2924 C C . ALA B 1 172 ? 3.797 -10.461 -11.938 1 97.12 172 ALA B C 1
ATOM 2926 O O . ALA B 1 172 ? 2.836 -9.906 -12.469 1 97.12 172 ALA B O 1
ATOM 2927 N N . ASP B 1 173 ? 4.59 -9.883 -11.086 1 95.5 173 ASP B N 1
ATOM 2928 C CA . ASP B 1 173 ? 4.418 -8.477 -10.734 1 95.5 173 ASP B CA 1
ATOM 2929 C C . ASP B 1 173 ? 4.609 -7.578 -11.953 1 95.5 173 ASP B C 1
ATOM 2931 O O . ASP B 1 173 ? 3.918 -6.566 -12.109 1 95.5 173 ASP B O 1
ATOM 2935 N N . ARG B 1 174 ? 5.578 -7.844 -12.773 1 95.06 174 ARG B N 1
ATOM 2936 C CA . ARG B 1 174 ? 5.793 -7.098 -14.016 1 95.06 174 ARG B CA 1
ATOM 2937 C C . ARG B 1 174 ? 4.578 -7.195 -14.93 1 95.06 174 ARG B C 1
ATOM 2939 O O . ARG B 1 174 ? 4.168 -6.203 -15.539 1 95.06 174 ARG B O 1
ATOM 2946 N N . ALA B 1 175 ? 4.094 -8.383 -14.984 1 98.19 175 ALA B N 1
ATOM 2947 C CA . ALA B 1 175 ? 2.885 -8.57 -15.781 1 98.19 175 ALA B CA 1
ATOM 2948 C C . ALA B 1 175 ? 1.716 -7.777 -15.211 1 98.19 175 ALA B C 1
ATOM 2950 O O . ALA B 1 175 ? 0.932 -7.188 -15.953 1 98.19 175 ALA B O 1
ATOM 2951 N N . LEU B 1 176 ? 1.577 -7.781 -13.945 1 98.25 176 LEU B N 1
ATOM 2952 C CA . LEU B 1 176 ? 0.537 -6.988 -13.297 1 98.25 176 LEU B CA 1
ATOM 2953 C C . LEU B 1 176 ? 0.704 -5.508 -13.617 1 98.25 176 LEU B C 1
ATOM 2955 O O . LEU B 1 176 ? -0.278 -4.812 -13.883 1 98.25 176 LEU B O 1
ATOM 2959 N N . TYR B 1 177 ? 1.935 -5.074 -13.531 1 95.5 177 TYR B N 1
ATOM 2960 C CA . TYR B 1 177 ? 2.213 -3.678 -13.844 1 95.5 177 TYR B CA 1
ATOM 2961 C C . TYR B 1 177 ? 1.739 -3.328 -15.25 1 95.5 177 TYR B C 1
ATOM 2963 O O . TYR B 1 177 ? 1.147 -2.268 -15.461 1 95.5 177 TYR B O 1
ATOM 2971 N N . GLN B 1 178 ? 2.037 -4.164 -16.125 1 97.38 178 GLN B N 1
ATOM 2972 C CA . GLN B 1 178 ? 1.593 -3.963 -17.5 1 97.38 178 GLN B CA 1
ATOM 2973 C C . GLN B 1 178 ? 0.069 -3.959 -17.594 1 97.38 178 GLN B C 1
ATOM 2975 O O . GLN B 1 178 ? -0.511 -3.176 -18.344 1 97.38 178 GLN B O 1
ATOM 2980 N N . ALA B 1 179 ? -0.544 -4.84 -16.859 1 98.44 179 ALA B N 1
ATOM 2981 C CA . ALA B 1 179 ? -2.004 -4.879 -16.844 1 98.44 179 ALA B CA 1
ATOM 2982 C C . ALA B 1 179 ? -2.578 -3.561 -16.328 1 98.44 179 ALA B C 1
ATOM 2984 O O . ALA B 1 179 ? -3.518 -3.016 -16.906 1 98.44 179 ALA B O 1
ATOM 2985 N N . LYS B 1 180 ? -2.016 -3.037 -15.281 1 96.62 180 LYS B N 1
ATOM 2986 C CA . LYS B 1 180 ? -2.469 -1.779 -14.695 1 96.62 180 LYS B CA 1
ATOM 2987 C C . LYS B 1 180 ? -2.236 -0.612 -15.648 1 96.62 180 LYS B C 1
ATOM 2989 O O . LYS B 1 180 ? -3.127 0.213 -15.859 1 96.62 180 LYS B O 1
ATOM 2994 N N . THR B 1 181 ? -1.114 -0.53 -16.25 1 94.62 181 THR B N 1
ATOM 2995 C CA . THR B 1 181 ? -0.76 0.582 -17.125 1 94.62 181 THR B CA 1
ATOM 2996 C C . THR B 1 181 ? -1.462 0.452 -18.484 1 94.62 181 THR B C 1
ATOM 2998 O O . THR B 1 181 ? -1.562 1.425 -19.234 1 94.62 181 THR B O 1
ATOM 3001 N N . GLY B 1 182 ? -1.861 -0.798 -18.766 1 96.81 182 GLY B N 1
ATOM 3002 C CA . GLY B 1 182 ? -2.568 -1.048 -20.016 1 96.81 182 GLY B CA 1
ATOM 3003 C C . GLY B 1 182 ? -4.051 -0.733 -19.938 1 96.81 182 GLY B C 1
ATOM 3004 O O . GLY B 1 182 ? -4.809 -1.051 -20.844 1 96.81 182 GLY B O 1
ATOM 3005 N N . GLY B 1 183 ? -4.539 -0.122 -18.875 1 97.12 183 GLY B N 1
ATOM 3006 C CA . GLY B 1 183 ? -5.926 0.3 -18.766 1 97.12 183 GLY B CA 1
ATOM 3007 C C . GLY B 1 183 ? -6.68 -0.406 -17.656 1 97.12 183 GLY B C 1
ATOM 3008 O O . GLY B 1 183 ? -7.863 -0.147 -17.438 1 97.12 183 GLY B O 1
ATOM 3009 N N . ARG B 1 184 ? -6 -1.373 -16.969 1 97.94 184 ARG B N 1
ATOM 3010 C CA . ARG B 1 184 ? -6.582 -2.113 -15.859 1 97.94 184 ARG B CA 1
ATOM 3011 C C . ARG B 1 184 ? -7.688 -3.045 -16.344 1 97.94 184 ARG B C 1
ATOM 3013 O O . ARG B 1 184 ? -7.93 -3.166 -17.547 1 97.94 184 ARG B O 1
ATOM 3020 N N . ASN B 1 185 ? -8.219 -3.822 -15.453 1 98.5 185 ASN B N 1
ATOM 3021 C CA . ASN B 1 185 ? -9.266 -4.785 -15.781 1 98.5 185 ASN B CA 1
ATOM 3022 C C . ASN B 1 185 ? -8.82 -5.734 -16.891 1 98.5 185 ASN B C 1
ATOM 3024 O O . ASN B 1 185 ? -9.516 -5.887 -17.906 1 98.5 185 ASN B O 1
ATOM 3028 N N . ARG B 1 186 ? -7.664 -6.262 -16.688 1 98.62 186 ARG B N 1
ATOM 3029 C CA . ARG B 1 186 ? -7.129 -7.223 -17.656 1 98.62 186 ARG B CA 1
ATOM 3030 C C . ARG B 1 186 ? -6.133 -8.164 -16.984 1 98.62 186 ARG B C 1
ATOM 3032 O O . ARG B 1 186 ? -5.66 -7.902 -15.883 1 98.62 186 ARG B O 1
ATOM 3039 N N . SER B 1 187 ? -5.934 -9.273 -17.562 1 98.75 187 SER B N 1
ATOM 3040 C CA . SER B 1 187 ? -4.973 -10.273 -17.125 1 98.75 187 SER B CA 1
ATOM 3041 C C . SER B 1 187 ? -3.846 -10.445 -18.141 1 98.75 187 SER B C 1
ATOM 3043 O O . SER B 1 187 ? -4.09 -10.492 -19.344 1 98.75 187 SER B O 1
ATOM 3045 N N . LEU B 1 188 ? -2.607 -10.461 -17.609 1 98.69 188 LEU B N 1
ATOM 3046 C CA . LEU B 1 188 ? -1.454 -10.695 -18.469 1 98.69 188 LEU B CA 1
ATOM 3047 C C . LEU B 1 188 ? -0.537 -11.758 -17.875 1 98.69 188 LEU B C 1
ATOM 3049 O O . LEU B 1 188 ? -0.349 -11.805 -16.656 1 98.69 188 LEU B O 1
ATOM 3053 N N . LEU B 1 189 ? 0.015 -12.555 -18.688 1 98 189 LEU B N 1
ATOM 3054 C CA . LEU B 1 189 ? 1.039 -13.516 -18.297 1 98 189 LEU B CA 1
ATOM 3055 C C . LEU B 1 189 ? 2.422 -13.055 -18.734 1 98 189 LEU B C 1
ATOM 3057 O O . LEU B 1 189 ? 2.598 -12.609 -19.875 1 98 189 LEU B O 1
ATOM 3061 N N . TYR B 1 190 ? 3.318 -13.133 -17.797 1 95.62 190 TYR B N 1
ATOM 3062 C CA . TYR B 1 190 ? 4.691 -12.789 -18.141 1 95.62 190 TYR B CA 1
ATOM 3063 C C . TYR B 1 190 ? 5.238 -13.742 -19.203 1 95.62 190 TYR B C 1
ATOM 3065 O O . TYR B 1 190 ? 5.094 -14.961 -19.078 1 95.62 190 TYR B O 1
ATOM 3073 N N . ARG B 1 191 ? 5.758 -13.219 -20.297 1 86.75 191 ARG B N 1
ATOM 3074 C CA . ARG B 1 191 ? 6.355 -14.016 -21.359 1 86.75 191 ARG B CA 1
ATOM 3075 C C . ARG B 1 191 ? 7.832 -13.68 -21.531 1 86.75 191 ARG B C 1
ATOM 3077 O O . ARG B 1 191 ? 8.203 -12.508 -21.625 1 86.75 191 ARG B O 1
ATOM 3084 N N . THR B 1 192 ? 8.648 -14.68 -21.203 1 69.31 192 THR B N 1
ATOM 3085 C CA . THR B 1 192 ? 10.062 -14.484 -21.5 1 69.31 192 THR B CA 1
ATOM 3086 C C . THR B 1 192 ? 10.305 -14.391 -23 1 69.31 192 THR B C 1
ATOM 3088 O O . THR B 1 192 ? 9.625 -15.055 -23.781 1 69.31 192 THR B O 1
ATOM 3091 N N . ALA B 1 193 ? 10.852 -13.305 -23.547 1 54.84 193 ALA B N 1
ATOM 3092 C CA . ALA B 1 193 ? 11.211 -13.273 -24.969 1 54.84 193 ALA B CA 1
ATOM 3093 C C . ALA B 1 193 ? 11.812 -14.602 -25.406 1 54.84 193 ALA B C 1
ATOM 3095 O O . ALA B 1 193 ? 12.555 -15.242 -24.656 1 54.84 193 ALA B O 1
ATOM 3096 N N . PRO B 1 194 ? 11.164 -15.234 -26.422 1 50.62 194 PRO B N 1
ATOM 3097 C CA . PRO B 1 194 ? 11.789 -16.469 -26.922 1 50.62 194 PRO B CA 1
ATOM 3098 C C . PRO B 1 194 ? 13.312 -16.359 -27 1 50.62 194 PRO B C 1
ATOM 3100 O O . PRO B 1 194 ? 13.852 -15.289 -27.266 1 50.62 194 PRO B O 1
ATOM 3103 N N . SER B 1 195 ? 14.008 -16.953 -26.094 1 43.5 195 SER B N 1
ATOM 3104 C CA . SER B 1 195 ? 15.438 -17.031 -26.391 1 43.5 195 SER B CA 1
ATOM 3105 C C . SER B 1 195 ? 15.68 -17.219 -27.891 1 43.5 195 SER B C 1
ATOM 3107 O O . SER B 1 195 ? 15.156 -18.141 -28.5 1 43.5 195 SER B O 1
ATOM 3109 N N . ILE B 1 196 ? 15.758 -16.172 -28.594 1 41.81 196 ILE B N 1
ATOM 3110 C CA . ILE B 1 196 ? 16.188 -16.391 -29.969 1 41.81 196 ILE B CA 1
ATOM 3111 C C . ILE B 1 196 ? 17.25 -17.5 -30.016 1 41.81 196 ILE B C 1
ATOM 3113 O O . ILE B 1 196 ? 18.312 -17.359 -29.406 1 41.81 196 ILE B O 1
ATOM 3117 N N . GLN B 1 197 ? 16.938 -18.641 -29.922 1 39.91 197 GLN B N 1
ATOM 3118 C CA . GLN B 1 197 ? 17.906 -19.672 -30.297 1 39.91 197 GLN B CA 1
ATOM 3119 C C . GLN B 1 197 ? 18.703 -19.25 -31.516 1 39.91 197 GLN B C 1
ATOM 3121 O O . GLN B 1 197 ? 18.141 -19.078 -32.594 1 39.91 197 GLN B O 1
ATOM 3126 N N . THR B 1 198 ? 19.656 -18.438 -31.375 1 40.47 198 THR B N 1
ATOM 3127 C CA . THR B 1 198 ? 20.625 -18.234 -32.469 1 40.47 198 THR B CA 1
ATOM 3128 C C . THR B 1 198 ? 21.031 -19.578 -33.062 1 40.47 198 THR B C 1
ATOM 3130 O O . THR B 1 198 ? 21.516 -20.469 -32.344 1 40.47 198 THR B O 1
ATOM 3133 N N . ALA B 1 199 ? 20.359 -20.078 -34.062 1 40.72 199 ALA B N 1
ATOM 3134 C CA . ALA B 1 199 ? 20.859 -21.141 -34.938 1 40.72 199 ALA B CA 1
ATOM 3135 C C . ALA B 1 199 ? 22.359 -21.016 -35.156 1 40.72 199 ALA B C 1
ATOM 3137 O O . ALA B 1 199 ? 22.844 -19.938 -35.531 1 40.72 199 ALA B O 1
ATOM 3138 N N . SER B 1 200 ? 23.156 -21.656 -34.5 1 38.59 200 SER B N 1
ATOM 3139 C CA . SER B 1 200 ? 24.562 -21.797 -34.844 1 38.59 200 SER B CA 1
ATOM 3140 C C . SER B 1 200 ? 24.766 -21.844 -36.375 1 38.59 200 SER B C 1
ATOM 3142 O O . SER B 1 200 ? 24.078 -22.594 -37.062 1 38.59 200 SER B O 1
ATOM 3144 N N . ALA B 1 201 ? 25.281 -20.859 -37 1 41.47 201 ALA B N 1
ATOM 3145 C CA . ALA B 1 201 ? 25.766 -20.859 -38.375 1 41.47 201 ALA B CA 1
ATOM 3146 C C . ALA B 1 201 ? 26.547 -22.141 -38.688 1 41.47 201 ALA B C 1
ATOM 3148 O O . ALA B 1 201 ? 27.625 -22.359 -38.156 1 41.47 201 ALA B O 1
ATOM 3149 N N . ALA B 1 202 ? 25.812 -23.219 -38.781 1 35.59 202 ALA B N 1
ATOM 3150 C CA . ALA B 1 202 ? 26.484 -24.375 -39.344 1 35.59 202 ALA B CA 1
ATOM 3151 C C . ALA B 1 202 ? 27.312 -23.984 -40.562 1 35.59 202 ALA B C 1
ATOM 3153 O O . ALA B 1 202 ? 26.797 -23.359 -41.5 1 35.59 202 ALA B O 1
ATOM 3154 N N . THR B 1 203 ? 28.531 -23.562 -40.312 1 38.22 203 THR B N 1
ATOM 3155 C CA . THR B 1 203 ? 29.578 -23.469 -41.312 1 38.22 203 THR B CA 1
ATOM 3156 C C . THR B 1 203 ? 29.406 -24.547 -42.375 1 38.22 203 THR B C 1
ATOM 3158 O O . THR B 1 203 ? 29.5 -25.75 -42.062 1 38.22 203 THR B O 1
ATOM 3161 N N . LEU B 1 204 ? 28.609 -24.312 -43.438 1 28.84 204 LEU B N 1
ATOM 3162 C CA . LEU B 1 204 ? 28.969 -24.953 -44.688 1 28.84 204 LEU B CA 1
ATOM 3163 C C . LEU B 1 204 ? 30.391 -24.562 -45.094 1 28.84 204 LEU B C 1
ATOM 3165 O O . LEU B 1 204 ? 30.797 -23.422 -44.906 1 28.84 204 LEU B O 1
#

Organism: Ricinus communis (NCBI:txid3988)

Radius of gyration: 24.49 Å; Cα contacts (8 Å, |Δi|>4): 655; chains: 2; bounding box: 59×90×85 Å

Foldseek 3Di:
DVVVVVVVVVVVVVVVVVVVVVVVVVDQADPLQRFGEQVNVLVVLQVLLVVCLVVQAKKKKKKKFWPPLVVQCVVPNVQLSSQVQNVLSVLLVVLDDPPKGKYDNDDRMIMIMDTRAAPVRRQVSVLVSQVSQQPDWRDGPPDTDGIGMQMFMEMDGNVDPDDDSVVRVVQRVVQSVCCNVVPHSDYGYRDDPPPPPPPPPPPD/DVVVVCVVVVVVVVVVVVVVVVVVVVDQADPLQRFGEQVNVLVVLQVLLVVCLVVQAKKKKKKKFWPPLVVVCVVPNVQLSSQVQNVLSVLLVVLDDPPKGKYANDDRMIMIMDTRADPVRRQVSVLVSQVSQQPDWRDGPPDTDGIGMQMFMEMDGNVDPDDDSVVRVVQRVVQSVCCNVVPHSDYGYRDDPPPPPPPPPPDD

pLDDT: mean 84.12, std 21.29, range [26.05, 98.88]

Solvent-accessible surface area (backbone atoms only — not comparable to full-atom values): 21505 Å² total; per-residue (Å²): 123,76,69,57,58,58,47,50,54,45,44,57,48,44,58,51,42,52,50,24,53,55,42,54,69,62,49,48,45,30,88,84,67,64,36,26,17,44,71,40,36,52,56,48,44,49,53,51,48,55,49,23,66,73,68,47,40,23,30,18,36,38,30,36,35,51,56,67,49,66,57,45,24,70,74,62,31,60,70,42,39,52,51,48,54,38,53,50,48,53,58,52,56,73,72,50,58,88,81,37,43,58,23,42,65,48,96,63,29,34,35,36,41,33,72,70,21,44,64,67,54,42,50,54,49,46,47,49,51,34,50,52,44,48,70,42,72,45,74,42,90,95,40,77,41,78,45,38,31,18,25,2,20,21,61,50,45,63,90,46,75,94,69,53,54,66,54,46,49,50,39,5,46,52,18,22,49,49,17,47,76,70,72,34,66,33,65,33,66,47,72,76,72,74,72,73,71,73,77,74,75,73,82,124,122,76,70,57,59,57,46,50,56,44,45,56,49,45,58,52,40,52,51,24,52,55,42,53,70,62,49,48,46,30,88,83,66,65,36,25,17,45,69,40,36,50,55,48,43,49,52,51,48,53,49,24,64,73,70,48,40,24,30,19,37,39,31,35,34,50,56,68,51,65,56,44,26,71,74,62,32,61,70,42,39,52,50,50,54,38,53,50,48,52,57,50,55,74,74,51,57,88,81,37,44,58,23,42,64,49,94,63,26,32,34,37,41,32,70,68,22,43,64,69,54,41,50,50,49,45,46,49,51,35,50,53,44,48,70,39,71,47,73,44,88,96,40,79,40,76,46,38,30,18,26,2,18,22,60,49,45,63,91,44,76,92,68,54,55,66,54,46,49,50,38,4,46,52,17,22,49,49,16,48,76,70,72,34,66,34,64,32,65,46,70,76,73,72,72,73,71,74,73,72,78,71,79,124

InterPro domains:
  IPR000160 GGDEF domain [PF00990] (27-186)
  IPR000160 GGDEF domain [PS50887] (57-192)
  IPR000160 GGDEF domain [SM00267] (16-190)
  IPR000160 GGDEF domain [TIGR00254] (25-188)
  IPR000160 GGDEF domain [cd01949] (28-186)
  IPR029787 Nucleotide cyclase [SSF55073] (32-190)
  IPR043128 Reverse transcriptase/Diguanylate cyclase domain [G3DSA:3.30.70.270] (16-192)
  IPR050469 Diguanylate cyclase Dgc-like, bacteria [PTHR45138] (20-189)

Sequence (408 aa):
MSFALMGSLGFVLMIKERSDREIRTLAMTDPLTKIFNRRAFMIQAEKELAAAERSGLPLAFLMLDIDHFKQINDKYGHAAGDEVLVRIVEVLSSHLRKQDTLGRYGGEEFCALLPGTDAQGAMALAEKLRLEVAMTRIEVEENSLGLTLSIGGSTWEHLGPTKDYRELMEEADRALYQAKTGGRNRSLLYRTAPSIQTASAATLMSFALMGSLGFVLMIKERSDREIRTLAMTDPLTKIFNRRAFMIQAEKELAAAERSGLPLAFLMLDIDHFKQINDKYGHAAGDEVLVRIVEVLSSHLRKQDTLGRYGGEEFCALLPGTDAQGAMALAEKLRLEVAMTRIEVEENSLGLTLSIGGSTWEHLGPTKDYRELMEEADRALYQAKTGGRNRSLLYRTAPSIQTASAATL